Protein 1RKQ (pdb70)

Structure (mmCIF, N/CA/C/O backbone):
data_1RKQ
#
_entry.id   1RKQ
#
_cell.length_a   45.120
_cell.length_b   54.871
_cell.length_c   67.725
_cell.angle_alpha   112.58
_cell.angle_beta   96.37
_cell.angle_gamma   106.79
#
_symmetry.space_group_name_H-M   'P 1'
#
loop_
_entity.id
_entity.type
_entity.pdbx_description
1 polymer 'Hypothetical protein yidA'
2 non-polymer 'CHLORIDE ION'
3 non-polymer 'MAGNESIUM ION'
4 water water
#
loop_
_atom_site.group_PDB
_atom_site.id
_atom_site.type_symbol
_atom_site.label_atom_id
_atom_site.label_alt_id
_atom_site.label_comp_id
_atom_site.label_asym_id
_atom_site.label_entity_id
_atom_site.label_seq_id
_atom_site.pdbx_PDB_ins_code
_atom_site.Cartn_x
_atom_site.Cartn_y
_atom_site.Cartn_z
_atom_site.occupancy
_atom_site.B_iso_or_equiv
_atom_site.auth_seq_id
_atom_site.auth_comp_id
_atom_site.auth_asym_id
_atom_site.auth_atom_id
_atom_site.pdbx_PDB_model_num
ATOM 1 N N . SER A 1 2 ? 22.182 -19.152 45.899 1.00 23.52 1 SER A N 1
ATOM 2 C CA . SER A 1 2 ? 21.743 -18.189 44.835 1.00 21.62 1 SER A CA 1
ATOM 3 C C . SER A 1 2 ? 20.606 -17.341 45.359 1.00 21.03 1 SER A C 1
ATOM 4 O O . SER A 1 2 ? 19.884 -17.788 46.269 1.00 24.94 1 SER A O 1
ATOM 7 N N . LEU A 1 3 ? 20.358 -16.203 44.748 1.00 18.72 2 LEU A N 1
ATOM 8 C CA . LEU A 1 3 ? 19.221 -15.314 45.075 1.00 17.35 2 LEU A CA 1
ATOM 9 C C . LEU A 1 3 ? 18.287 -15.186 43.865 1.00 18.38 2 LEU A C 1
ATOM 10 O O . LEU A 1 3 ? 18.795 -15.211 42.738 1.00 21.40 2 LEU A O 1
ATOM 15 N N . ALA A 1 4 ? 17.025 -15.010 44.187 1.00 18.03 3 ALA A N 1
ATOM 16 C CA . ALA A 1 4 ? 16.067 -14.755 43.078 1.00 18.37 3 ALA A CA 1
ATOM 17 C C . ALA A 1 4 ? 16.264 -13.345 42.478 1.00 18.62 3 ALA A C 1
ATOM 18 O O . ALA A 1 4 ? 16.600 -12.393 43.180 1.00 18.09 3 ALA A O 1
ATOM 20 N N . ILE A 1 5 ? 15.860 -13.259 41.192 1.00 16.28 4 ILE A N 1
ATOM 21 C CA . ILE A 1 5 ? 15.902 -11.934 40.509 1.00 17.24 4 ILE A CA 1
ATOM 22 C C . ILE A 1 5 ? 14.783 -11.023 41.001 1.00 15.86 4 ILE A C 1
ATOM 23 O O . ILE A 1 5 ? 13.626 -11.383 41.196 1.00 17.37 4 ILE A O 1
ATOM 28 N N . LYS A 1 6 ? 15.175 -9.765 41.324 1.00 14.92 5 LYS A N 1
ATOM 29 C CA . LYS A 1 6 ? 14.254 -8.716 41.778 1.00 15.18 5 LYS A CA 1
ATOM 30 C C . LYS A 1 6 ? 14.173 -7.589 40.741 1.00 13.43 5 LYS A C 1
ATOM 31 O O . LYS A 1 6 ? 13.232 -6.758 40.878 1.00 15.55 5 LYS A O 1
ATOM 37 N N . LEU A 1 7 ? 15.106 -7.416 39.846 1.00 13.81 6 LEU A N 1
ATOM 38 C CA . LEU A 1 7 ? 15.098 -6.292 38.869 1.00 13.07 6 LEU A CA 1
ATOM 39 C C . LEU A 1 7 ? 15.612 -6.791 37.542 1.00 15.13 6 LEU A C 1
ATOM 40 O O . LEU A 1 7 ? 16.623 -7.513 37.442 1.00 14.58 6 LEU A O 1
ATOM 45 N N . ILE A 1 8 ? 14.917 -6.425 36.443 1.00 13.21 7 ILE A N 1
ATOM 46 C CA . ILE A 1 8 ? 15.329 -6.760 35.060 1.00 13.77 7 ILE A CA 1
ATOM 47 C C . ILE A 1 8 ? 15.516 -5.433 34.290 1.00 12.56 7 ILE A C 1
ATOM 48 O O . ILE A 1 8 ? 14.509 -4.698 34.176 1.00 15.48 7 ILE A O 1
ATOM 53 N N . ALA A 1 9 ? 16.727 -5.185 33.865 1.00 12.84 8 ALA A N 1
ATOM 54 C CA . ALA A 1 9 ? 17.011 -3.978 33.070 1.00 12.15 8 ALA A CA 1
ATOM 55 C C . ALA A 1 9 ? 17.045 -4.432 31.640 1.00 12.12 8 ALA A C 1
ATOM 56 O O . ALA A 1 9 ? 17.798 -5.372 31.253 1.00 15.05 8 ALA A O 1
ATOM 58 N N . ILE A 1 10 ? 16.305 -3.762 30.736 1.00 11.28 9 ILE A N 1
ATOM 59 C CA . ILE A 1 10 ? 16.167 -4.215 29.373 1.00 11.96 9 ILE A CA 1
ATOM 60 C C . ILE A 1 10 ? 16.416 -3.028 28.390 1.00 12.39 9 ILE A C 1
ATOM 61 O O . ILE A 1 10 ? 15.744 -2.010 28.439 1.00 12.47 9 ILE A O 1
ATOM 66 N N . ASP A 1 11 ? 17.373 -3.280 27.478 1.00 13.05 10 ASP A N 1
ATOM 67 C CA . ASP A 1 11 ? 17.584 -2.258 26.439 1.00 13.74 10 ASP A CA 1
ATOM 68 C C . ASP A 1 11 ? 16.400 -2.239 25.459 1.00 12.06 10 ASP A C 1
ATOM 69 O O . ASP A 1 11 ? 15.684 -3.275 25.328 1.00 13.17 10 ASP A O 1
ATOM 74 N N . MET A 1 12 ? 16.140 -1.166 24.715 1.00 12.55 11 MET A N 1
ATOM 75 C CA . MET A 1 12 ? 15.061 -1.095 23.750 1.00 13.67 11 MET A CA 1
ATOM 76 C C . MET A 1 12 ? 15.457 -1.441 22.337 1.00 13.55 11 MET A C 1
ATOM 77 O O . MET A 1 12 ? 15.074 -2.551 21.885 1.00 14.78 11 MET A O 1
ATOM 82 N N . ASP A 1 13 ? 16.209 -0.583 21.614 1.00 14.11 12 ASP A N 1
ATOM 83 C CA . ASP A 1 13 ? 16.465 -0.922 20.180 1.00 15.48 12 ASP A CA 1
ATOM 84 C C . ASP A 1 13 ? 17.356 -2.094 19.968 1.00 14.76 12 ASP A C 1
ATOM 85 O O . ASP A 1 13 ? 18.441 -2.198 20.568 1.00 15.35 12 ASP A O 1
ATOM 90 N N . GLY A 1 14 ? 16.963 -3.101 19.175 1.00 15.15 13 GLY A N 1
ATOM 91 C CA . GLY A 1 14 ? 17.694 -4.320 18.997 1.00 16.44 13 GLY A CA 1
ATOM 92 C C . GLY A 1 14 ? 17.447 -5.414 20.027 1.00 16.40 13 GLY A C 1
ATOM 93 O O . GLY A 1 14 ? 17.971 -6.536 19.895 1.00 17.89 13 GLY A O 1
ATOM 94 N N . THR A 1 15 ? 16.693 -5.030 21.095 1.00 15.10 14 THR A N 1
ATOM 95 C CA . THR A 1 15 ? 16.570 -5.928 22.242 1.00 14.68 14 THR A CA 1
ATOM 96 C C . THR A 1 15 ? 15.113 -6.108 22.610 1.00 15.53 14 THR A C 1
ATOM 97 O O . THR A 1 15 ? 14.487 -7.145 22.173 1.00 17.57 14 THR A O 1
ATOM 101 N N . LEU A 1 16 ? 14.429 -5.196 23.266 1.00 14.40 15 LEU A N 1
ATOM 102 C CA . LEU A 1 16 ? 12.995 -5.287 23.544 1.00 15.46 15 LEU A CA 1
ATOM 103 C C . LEU A 1 16 ? 12.191 -5.155 22.248 1.00 16.81 15 LEU A C 1
ATOM 104 O O . LEU A 1 16 ? 11.092 -5.777 22.146 1.00 18.28 15 LEU A O 1
ATOM 109 N N . LEU A 1 17 ? 12.632 -4.319 21.319 1.00 14.97 16 LEU A N 1
ATOM 110 C CA . LEU A 1 17 ? 11.759 -3.920 20.205 1.00 15.02 16 LEU A CA 1
ATOM 111 C C . LEU A 1 17 ? 12.107 -4.604 18.871 1.00 16.92 16 LEU A C 1
ATOM 112 O O . LEU A 1 17 ? 13.261 -4.955 18.590 1.00 17.32 16 LEU A O 1
ATOM 117 N N . LEU A 1 18 ? 11.014 -5.008 18.173 1.00 16.28 17 LEU A N 1
ATOM 118 C CA . LEU A 1 18 ? 11.231 -5.470 16.795 1.00 19.14 17 LEU A CA 1
ATOM 119 C C . LEU A 1 18 ? 11.768 -4.367 15.914 1.00 19.46 17 LEU A C 1
ATOM 120 O O . LEU A 1 18 ? 11.630 -3.196 16.254 1.00 18.69 17 LEU A O 1
ATOM 125 N N . PRO A 1 19 ? 12.180 -4.660 14.659 1.00 21.90 18 PRO A N 1
ATOM 126 C CA . PRO A 1 19 ? 12.713 -3.634 13.770 1.00 21.35 18 PRO A CA 1
ATOM 127 C C . PRO A 1 19 ? 11.657 -2.651 13.365 1.00 19.74 18 PRO A C 1
ATOM 128 O O . PRO A 1 19 ? 11.994 -1.498 12.992 1.00 23.59 18 PRO A O 1
ATOM 132 N N . ASP A 1 20 ? 10.365 -2.895 13.441 1.00 18.04 19 ASP A N 1
ATOM 133 C CA . ASP A 1 20 ? 9.316 -1.912 13.207 1.00 17.41 19 ASP A CA 1
ATOM 134 C C . ASP A 1 20 ? 8.902 -1.097 14.450 1.00 18.41 19 ASP A C 1
ATOM 135 O O . ASP A 1 20 ? 7.954 -0.311 14.551 1.00 21.67 19 ASP A O 1
ATOM 140 N N . HIS A 1 21 ? 9.735 -1.279 15.520 1.00 17.38 20 HIS A N 1
ATOM 141 C CA . HIS A 1 21 ? 9.651 -0.501 16.767 1.00 18.37 20 HIS A CA 1
ATOM 142 C C . HIS A 1 21 ? 8.469 -0.904 17.637 1.00 20.31 20 HIS A C 1
ATOM 143 O O . HIS A 1 21 ? 8.013 -0.132 18.489 1.00 21.95 20 HIS A O 1
ATOM 150 N N . THR A 1 22 ? 7.895 -2.087 17.409 1.00 17.91 21 THR A N 1
ATOM 151 C CA . THR A 1 22 ? 6.805 -2.586 18.244 1.00 17.96 21 THR A CA 1
ATOM 152 C C . THR A 1 22 ? 7.340 -3.580 19.273 1.00 18.74 21 THR A C 1
ATOM 153 O O . THR A 1 22 ? 8.461 -4.092 19.104 1.00 17.34 21 THR A O 1
ATOM 157 N N . ILE A 1 23 ? 6.545 -3.916 20.276 1.00 19.63 22 ILE A N 1
ATOM 158 C CA . ILE A 1 23 ? 6.872 -4.929 21.294 1.00 18.18 22 ILE A CA 1
ATOM 159 C C . ILE A 1 23 ? 5.976 -6.149 20.964 1.00 19.12 22 ILE A C 1
ATOM 160 O O . ILE A 1 23 ? 4.752 -5.938 20.866 1.00 23.12 22 ILE A O 1
ATOM 165 N N . SER A 1 24 ? 6.544 -7.305 20.753 1.00 17.46 23 SER A N 1
ATOM 166 C CA . SER A 1 24 ? 5.703 -8.485 20.385 1.00 21.13 23 SER A CA 1
ATOM 167 C C . SER A 1 24 ? 4.780 -8.857 21.523 1.00 22.76 23 SER A C 1
ATOM 168 O O . SER A 1 24 ? 5.040 -8.647 22.720 1.00 21.55 23 SER A O 1
ATOM 171 N N . PRO A 1 25 ? 3.672 -9.530 21.240 1.00 21.35 24 PRO A N 1
ATOM 172 C CA . PRO A 1 25 ? 2.811 -10.064 22.288 1.00 22.45 24 PRO A CA 1
ATOM 173 C C . PRO A 1 25 ? 3.570 -10.985 23.204 1.00 19.91 24 PRO A C 1
ATOM 174 O O . PRO A 1 25 ? 3.352 -10.857 24.460 1.00 21.44 24 PRO A O 1
ATOM 178 N N . ALA A 1 26 ? 4.423 -11.902 22.869 1.00 20.30 25 ALA A N 1
ATOM 179 C CA . ALA A 1 26 ? 5.172 -12.719 23.778 1.00 21.52 25 ALA A CA 1
ATOM 180 C C . ALA A 1 26 ? 5.953 -11.868 24.801 1.00 18.46 25 ALA A C 1
ATOM 181 O O . ALA A 1 26 ? 6.130 -12.238 25.957 1.00 20.36 25 ALA A O 1
ATOM 183 N N . VAL A 1 27 ? 6.677 -10.855 24.285 1.00 18.08 26 VAL A N 1
ATOM 184 C CA . VAL A 1 27 ? 7.464 -10.020 25.208 1.00 20.09 26 VAL A CA 1
ATOM 185 C C . VAL A 1 27 ? 6.581 -9.213 26.089 1.00 19.10 26 VAL A C 1
ATOM 186 O O . VAL A 1 27 ? 6.866 -9.101 27.331 1.00 16.82 26 VAL A O 1
ATOM 190 N N . LYS A 1 28 ? 5.475 -8.654 25.646 1.00 17.09 27 LYS A N 1
ATOM 191 C CA . LYS A 1 28 ? 4.554 -7.946 26.561 1.00 16.82 27 LYS A CA 1
ATOM 192 C C . LYS A 1 28 ? 3.982 -8.927 27.584 1.00 18.25 27 LYS A C 1
ATOM 193 O O . LYS A 1 28 ? 3.973 -8.546 28.779 1.00 18.81 27 LYS A O 1
ATOM 199 N N . ASN A 1 29 ? 3.671 -10.160 27.229 1.00 18.52 28 ASN A N 1
ATOM 200 C CA . ASN A 1 29 ? 3.115 -11.076 28.250 1.00 18.36 28 ASN A CA 1
ATOM 201 C C . ASN A 1 29 ? 4.175 -11.535 29.244 1.00 17.72 28 ASN A C 1
ATOM 202 O O . ASN A 1 29 ? 3.846 -11.625 30.450 1.00 19.34 28 ASN A O 1
ATOM 207 N N . ALA A 1 30 ? 5.456 -11.680 28.879 1.00 17.65 29 ALA A N 1
ATOM 208 C CA . ALA A 1 30 ? 6.464 -12.093 29.835 1.00 16.76 29 ALA A CA 1
ATOM 209 C C . ALA A 1 30 ? 6.751 -10.963 30.810 1.00 16.35 29 ALA A C 1
ATOM 210 O O . ALA A 1 30 ? 6.948 -11.234 31.997 1.00 16.35 29 ALA A O 1
ATOM 212 N N . ILE A 1 31 ? 6.763 -9.702 30.306 1.00 15.79 30 ILE A N 1
ATOM 213 C CA . ILE A 1 31 ? 6.989 -8.576 31.201 1.00 16.54 30 ILE A CA 1
ATOM 214 C C . ILE A 1 31 ? 5.819 -8.368 32.174 1.00 14.65 30 ILE A C 1
ATOM 215 O O . ILE A 1 31 ? 6.042 -8.177 33.369 1.00 15.33 30 ILE A O 1
ATOM 220 N N . ALA A 1 32 ? 4.589 -8.577 31.701 1.00 16.36 31 ALA A N 1
ATOM 221 C CA . ALA A 1 32 ? 3.432 -8.527 32.601 1.00 16.12 31 ALA A CA 1
ATOM 222 C C . ALA A 1 32 ? 3.516 -9.651 33.637 1.00 16.40 31 ALA A C 1
ATOM 223 O O . ALA A 1 32 ? 3.209 -9.337 34.810 1.00 17.20 31 ALA A O 1
ATOM 225 N N . ALA A 1 33 ? 3.917 -10.855 33.255 1.00 16.48 32 ALA A N 1
ATOM 226 C CA . ALA A 1 33 ? 3.996 -11.937 34.236 1.00 16.61 32 ALA A CA 1
ATOM 227 C C . ALA A 1 33 ? 5.051 -11.633 35.299 1.00 17.68 32 ALA A C 1
ATOM 228 O O . ALA A 1 33 ? 4.850 -11.887 36.513 1.00 18.18 32 ALA A O 1
ATOM 230 N N . ALA A 1 34 ? 6.260 -11.171 34.881 1.00 15.45 33 ALA A N 1
ATOM 231 C CA . ALA A 1 34 ? 7.254 -10.775 35.904 1.00 14.72 33 ALA A CA 1
ATOM 232 C C . ALA A 1 34 ? 6.799 -9.640 36.775 1.00 14.86 33 ALA A C 1
ATOM 233 O O . ALA A 1 34 ? 6.978 -9.776 38.045 1.00 15.16 33 ALA A O 1
ATOM 235 N N . ARG A 1 35 ? 6.111 -8.591 36.300 1.00 15.01 34 ARG A N 1
ATOM 236 C CA . ARG A 1 35 ? 5.671 -7.550 37.169 1.00 14.83 34 ARG A CA 1
ATOM 237 C C . ARG A 1 35 ? 4.506 -8.014 38.060 1.00 16.98 34 ARG A C 1
ATOM 238 O O . ARG A 1 35 ? 4.509 -7.633 39.230 1.00 17.91 34 ARG A O 1
ATOM 246 N N . ALA A 1 36 ? 3.690 -8.946 37.591 1.00 16.92 35 ALA A N 1
ATOM 247 C CA . ALA A 1 36 ? 2.583 -9.440 38.468 1.00 16.48 35 ALA A CA 1
ATOM 248 C C . ALA A 1 36 ? 3.207 -10.160 39.657 1.00 16.80 35 ALA A C 1
ATOM 249 O O . ALA A 1 36 ? 2.468 -10.223 40.710 1.00 19.56 35 ALA A O 1
ATOM 251 N N . ARG A 1 37 ? 4.377 -10.722 39.623 1.00 17.08 36 ARG A N 1
ATOM 252 C CA . ARG A 1 37 ? 5.087 -11.418 40.671 1.00 19.54 36 ARG A CA 1
ATOM 253 C C . ARG A 1 37 ? 5.842 -10.440 41.568 1.00 18.70 36 ARG A C 1
ATOM 254 O O . ARG A 1 37 ? 6.602 -10.944 42.414 1.00 23.17 36 ARG A O 1
ATOM 262 N N . GLY A 1 38 ? 5.848 -9.136 41.272 1.00 18.49 37 GLY A N 1
ATOM 263 C CA . GLY A 1 38 ? 6.627 -8.209 42.108 1.00 17.29 37 GLY A CA 1
ATOM 264 C C . GLY A 1 38 ? 8.040 -7.955 41.552 1.00 20.05 37 GLY A C 1
ATOM 265 O O . GLY A 1 38 ? 8.821 -7.318 42.291 1.00 19.94 37 GLY A O 1
ATOM 266 N N . VAL A 1 39 ? 8.416 -8.435 40.380 1.00 17.68 38 VAL A N 1
ATOM 267 C CA . VAL A 1 39 ? 9.766 -8.200 39.886 1.00 15.55 38 VAL A CA 1
ATOM 268 C C . VAL A 1 39 ? 9.815 -6.846 39.172 1.00 16.38 38 VAL A C 1
ATOM 269 O O . VAL A 1 39 ? 8.875 -6.541 38.439 1.00 16.91 38 VAL A O 1
ATOM 273 N N . ASN A 1 40 ? 10.780 -6.000 39.502 1.00 15.11 39 ASN A N 1
ATOM 274 C CA . ASN A 1 40 ? 10.751 -4.682 38.863 1.00 15.99 39 ASN A CA 1
ATOM 275 C C . ASN A 1 40 ? 11.405 -4.747 37.506 1.00 17.42 39 ASN A C 1
ATOM 276 O O . ASN A 1 40 ? 12.367 -5.498 37.300 1.00 21.56 39 ASN A O 1
ATOM 281 N N . VAL A 1 41 ? 10.808 -4.130 36.506 1.00 13.81 40 VAL A N 1
ATOM 282 C CA . VAL A 1 41 ? 11.294 -4.128 35.128 1.00 15.27 40 VAL A CA 1
ATOM 283 C C . VAL A 1 41 ? 11.600 -2.710 34.695 1.00 15.01 40 VAL A C 1
ATOM 284 O O . VAL A 1 41 ? 10.681 -1.864 34.728 1.00 16.08 40 VAL A O 1
ATOM 288 N N . VAL A 1 42 ? 12.843 -2.454 34.271 1.00 12.76 41 VAL A N 1
ATOM 289 C CA . VAL A 1 42 ? 13.240 -1.072 33.962 1.00 12.72 41 VAL A CA 1
ATOM 290 C C . VAL A 1 42 ? 13.821 -0.967 32.582 1.00 13.31 41 VAL A C 1
ATOM 291 O O . VAL A 1 42 ? 14.806 -1.639 32.205 1.00 12.36 41 VAL A O 1
ATOM 297 N N . LEU A 1 43 ? 13.137 -0.241 31.696 1.00 12.15 42 LEU A N 1
ATOM 298 C CA . LEU A 1 43 ? 13.667 0.017 30.344 1.00 12.45 42 LEU A CA 1
ATOM 299 C C . LEU A 1 43 ? 14.920 0.885 30.513 1.00 11.46 42 LEU A C 1
ATOM 300 O O . LEU A 1 43 ? 14.868 1.905 31.216 1.00 11.86 42 LEU A O 1
ATOM 305 N N . THR A 1 44 ? 16.006 0.493 29.882 1.00 12.07 43 THR A N 1
ATOM 306 C CA . THR A 1 44 ? 17.335 1.079 30.125 1.00 11.67 43 THR A CA 1
ATOM 307 C C . THR A 1 44 ? 18.008 1.361 28.803 1.00 13.12 43 THR A C 1
ATOM 308 O O . THR A 1 44 ? 18.414 0.448 28.071 1.00 12.47 43 THR A O 1
ATOM 312 N N . THR A 1 45 ? 17.879 2.629 28.393 1.00 11.47 44 THR A N 1
ATOM 313 C CA . THR A 1 45 ? 18.094 2.995 26.971 1.00 12.46 44 THR A CA 1
ATOM 314 C C . THR A 1 45 ? 18.836 4.303 26.801 1.00 11.94 44 THR A C 1
ATOM 315 O O . THR A 1 45 ? 18.873 5.189 27.656 1.00 12.02 44 THR A O 1
ATOM 319 N N . GLY A 1 46 ? 19.481 4.414 25.604 1.00 12.81 45 GLY A N 1
ATOM 320 C CA . GLY A 1 46 ? 20.036 5.664 25.129 1.00 12.54 45 GLY A CA 1
ATOM 321 C C . GLY A 1 46 ? 18.994 6.689 24.731 1.00 13.01 45 GLY A C 1
ATOM 322 O O . GLY A 1 46 ? 19.316 7.885 24.654 1.00 13.75 45 GLY A O 1
ATOM 323 N N . ARG A 1 47 ? 17.776 6.212 24.413 1.00 12.08 46 ARG A N 1
ATOM 324 C CA . ARG A 1 47 ? 16.769 7.135 23.922 1.00 11.78 46 ARG A CA 1
ATOM 325 C C . ARG A 1 47 ? 16.499 8.263 24.904 1.00 12.79 46 ARG A C 1
ATOM 326 O O . ARG A 1 47 ? 16.503 8.057 26.139 1.00 12.22 46 ARG A O 1
ATOM 334 N N . PRO A 1 48 ? 16.054 9.409 24.399 1.00 11.62 47 PRO A N 1
ATOM 335 C CA . PRO A 1 48 ? 15.435 10.402 25.267 1.00 12.66 47 PRO A CA 1
ATOM 336 C C . PRO A 1 48 ? 14.114 9.883 25.825 1.00 13.52 47 PRO A C 1
ATOM 337 O O . PRO A 1 48 ? 13.483 9.022 25.195 1.00 14.15 47 PRO A O 1
ATOM 341 N N . TYR A 1 49 ? 13.655 10.474 26.942 1.00 13.92 48 TYR A N 1
ATOM 342 C CA . TYR A 1 49 ? 12.335 10.103 27.484 1.00 14.12 48 TYR A CA 1
ATOM 343 C C . TYR A 1 49 ? 11.200 10.225 26.470 1.00 13.70 48 TYR A C 1
ATOM 344 O O . TYR A 1 49 ? 10.276 9.398 26.514 1.00 13.57 48 TYR A O 1
ATOM 353 N N . ALA A 1 50 ? 11.303 11.213 25.555 1.00 13.73 49 ALA A N 1
ATOM 354 C CA . ALA A 1 50 ? 10.281 11.351 24.520 1.00 14.14 49 ALA A CA 1
ATOM 355 C C . ALA A 1 50 ? 10.080 10.078 23.743 1.00 14.41 49 ALA A C 1
ATOM 356 O O . ALA A 1 50 ? 8.972 9.862 23.200 1.00 16.43 49 ALA A O 1
ATOM 358 N N . GLY A 1 51 ? 11.125 9.266 23.615 1.00 13.65 50 GLY A N 1
ATOM 359 C CA . GLY A 1 51 ? 11.052 8.004 22.910 1.00 13.35 50 GLY A CA 1
ATOM 360 C C . GLY A 1 51 ? 10.745 6.782 23.756 1.00 12.96 50 GLY A C 1
ATOM 361 O O . GLY A 1 51 ? 10.840 5.623 23.277 1.00 13.69 50 GLY A O 1
ATOM 362 N N . VAL A 1 52 ? 10.413 7.040 25.021 1.00 15.49 51 VAL A N 1
ATOM 363 C CA . VAL A 1 52 ? 10.153 5.965 25.969 1.00 13.59 51 VAL A CA 1
ATOM 364 C C . VAL A 1 52 ? 8.739 6.048 26.557 1.00 13.81 51 VAL A C 1
ATOM 365 O O . VAL A 1 52 ? 8.151 4.976 26.740 1.00 14.94 51 VAL A O 1
ATOM 369 N N . HIS A 1 53 ? 8.197 7.216 26.842 1.00 14.09 52 HIS A N 1
ATOM 370 C CA . HIS A 1 53 ? 6.944 7.252 27.608 1.00 16.71 52 HIS A CA 1
ATOM 371 C C . HIS A 1 53 ? 5.768 6.572 26.922 1.00 14.45 52 HIS A C 1
ATOM 372 O O . HIS A 1 53 ? 5.027 5.946 27.737 1.00 19.31 52 HIS A O 1
ATOM 379 N N . ASN A 1 54 ? 5.640 6.447 25.621 1.00 15.60 53 ASN A N 1
ATOM 380 C CA . ASN A 1 54 ? 4.514 5.683 25.062 1.00 15.77 53 ASN A CA 1
ATOM 381 C C . ASN A 1 54 ? 4.713 4.227 25.378 1.00 17.12 53 ASN A C 1
ATOM 382 O O . ASN A 1 54 ? 3.694 3.495 25.566 1.00 19.40 53 ASN A O 1
ATOM 387 N N . TYR A 1 55 ? 5.950 3.718 25.384 1.00 16.10 54 TYR A N 1
ATOM 388 C CA . TYR A 1 55 ? 6.117 2.297 25.709 1.00 16.24 54 TYR A CA 1
ATOM 389 C C . TYR A 1 55 ? 5.877 2.033 27.205 1.00 17.70 54 TYR A C 1
ATOM 390 O O . TYR A 1 55 ? 5.398 0.943 27.533 1.00 17.34 54 TYR A O 1
ATOM 399 N N . LEU A 1 56 ? 6.208 2.967 28.113 1.00 15.18 55 LEU A N 1
ATOM 400 C CA . LEU A 1 56 ? 5.893 2.804 29.518 1.00 15.72 55 LEU A CA 1
ATOM 401 C C . LEU A 1 56 ? 4.365 2.643 29.683 1.00 17.64 55 LEU A C 1
ATOM 402 O O . LEU A 1 56 ? 3.880 1.770 30.436 1.00 17.56 55 LEU A O 1
ATOM 407 N N . LYS A 1 57 ? 3.607 3.482 28.976 1.00 15.70 56 LYS A N 1
ATOM 408 C CA . LYS A 1 57 ? 2.135 3.320 29.089 1.00 18.95 56 LYS A CA 1
ATOM 409 C C . LYS A 1 57 ? 1.701 2.039 28.463 1.00 18.00 56 LYS A C 1
ATOM 410 O O . LYS A 1 57 ? 0.852 1.288 29.097 1.00 21.83 56 LYS A O 1
ATOM 416 N N . GLU A 1 58 ? 2.224 1.556 27.372 1.00 18.40 57 GLU A N 1
ATOM 417 C CA . GLU A 1 58 ? 1.885 0.265 26.747 1.00 20.90 57 GLU A CA 1
ATOM 418 C C . GLU A 1 58 ? 2.155 -0.898 27.663 1.00 22.12 57 GLU A C 1
ATOM 419 O O . GLU A 1 58 ? 1.366 -1.884 27.745 1.00 24.05 57 GLU A O 1
ATOM 425 N N . LEU A 1 59 ? 3.220 -0.881 28.470 1.00 19.04 58 LEU A N 1
ATOM 426 C CA . LEU A 1 59 ? 3.620 -1.892 29.433 1.00 18.21 58 LEU A CA 1
ATOM 427 C C . LEU A 1 59 ? 3.024 -1.700 30.824 1.00 17.98 58 LEU A C 1
ATOM 428 O O . LEU A 1 59 ? 3.428 -2.337 31.803 1.00 18.38 58 LEU A O 1
ATOM 433 N N . HIS A 1 60 ? 2.141 -0.751 30.978 1.00 17.71 59 HIS A N 1
ATOM 434 C CA . HIS A 1 60 ? 1.435 -0.425 32.207 1.00 18.55 59 HIS A CA 1
ATOM 435 C C . HIS A 1 60 ? 2.417 -0.155 33.324 1.00 19.65 59 HIS A C 1
ATOM 436 O O . HIS A 1 60 ? 2.204 -0.419 34.513 1.00 20.11 59 HIS A O 1
ATOM 443 N N . MET A 1 61 ? 3.499 0.601 33.008 1.00 16.73 60 MET A N 1
ATOM 444 C CA . MET A 1 61 ? 4.507 1.059 33.979 1.00 21.06 60 MET A CA 1
ATOM 445 C C . MET A 1 61 ? 4.135 2.438 34.495 1.00 23.13 60 MET A C 1
ATOM 446 O O . MET A 1 61 ? 4.745 3.470 34.227 1.00 27.30 60 MET A O 1
ATOM 451 N N . GLU A 1 62 ? 3.107 2.425 35.356 1.00 26.57 61 GLU A N 1
ATOM 452 C CA . GLU A 1 62 ? 2.527 3.678 35.861 1.00 29.10 61 GLU A CA 1
ATOM 453 C C . GLU A 1 62 ? 2.348 3.704 37.365 1.00 32.72 61 GLU A C 1
ATOM 454 O O . GLU A 1 62 ? 1.590 4.495 37.949 1.00 34.72 61 GLU A O 1
ATOM 460 N N . GLN A 1 63 ? 2.949 2.740 38.030 1.00 29.54 62 GLN A N 1
ATOM 461 C CA . GLN A 1 63 ? 2.782 2.615 39.491 1.00 31.41 62 GLN A CA 1
ATOM 462 C C . GLN A 1 63 ? 3.914 3.373 40.148 1.00 30.21 62 GLN A C 1
ATOM 463 O O . GLN A 1 63 ? 4.880 3.795 39.498 1.00 21.79 62 GLN A O 1
ATOM 469 N N . PRO A 1 64 ? 3.753 3.807 41.403 1.00 28.65 63 PRO A N 1
ATOM 470 C CA . PRO A 1 64 ? 4.723 4.595 42.095 1.00 27.92 63 PRO A CA 1
ATOM 471 C C . PRO A 1 64 ? 6.129 4.008 42.123 1.00 25.26 63 PRO A C 1
ATOM 472 O O . PRO A 1 64 ? 7.096 4.771 42.176 1.00 25.92 63 PRO A O 1
ATOM 476 N N . GLY A 1 65 ? 6.314 2.712 42.114 1.00 22.93 64 GLY A N 1
ATOM 477 C CA . GLY A 1 65 ? 7.601 2.067 42.188 1.00 21.75 64 GLY A CA 1
ATOM 478 C C . GLY A 1 65 ? 8.156 1.701 40.783 1.00 19.25 64 GLY A C 1
ATOM 479 O O . GLY A 1 65 ? 9.156 1.005 40.810 1.00 20.35 64 GLY A O 1
ATOM 480 N N . ASP A 1 66 ? 7.610 2.277 39.731 1.00 16.90 65 ASP A N 1
ATOM 481 C CA . ASP A 1 66 ? 8.141 2.023 38.362 1.00 16.43 65 ASP A CA 1
ATOM 482 C C . ASP A 1 66 ? 9.123 3.127 37.990 1.00 15.75 65 ASP A C 1
ATOM 483 O O . ASP A 1 66 ? 8.897 4.295 38.296 1.00 15.83 65 ASP A O 1
ATOM 488 N N . TYR A 1 67 ? 10.250 2.757 37.339 1.00 15.31 66 TYR A N 1
ATOM 489 C CA . TYR A 1 67 ? 11.321 3.685 36.944 1.00 15.13 66 TYR A CA 1
ATOM 490 C C . TYR A 1 67 ? 11.711 3.392 35.484 1.00 14.61 66 TYR A C 1
ATOM 491 O O . TYR A 1 67 ? 11.519 2.296 34.962 1.00 15.60 66 TYR A O 1
ATOM 500 N N . CYS A 1 68 ? 12.425 4.394 34.939 1.00 12.30 67 CYS A N 1
ATOM 501 C CA . CYS A 1 68 ? 13.110 4.146 33.622 1.00 13.00 67 CYS A CA 1
ATOM 502 C C . CYS A 1 68 ? 14.468 4.810 33.697 1.00 13.12 67 CYS A C 1
ATOM 503 O O . CYS A 1 68 ? 14.692 5.772 34.395 1.00 13.34 67 CYS A O 1
ATOM 506 N N . ILE A 1 69 ? 15.359 4.314 32.832 1.00 11.61 68 ILE A N 1
ATOM 507 C CA . ILE A 1 69 ? 16.722 4.889 32.720 1.00 12.66 68 ILE A CA 1
ATOM 508 C C . ILE A 1 69 ? 16.917 5.307 31.271 1.00 13.22 68 ILE A C 1
ATOM 509 O O . ILE A 1 69 ? 16.813 4.456 30.379 1.00 12.04 68 ILE A O 1
ATOM 514 N N . THR A 1 70 ? 17.132 6.596 31.012 1.00 12.59 69 THR A N 1
ATOM 515 C CA . THR A 1 70 ? 17.123 7.207 29.717 1.00 12.80 69 THR A CA 1
ATOM 516 C C . THR A 1 70 ? 18.431 8.017 29.481 1.00 11.56 69 THR A C 1
ATOM 517 O O . THR A 1 70 ? 19.297 8.113 30.358 1.00 11.94 69 THR A O 1
ATOM 521 N N . TYR A 1 71 ? 18.577 8.415 28.198 1.00 12.00 70 TYR A N 1
ATOM 522 C CA . TYR A 1 71 ? 19.794 9.148 27.850 1.00 12.27 70 TYR A CA 1
ATOM 523 C C . TYR A 1 71 ? 21.048 8.400 28.240 1.00 13.23 70 TYR A C 1
ATOM 524 O O . TYR A 1 71 ? 22.071 8.956 28.700 1.00 13.31 70 TYR A O 1
ATOM 533 N N . ASN A 1 72 ? 21.032 7.049 28.102 1.00 12.59 71 ASN A N 1
ATOM 534 C CA . ASN A 1 72 ? 22.146 6.203 28.330 1.00 11.92 71 ASN A CA 1
ATOM 535 C C . ASN A 1 72 ? 22.607 6.198 29.766 1.00 13.37 71 ASN A C 1
ATOM 536 O O . ASN A 1 72 ? 23.785 5.938 30.085 1.00 15.12 71 ASN A O 1
ATOM 541 N N . GLY A 1 73 ? 21.748 6.518 30.754 1.00 12.19 72 GLY A N 1
ATOM 542 C CA . GLY A 1 73 ? 22.136 6.613 32.167 1.00 12.47 72 GLY A CA 1
ATOM 543 C C . GLY A 1 73 ? 22.346 8.046 32.649 1.00 12.93 72 GLY A C 1
ATOM 544 O O . GLY A 1 73 ? 22.554 8.261 33.871 1.00 13.74 72 GLY A O 1
ATOM 545 N N . ALA A 1 74 ? 22.354 9.061 31.778 1.00 12.99 73 ALA A N 1
ATOM 546 C CA . ALA A 1 74 ? 22.438 10.462 32.236 1.00 13.56 73 ALA A CA 1
ATOM 547 C C . ALA A 1 74 ? 21.160 10.837 32.997 1.00 14.05 73 ALA A C 1
ATOM 548 O O . ALA A 1 74 ? 21.281 11.846 33.743 1.00 15.13 73 ALA A O 1
ATOM 550 N N . LEU A 1 75 ? 20.067 10.141 32.849 1.00 12.15 74 LEU A N 1
ATOM 551 C CA . LEU A 1 75 ? 18.823 10.501 33.540 1.00 13.30 74 LEU A CA 1
ATOM 552 C C . LEU A 1 75 ? 18.237 9.214 34.094 1.00 13.25 74 LEU A C 1
ATOM 553 O O . LEU A 1 75 ? 18.027 8.256 33.346 1.00 14.96 74 LEU A O 1
ATOM 558 N N . VAL A 1 76 ? 17.796 9.226 35.370 1.00 13.52 75 VAL A N 1
ATOM 559 C CA . VAL A 1 76 ? 17.025 8.163 35.937 1.00 14.31 75 VAL A CA 1
ATOM 560 C C . VAL A 1 76 ? 15.706 8.798 36.345 1.00 12.67 75 VAL A C 1
ATOM 561 O O . VAL A 1 76 ? 15.751 9.919 36.946 1.00 14.06 75 VAL A O 1
ATOM 565 N N . GLN A 1 77 ? 14.569 8.198 36.023 1.00 12.54 76 GLN A N 1
ATOM 566 C CA . GLN A 1 77 ? 13.275 8.860 36.226 1.00 12.51 76 GLN A CA 1
ATOM 567 C C . GLN A 1 77 ? 12.252 7.954 36.900 1.00 14.84 76 GLN A C 1
ATOM 568 O O . GLN A 1 77 ? 12.296 6.747 36.677 1.00 15.10 76 GLN A O 1
ATOM 574 N N . LYS A 1 78 ? 11.246 8.575 37.516 1.00 14.24 77 LYS A N 1
ATOM 575 C CA . LYS A 1 78 ? 10.009 7.844 37.816 1.00 15.61 77 LYS A CA 1
ATOM 576 C C . LYS A 1 78 ? 9.142 7.643 36.582 1.00 15.92 77 LYS A C 1
ATOM 577 O O . LYS A 1 78 ? 8.982 8.619 35.799 1.00 17.99 77 LYS A O 1
ATOM 583 N N . ALA A 1 79 ? 8.671 6.448 36.328 1.00 16.30 78 ALA A N 1
ATOM 584 C CA . ALA A 1 79 ? 7.901 6.149 35.145 1.00 18.11 78 ALA A CA 1
ATOM 585 C C . ALA A 1 79 ? 6.483 6.728 35.172 1.00 20.82 78 ALA A C 1
ATOM 586 O O . ALA A 1 79 ? 6.020 6.954 34.052 1.00 23.84 78 ALA A O 1
ATOM 588 N N . ALA A 1 80 ? 5.942 6.970 36.324 1.00 21.92 79 ALA A N 1
ATOM 589 C CA . ALA A 1 80 ? 4.543 7.442 36.330 1.00 23.83 79 ALA A CA 1
ATOM 590 C C . ALA A 1 80 ? 4.448 8.815 35.710 1.00 24.94 79 ALA A C 1
ATOM 591 O O . ALA A 1 80 ? 3.421 9.044 35.019 1.00 27.24 79 ALA A O 1
ATOM 593 N N . ASP A 1 81 ? 5.379 9.698 36.001 1.00 23.52 80 ASP A N 1
ATOM 594 C CA . ASP A 1 81 ? 5.265 11.078 35.578 1.00 24.56 80 ASP A CA 1
ATOM 595 C C . ASP A 1 81 ? 6.529 11.680 34.990 1.00 25.78 80 ASP A C 1
ATOM 596 O O . ASP A 1 81 ? 6.594 12.886 34.706 1.00 25.39 80 ASP A O 1
ATOM 601 N N . GLY A 1 82 ? 7.553 10.881 34.716 1.00 20.44 81 GLY A N 1
ATOM 602 C CA . GLY A 1 82 ? 8.812 11.346 34.169 1.00 18.22 81 GLY A CA 1
ATOM 603 C C . GLY A 1 82 ? 9.726 12.177 35.042 1.00 17.47 81 GLY A C 1
ATOM 604 O O . GLY A 1 82 ? 10.759 12.701 34.620 1.00 18.26 81 GLY A O 1
ATOM 605 N N . SER A 1 83 ? 9.400 12.340 36.356 1.00 17.16 82 SER A N 1
ATOM 606 C CA . SER A 1 83 ? 10.203 13.156 37.230 1.00 16.31 82 SER A CA 1
ATOM 607 C C . SER A 1 83 ? 11.604 12.630 37.503 1.00 15.76 82 SER A C 1
ATOM 608 O O . SER A 1 83 ? 11.804 11.383 37.440 1.00 17.43 82 SER A O 1
ATOM 611 N N . THR A 1 84 ? 12.551 13.506 37.686 1.00 16.68 83 THR A N 1
ATOM 612 C CA . THR A 1 84 ? 13.930 13.118 37.888 1.00 16.45 83 THR A CA 1
ATOM 613 C C . THR A 1 84 ? 14.275 12.478 39.195 1.00 17.32 83 THR A C 1
ATOM 614 O O . THR A 1 84 ? 13.902 13.050 40.244 1.00 18.13 83 THR A O 1
ATOM 618 N N . VAL A 1 85 ? 14.948 11.337 39.223 1.00 14.53 84 VAL A N 1
ATOM 619 C CA . VAL A 1 85 ? 15.506 10.680 40.428 1.00 15.18 84 VAL A CA 1
ATOM 620 C C . VAL A 1 85 ? 17.021 10.858 40.449 1.00 14.97 84 VAL A C 1
ATOM 621 O O . VAL A 1 85 ? 17.615 10.999 41.503 1.00 16.20 84 VAL A O 1
ATOM 625 N N . ALA A 1 86 ? 17.750 10.916 39.312 1.00 14.15 85 ALA A N 1
ATOM 626 C CA . ALA A 1 86 ? 19.168 11.216 39.263 1.00 15.36 85 ALA A CA 1
ATOM 627 C C . ALA A 1 86 ? 19.518 11.837 37.899 1.00 13.54 85 ALA A C 1
ATOM 628 O O . ALA A 1 86 ? 18.894 11.422 36.847 1.00 15.27 85 ALA A O 1
ATOM 630 N N . GLN A 1 87 ? 20.447 12.749 37.802 1.00 13.78 86 GLN A N 1
ATOM 631 C CA . GLN A 1 87 ? 20.898 13.361 36.566 1.00 14.59 86 GLN A CA 1
ATOM 632 C C . GLN A 1 87 ? 22.368 13.692 36.641 1.00 16.86 86 GLN A C 1
ATOM 633 O O . GLN A 1 87 ? 22.829 14.288 37.644 1.00 15.90 86 GLN A O 1
ATOM 639 N N . THR A 1 88 ? 23.086 13.476 35.535 1.00 15.56 87 THR A N 1
ATOM 640 C CA . THR A 1 88 ? 24.418 14.077 35.344 1.00 14.53 87 THR A CA 1
ATOM 641 C C . THR A 1 88 ? 24.562 14.564 33.892 1.00 15.37 87 THR A C 1
ATOM 642 O O . THR A 1 88 ? 24.464 13.730 32.984 1.00 16.78 87 THR A O 1
ATOM 646 N N . ALA A 1 89 ? 24.653 15.865 33.717 1.00 17.98 88 ALA A N 1
ATOM 647 C CA . ALA A 1 89 ? 24.750 16.415 32.372 1.00 18.98 88 ALA A CA 1
ATOM 648 C C . ALA A 1 89 ? 26.148 16.789 31.923 1.00 18.93 88 ALA A C 1
ATOM 649 O O . ALA A 1 89 ? 27.016 16.956 32.799 1.00 23.84 88 ALA A O 1
ATOM 651 N N . LEU A 1 90 ? 26.431 16.819 30.631 1.00 16.09 89 LEU A N 1
ATOM 652 C CA . LEU A 1 90 ? 27.652 17.406 30.079 1.00 16.91 89 LEU A CA 1
ATOM 653 C C . LEU A 1 90 ? 27.577 18.895 30.254 1.00 18.08 89 LEU A C 1
ATOM 654 O O . LEU A 1 90 ? 26.516 19.499 30.211 1.00 20.52 89 LEU A O 1
ATOM 659 N N . SER A 1 91 ? 28.751 19.573 30.375 1.00 18.23 90 SER A N 1
ATOM 660 C CA . SER A 1 91 ? 28.754 21.030 30.402 1.00 18.43 90 SER A CA 1
ATOM 661 C C . SER A 1 91 ? 28.656 21.650 29.021 1.00 17.20 90 SER A C 1
ATOM 662 O O . SER A 1 91 ? 28.840 20.979 28.002 1.00 15.98 90 SER A O 1
ATOM 665 N N . TYR A 1 92 ? 28.513 22.973 28.970 1.00 18.28 91 TYR A N 1
ATOM 666 C CA . TYR A 1 92 ? 28.583 23.714 27.723 1.00 16.61 91 TYR A CA 1
ATOM 667 C C . TYR A 1 92 ? 29.954 23.645 27.078 1.00 17.45 91 TYR A C 1
ATOM 668 O O . TYR A 1 92 ? 30.035 23.423 25.855 1.00 15.92 91 TYR A O 1
ATOM 677 N N . ASP A 1 93 ? 30.992 23.709 27.932 1.00 17.83 92 ASP A N 1
ATOM 678 C CA . ASP A 1 93 ? 32.347 23.586 27.339 1.00 16.92 92 ASP A CA 1
ATOM 679 C C . ASP A 1 93 ? 32.578 22.203 26.721 1.00 15.72 92 ASP A C 1
ATOM 680 O O . ASP A 1 93 ? 33.242 22.022 25.696 1.00 16.01 92 ASP A O 1
ATOM 685 N N . ASP A 1 94 ? 31.980 21.169 27.392 1.00 16.93 93 ASP A N 1
ATOM 686 C CA . ASP A 1 94 ? 32.065 19.827 26.777 1.00 14.85 93 ASP A CA 1
ATOM 687 C C . ASP A 1 94 ? 31.279 19.732 25.450 1.00 14.31 93 ASP A C 1
ATOM 688 O O . ASP A 1 94 ? 31.824 19.199 24.464 1.00 14.36 93 ASP A O 1
ATOM 693 N N . TYR A 1 95 ? 30.079 20.337 25.389 1.00 14.34 94 TYR A N 1
ATOM 694 C CA . TYR A 1 95 ? 29.384 20.432 24.099 1.00 14.41 94 TYR A CA 1
ATOM 695 C C . TYR A 1 95 ? 30.236 21.089 23.009 1.00 13.40 94 TYR A C 1
ATOM 696 O O . TYR A 1 95 ? 30.316 20.554 21.890 1.00 13.83 94 TYR A O 1
ATOM 705 N N . ARG A 1 96 ? 30.834 22.251 23.312 1.00 14.57 95 ARG A N 1
ATOM 706 C CA . ARG A 1 96 ? 31.616 22.892 22.245 1.00 13.15 95 ARG A CA 1
ATOM 707 C C . ARG A 1 96 ? 32.823 22.081 21.851 1.00 14.90 95 ARG A C 1
ATOM 708 O O . ARG A 1 96 ? 33.154 22.022 20.660 1.00 15.19 95 ARG A O 1
ATOM 716 N N . PHE A 1 97 ? 33.508 21.415 22.768 1.00 15.13 96 PHE A N 1
ATOM 717 C CA . PHE A 1 97 ? 34.646 20.557 22.449 1.00 15.53 96 PHE A CA 1
ATOM 718 C C . PHE A 1 97 ? 34.233 19.407 21.546 1.00 15.62 96 PHE A C 1
ATOM 719 O O . PHE A 1 97 ? 34.857 19.150 20.522 1.00 14.58 96 PHE A O 1
ATOM 727 N N . LEU A 1 98 ? 33.080 18.752 21.913 1.00 13.96 97 LEU A N 1
ATOM 728 C CA . LEU A 1 98 ? 32.676 17.568 21.120 1.00 12.71 97 LEU A CA 1
ATOM 729 C C . LEU A 1 98 ? 32.066 17.936 19.792 1.00 12.86 97 LEU A C 1
ATOM 730 O O . LEU A 1 98 ? 32.305 17.180 18.829 1.00 14.10 97 LEU A O 1
ATOM 735 N N . GLU A 1 99 ? 31.389 19.080 19.695 1.00 12.38 98 GLU A N 1
ATOM 736 C CA . GLU A 1 99 ? 30.884 19.559 18.390 1.00 13.06 98 GLU A CA 1
ATOM 737 C C . GLU A 1 99 ? 32.002 19.855 17.377 1.00 13.37 98 GLU A C 1
ATOM 738 O O . GLU A 1 99 ? 32.009 19.426 16.233 1.00 15.26 98 GLU A O 1
ATOM 744 N N . LYS A 1 100 ? 33.093 20.453 17.935 1.00 14.89 99 LYS A N 1
ATOM 745 C CA . LYS A 1 100 ? 34.293 20.702 17.089 1.00 15.52 99 LYS A CA 1
ATOM 746 C C . LYS A 1 100 ? 35.001 19.406 16.753 1.00 15.01 99 LYS A C 1
ATOM 747 O O . LYS A 1 100 ? 35.401 19.253 15.576 1.00 14.54 99 LYS A O 1
ATOM 753 N N . LEU A 1 101 ? 35.116 18.492 17.699 1.00 13.14 100 LEU A N 1
ATOM 754 C CA . LEU A 1 101 ? 35.761 17.207 17.413 1.00 12.71 100 LEU A CA 1
ATOM 755 C C . LEU A 1 101 ? 35.050 16.499 16.260 1.00 15.73 100 LEU A C 1
ATOM 756 O O . LEU A 1 101 ? 35.623 15.975 15.305 1.00 14.06 100 LEU A O 1
ATOM 761 N N . SER A 1 102 ? 33.658 16.527 16.289 1.00 15.28 101 SER A N 1
ATOM 762 C CA . SER A 1 102 ? 32.912 15.866 15.197 1.00 13.94 101 SER A CA 1
ATOM 763 C C . SER A 1 102 ? 33.248 16.457 13.833 1.00 13.30 101 SER A C 1
ATOM 764 O O . SER A 1 102 ? 33.339 15.710 12.857 1.00 13.26 101 SER A O 1
ATOM 767 N N . ARG A 1 103 ? 33.396 17.769 13.733 1.00 13.98 102 ARG A N 1
ATOM 768 C CA . ARG A 1 103 ? 33.797 18.365 12.456 1.00 14.34 102 ARG A CA 1
ATOM 769 C C . ARG A 1 103 ? 35.249 18.005 12.114 1.00 15.51 102 ARG A C 1
ATOM 770 O O . ARG A 1 103 ? 35.414 17.647 10.923 1.00 19.45 102 ARG A O 1
ATOM 778 N N . GLU A 1 104 ? 36.113 17.797 13.066 1.00 14.05 103 GLU A N 1
ATOM 779 C CA . GLU A 1 104 ? 37.484 17.378 12.634 1.00 15.21 103 GLU A CA 1
ATOM 780 C C . GLU A 1 104 ? 37.486 15.960 12.148 1.00 16.65 103 GLU A C 1
ATOM 781 O O . GLU A 1 104 ? 38.325 15.557 11.300 1.00 18.20 103 GLU A O 1
ATOM 787 N N . VAL A 1 105 ? 36.734 15.026 12.772 1.00 13.77 104 VAL A N 1
ATOM 788 C CA . VAL A 1 105 ? 36.779 13.635 12.424 1.00 15.78 104 VAL A CA 1
ATOM 789 C C . VAL A 1 105 ? 35.793 13.260 11.321 1.00 14.59 104 VAL A C 1
ATOM 790 O O . VAL A 1 105 ? 35.909 12.175 10.740 1.00 16.35 104 VAL A O 1
ATOM 794 N N . GLY A 1 106 ? 34.991 14.201 10.827 1.00 13.74 105 GLY A N 1
ATOM 795 C CA . GLY A 1 106 ? 34.152 13.962 9.680 1.00 15.27 105 GLY A CA 1
ATOM 796 C C . GLY A 1 106 ? 32.812 13.222 9.922 1.00 13.80 105 GLY A C 1
ATOM 797 O O . GLY A 1 106 ? 32.281 12.677 8.935 1.00 16.15 105 GLY A O 1
ATOM 798 N N . SER A 1 107 ? 32.223 13.416 11.111 1.00 13.62 106 SER A N 1
ATOM 799 C CA . SER A 1 107 ? 30.893 12.808 11.355 1.00 14.06 106 SER A CA 1
ATOM 800 C C . SER A 1 107 ? 29.902 13.951 11.542 1.00 11.39 106 SER A C 1
ATOM 801 O O . SER A 1 107 ? 30.187 14.983 12.125 1.00 13.42 106 SER A O 1
ATOM 804 N N . HIS A 1 108 ? 28.619 13.626 11.154 1.00 11.92 107 HIS A N 1
ATOM 805 C CA . HIS A 1 108 ? 27.515 14.521 11.603 1.00 12.40 107 HIS A CA 1
ATOM 806 C C . HIS A 1 108 ? 27.339 14.348 13.132 1.00 11.90 107 HIS A C 1
ATOM 807 O O . HIS A 1 108 ? 27.833 13.429 13.766 1.00 11.95 107 HIS A O 1
ATOM 814 N N . PHE A 1 109 ? 26.619 15.328 13.683 1.00 11.95 108 PHE A N 1
ATOM 815 C CA . PHE A 1 109 ? 26.524 15.461 15.156 1.00 11.88 108 PHE A CA 1
ATOM 816 C C . PHE A 1 109 ? 25.227 16.109 15.573 1.00 11.55 108 PHE A C 1
ATOM 817 O O . PHE A 1 109 ? 24.786 17.055 14.945 1.00 11.66 108 PHE A O 1
ATOM 825 N N . HIS A 1 110 ? 24.717 15.640 16.723 1.00 11.64 109 HIS A N 1
ATOM 826 C CA . HIS A 1 110 ? 23.519 16.271 17.278 1.00 11.44 109 HIS A CA 1
ATOM 827 C C . HIS A 1 110 ? 23.546 16.145 18.779 1.00 11.68 109 HIS A C 1
ATOM 828 O O . HIS A 1 110 ? 24.288 15.401 19.405 1.00 12.48 109 HIS A O 1
ATOM 835 N N . ALA A 1 111 ? 22.817 17.036 19.473 1.00 12.23 110 ALA A N 1
ATOM 836 C CA . ALA A 1 111 ? 22.787 17.162 20.945 1.00 12.34 110 ALA A CA 1
ATOM 837 C C . ALA A 1 111 ? 21.384 17.095 21.536 1.00 12.01 110 ALA A C 1
ATOM 838 O O . ALA A 1 111 ? 20.455 17.530 20.827 1.00 13.37 110 ALA A O 1
ATOM 840 N N . LEU A 1 112 ? 21.237 16.541 22.716 1.00 11.74 111 LEU A N 1
ATOM 841 C CA . LEU A 1 112 ? 19.882 16.420 23.320 1.00 11.98 111 LEU A CA 1
ATOM 842 C C . LEU A 1 112 ? 19.854 17.032 24.701 1.00 13.09 111 LEU A C 1
ATOM 843 O O . LEU A 1 112 ? 20.720 16.753 25.527 1.00 12.97 111 LEU A O 1
ATOM 848 N N . ASP A 1 113 ? 18.744 17.755 24.986 1.00 13.77 112 ASP A N 1
ATOM 849 C CA . ASP A 1 113 ? 18.449 18.163 26.346 1.00 12.32 112 ASP A CA 1
ATOM 850 C C . ASP A 1 113 ? 17.209 17.373 26.749 1.00 13.31 112 ASP A C 1
ATOM 851 O O . ASP A 1 113 ? 16.825 16.377 26.154 1.00 14.39 112 ASP A O 1
ATOM 856 N N . ARG A 1 114 ? 16.496 17.782 27.832 1.00 14.97 113 ARG A N 1
ATOM 857 C CA . ARG A 1 114 ? 15.367 17.056 28.358 1.00 14.08 113 ARG A CA 1
ATOM 858 C C . ARG A 1 114 ? 14.160 17.017 27.427 1.00 13.79 113 ARG A C 1
ATOM 859 O O . ARG A 1 114 ? 13.333 16.152 27.599 1.00 14.20 113 ARG A O 1
ATOM 867 N N . THR A 1 115 ? 14.101 17.962 26.443 1.00 14.01 114 THR A N 1
ATOM 868 C CA . THR A 1 115 ? 12.950 17.989 25.568 1.00 14.12 114 THR A CA 1
ATOM 869 C C . THR A 1 115 ? 13.184 18.013 24.075 1.00 13.67 114 THR A C 1
ATOM 870 O O . THR A 1 115 ? 12.271 17.760 23.277 1.00 16.61 114 THR A O 1
ATOM 874 N N . THR A 1 116 ? 14.426 18.314 23.667 1.00 13.29 115 THR A N 1
ATOM 875 C CA . THR A 1 116 ? 14.705 18.750 22.277 1.00 14.06 115 THR A CA 1
ATOM 876 C C . THR A 1 116 ? 15.975 18.180 21.738 1.00 12.24 115 THR A C 1
ATOM 877 O O . THR A 1 116 ? 16.949 17.939 22.492 1.00 12.39 115 THR A O 1
ATOM 881 N N . LEU A 1 117 ? 15.979 17.928 20.456 1.00 11.43 116 LEU A N 1
ATOM 882 C CA . LEU A 1 117 ? 17.140 17.461 19.645 1.00 10.72 116 LEU A CA 1
ATOM 883 C C . LEU A 1 117 ? 17.644 18.596 18.806 1.00 14.01 116 LEU A C 1
ATOM 884 O O . LEU A 1 117 ? 16.872 19.240 18.088 1.00 13.04 116 LEU A O 1
ATOM 889 N N . TYR A 1 118 ? 18.967 18.929 18.889 1.00 11.07 117 TYR A N 1
ATOM 890 C CA . TYR A 1 118 ? 19.545 20.061 18.180 1.00 11.88 117 TYR A CA 1
ATOM 891 C C . TYR A 1 118 ? 20.657 19.654 17.198 1.00 11.72 117 TYR A C 1
ATOM 892 O O . TYR A 1 118 ? 21.450 18.753 17.576 1.00 12.56 117 TYR A O 1
ATOM 901 N N . THR A 1 119 ? 20.757 20.305 16.059 1.00 12.41 118 THR A N 1
ATOM 902 C CA . THR A 1 119 ? 21.983 20.052 15.246 1.00 11.78 118 THR A CA 1
ATOM 903 C C . THR A 1 119 ? 22.362 21.386 14.661 1.00 12.89 118 THR A C 1
ATOM 904 O O . THR A 1 119 ? 21.562 22.294 14.357 1.00 13.52 118 THR A O 1
ATOM 908 N N . ALA A 1 120 ? 23.705 21.550 14.424 1.00 12.77 119 ALA A N 1
ATOM 909 C CA . ALA A 1 120 ? 24.280 22.675 13.709 1.00 11.82 119 ALA A CA 1
ATOM 910 C C . ALA A 1 120 ? 24.659 22.218 12.289 1.00 12.50 119 ALA A C 1
ATOM 911 O O . ALA A 1 120 ? 25.244 23.018 11.502 1.00 14.76 119 ALA A O 1
ATOM 913 N N . ASN A 1 121 ? 24.448 20.971 11.898 1.00 12.76 120 ASN A N 1
ATOM 914 C CA . ASN A 1 121 ? 24.682 20.581 10.510 1.00 12.91 120 ASN A CA 1
ATOM 915 C C . ASN A 1 121 ? 23.650 21.187 9.584 1.00 14.51 120 ASN A C 1
ATOM 916 O O . ASN A 1 121 ? 22.460 20.827 9.749 1.00 14.59 120 ASN A O 1
ATOM 921 N N . ARG A 1 122 ? 24.015 21.852 8.495 1.00 13.86 121 ARG A N 1
ATOM 922 C CA . ARG A 1 122 ? 23.046 22.368 7.548 1.00 14.37 121 ARG A CA 1
ATOM 923 C C . ARG A 1 122 ? 22.601 21.250 6.656 1.00 13.81 121 ARG A C 1
ATOM 924 O O . ARG A 1 122 ? 21.391 21.219 6.295 1.00 14.69 121 ARG A O 1
ATOM 932 N N . ASP A 1 123 ? 23.433 20.322 6.256 1.00 13.18 122 ASP A N 1
ATOM 933 C CA . ASP A 1 123 ? 23.067 19.076 5.559 1.00 14.38 122 ASP A CA 1
ATOM 934 C C . ASP A 1 123 ? 22.775 18.078 6.653 1.00 12.94 122 ASP A C 1
ATOM 935 O O . ASP A 1 123 ? 23.674 17.475 7.273 1.00 14.82 122 ASP A O 1
ATOM 940 N N . ILE A 1 124 ? 21.474 17.974 7.062 1.00 13.03 123 ILE A N 1
ATOM 941 C CA . ILE A 1 124 ? 21.110 17.231 8.262 1.00 12.28 123 ILE A CA 1
ATOM 942 C C . ILE A 1 124 ? 21.194 15.752 8.011 1.00 12.01 123 ILE A C 1
ATOM 943 O O . ILE A 1 124 ? 20.733 15.295 6.937 1.00 14.40 123 ILE A O 1
ATOM 948 N N . SER A 1 125 ? 21.908 14.972 8.861 1.00 12.16 124 SER A N 1
ATOM 949 C CA . SER A 1 125 ? 22.064 13.555 8.574 1.00 13.15 124 SER A CA 1
ATOM 950 C C . SER A 1 125 ? 20.648 12.893 8.485 1.00 12.51 124 SER A C 1
ATOM 951 O O . SER A 1 125 ? 19.767 13.135 9.364 1.00 12.56 124 SER A O 1
ATOM 954 N N . TYR A 1 126 ? 20.592 11.857 7.645 1.00 12.92 125 TYR A N 1
ATOM 955 C CA . TYR A 1 126 ? 19.458 10.918 7.733 1.00 12.96 125 TYR A CA 1
ATOM 956 C C . TYR A 1 126 ? 19.271 10.416 9.161 1.00 13.87 125 TYR A C 1
ATOM 957 O O . TYR A 1 126 ? 18.136 10.163 9.601 1.00 12.83 125 TYR A O 1
ATOM 966 N N . TYR A 1 127 ? 20.357 10.187 9.935 1.00 12.07 126 TYR A N 1
ATOM 967 C CA . TYR A 1 127 ? 20.254 9.593 11.260 1.00 12.00 126 TYR A CA 1
ATOM 968 C C . TYR A 1 127 ? 19.859 10.666 12.293 1.00 11.65 126 TYR A C 1
ATOM 969 O O . TYR A 1 127 ? 19.360 10.194 13.373 1.00 12.86 126 TYR A O 1
ATOM 978 N N . THR A 1 128 ? 19.863 11.970 12.019 1.00 12.39 127 THR A N 1
ATOM 979 C CA . THR A 1 128 ? 19.247 12.967 12.905 1.00 12.08 127 THR A CA 1
ATOM 980 C C . THR A 1 128 ? 17.731 13.008 12.604 1.00 12.34 127 THR A C 1
ATOM 981 O O . THR A 1 128 ? 16.950 13.052 13.590 1.00 12.30 127 THR A O 1
ATOM 985 N N . VAL A 1 129 ? 17.363 12.911 11.348 1.00 11.90 128 VAL A N 1
ATOM 986 C CA . VAL A 1 129 ? 15.907 12.779 11.011 1.00 13.27 128 VAL A CA 1
ATOM 987 C C . VAL A 1 129 ? 15.400 11.493 11.640 1.00 12.39 128 VAL A C 1
ATOM 988 O O . VAL A 1 129 ? 14.276 11.525 12.173 1.00 13.17 128 VAL A O 1
ATOM 992 N N . HIS A 1 130 ? 16.136 10.387 11.548 1.00 11.99 129 HIS A N 1
ATOM 993 C CA . HIS A 1 130 ? 15.709 9.113 12.178 1.00 12.46 129 HIS A CA 1
ATOM 994 C C . HIS A 1 130 ? 15.495 9.304 13.658 1.00 13.67 129 HIS A C 1
ATOM 995 O O . HIS A 1 130 ? 14.432 8.903 14.229 1.00 15.03 129 HIS A O 1
ATOM 1002 N N . GLU A 1 131 ? 16.385 9.920 14.371 1.00 11.96 130 GLU A N 1
ATOM 1003 C CA . GLU A 1 131 ? 16.248 10.064 15.841 1.00 12.30 130 GLU A CA 1
ATOM 1004 C C . GLU A 1 131 ? 15.025 10.919 16.102 1.00 13.90 130 GLU A C 1
ATOM 1005 O O . GLU A 1 131 ? 14.202 10.570 16.968 1.00 14.70 130 GLU A O 1
ATOM 1011 N N . SER A 1 132 ? 14.840 12.026 15.396 1.00 12.17 131 SER A N 1
ATOM 1012 C CA . SER A 1 132 ? 13.690 12.905 15.638 1.00 11.73 131 SER A CA 1
ATOM 1013 C C . SER A 1 132 ? 12.379 12.142 15.377 1.00 13.62 131 SER A C 1
ATOM 1014 O O . SER A 1 132 ? 11.431 12.245 16.217 1.00 13.06 131 SER A O 1
ATOM 1017 N N . PHE A 1 133 ? 12.266 11.414 14.280 1.00 12.45 132 PHE A N 1
ATOM 1018 C CA . PHE A 1 133 ? 11.016 10.756 13.889 1.00 12.91 132 PHE A CA 1
ATOM 1019 C C . PHE A 1 133 ? 10.761 9.557 14.783 1.00 13.38 132 PHE A C 1
ATOM 1020 O O . PHE A 1 133 ? 9.644 9.449 15.333 1.00 14.46 132 PHE A O 1
ATOM 1028 N N . VAL A 1 134 ? 11.724 8.638 14.936 1.00 13.53 133 VAL A N 1
ATOM 1029 C CA . VAL A 1 134 ? 11.494 7.366 15.658 1.00 13.01 133 VAL A CA 1
ATOM 1030 C C . VAL A 1 134 ? 11.463 7.580 17.157 1.00 13.04 133 VAL A C 1
ATOM 1031 O O . VAL A 1 134 ? 10.541 7.021 17.773 1.00 16.00 133 VAL A O 1
ATOM 1035 N N . ALA A 1 135 ? 12.263 8.455 17.743 1.00 14.23 134 ALA A N 1
ATOM 1036 C CA . ALA A 1 135 ? 12.196 8.738 19.162 1.00 13.79 134 ALA A CA 1
ATOM 1037 C C . ALA A 1 135 ? 11.230 9.865 19.421 1.00 13.79 134 ALA A C 1
ATOM 1038 O O . ALA A 1 135 ? 11.129 10.320 20.616 1.00 15.62 134 ALA A O 1
ATOM 1040 N N . THR A 1 136 ? 10.446 10.390 18.480 1.00 14.52 135 THR A N 1
ATOM 1041 C CA . THR A 1 136 ? 9.428 11.389 18.692 1.00 14.43 135 THR A CA 1
ATOM 1042 C C . THR A 1 136 ? 9.868 12.546 19.551 1.00 15.55 135 THR A C 1
ATOM 1043 O O . THR A 1 136 ? 9.246 12.964 20.528 1.00 16.95 135 THR A O 1
ATOM 1047 N N . ILE A 1 137 ? 10.951 13.202 19.082 1.00 13.27 136 ILE A N 1
ATOM 1048 C CA . ILE A 1 137 ? 11.552 14.305 19.790 1.00 13.34 136 ILE A CA 1
ATOM 1049 C C . ILE A 1 137 ? 11.712 15.486 18.840 1.00 13.12 136 ILE A C 1
ATOM 1050 O O . ILE A 1 137 ? 12.200 15.294 17.730 1.00 13.67 136 ILE A O 1
ATOM 1055 N N . PRO A 1 138 ? 11.307 16.699 19.154 1.00 12.15 137 PRO A N 1
ATOM 1056 C CA . PRO A 1 138 ? 11.377 17.805 18.208 1.00 12.89 137 PRO A CA 1
ATOM 1057 C C . PRO A 1 138 ? 12.798 18.110 17.773 1.00 12.27 137 PRO A C 1
ATOM 1058 O O . PRO A 1 138 ? 13.717 18.016 18.625 1.00 12.99 137 PRO A O 1
ATOM 1062 N N . LEU A 1 139 ? 12.963 18.557 16.546 1.00 11.61 138 LEU A N 1
ATOM 1063 C CA . LEU A 1 139 ? 14.259 18.900 15.959 1.00 11.13 138 LEU A CA 1
ATOM 1064 C C . LEU A 1 139 ? 14.407 20.387 15.785 1.00 13.12 138 LEU A C 1
ATOM 1065 O O . LEU A 1 139 ? 13.527 21.043 15.160 1.00 13.71 138 LEU A O 1
ATOM 1070 N N . VAL A 1 140 ? 15.583 20.953 16.239 1.00 12.45 139 VAL A N 1
ATOM 1071 C CA . VAL A 1 140 ? 15.819 22.377 16.071 1.00 12.88 139 VAL A CA 1
ATOM 1072 C C . VAL A 1 140 ? 17.213 22.565 15.430 1.00 12.88 139 VAL A C 1
ATOM 1073 O O . VAL A 1 140 ? 18.181 21.881 15.830 1.00 14.60 139 VAL A O 1
ATOM 1077 N N . PHE A 1 141 ? 17.307 23.369 14.390 1.00 12.46 140 PHE A N 1
ATOM 1078 C CA . PHE A 1 141 ? 18.615 23.725 13.796 1.00 11.49 140 PHE A CA 1
ATOM 1079 C C . PHE A 1 141 ? 19.089 24.945 14.592 1.00 13.02 140 PHE A C 1
ATOM 1080 O O . PHE A 1 141 ? 18.381 25.934 14.811 1.00 14.15 140 PHE A O 1
ATOM 1088 N N . CYS A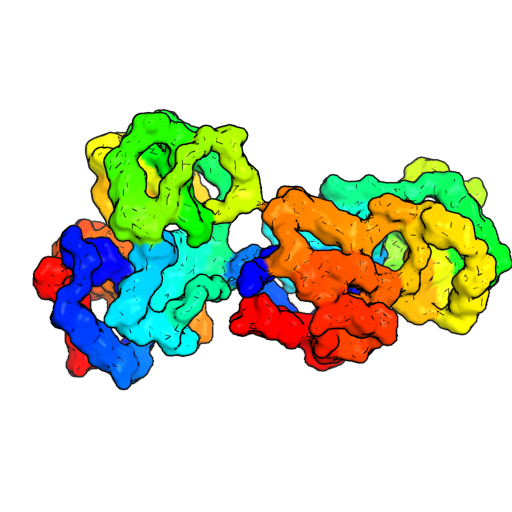 1 142 ? 20.374 24.862 15.046 1.00 13.78 141 CYS A N 1
ATOM 1089 C CA . CYS A 1 142 ? 20.992 26.054 15.672 1.00 13.21 141 CYS A CA 1
ATOM 1090 C C . CYS A 1 142 ? 22.517 25.906 15.543 1.00 14.03 141 CYS A C 1
ATOM 1091 O O . CYS A 1 142 ? 23.128 24.853 15.777 1.00 14.17 141 CYS A O 1
ATOM 1094 N N . GLU A 1 143 ? 23.143 27.005 15.087 1.00 15.25 142 GLU A N 1
ATOM 1095 C CA . GLU A 1 143 ? 24.613 27.044 14.969 1.00 15.05 142 GLU A CA 1
ATOM 1096 C C . GLU A 1 143 ? 25.226 26.810 16.361 1.00 14.39 142 GLU A C 1
ATOM 1097 O O . GLU A 1 143 ? 24.681 27.213 17.410 1.00 14.24 142 GLU A O 1
ATOM 1103 N N . ALA A 1 144 ? 26.387 26.159 16.397 1.00 15.08 143 ALA A N 1
ATOM 1104 C CA . ALA A 1 144 ? 27.038 25.841 17.701 1.00 14.59 143 ALA A CA 1
ATOM 1105 C C . ALA A 1 144 ? 27.264 27.106 18.511 1.00 16.80 143 ALA A C 1
ATOM 1106 O O . ALA A 1 144 ? 27.078 27.034 19.694 1.00 17.17 143 ALA A O 1
ATOM 1108 N N . GLU A 1 145 ? 27.727 28.168 17.841 1.00 17.74 144 GLU A N 1
ATOM 1109 C CA . GLU A 1 145 ? 28.055 29.385 18.573 1.00 19.80 144 GLU A CA 1
ATOM 1110 C C . GLU A 1 145 ? 26.823 30.177 18.899 1.00 20.41 144 GLU A C 1
ATOM 1111 O O . GLU A 1 145 ? 26.933 31.185 19.624 1.00 21.96 144 GLU A O 1
ATOM 1117 N N . LYS A 1 146 ? 25.604 29.755 18.516 1.00 17.92 145 LYS A N 1
ATOM 1118 C CA . LYS A 1 146 ? 24.383 30.398 18.950 1.00 20.67 145 LYS A CA 1
ATOM 1119 C C . LYS A 1 146 ? 23.572 29.542 19.919 1.00 18.69 145 LYS A C 1
ATOM 1120 O O . LYS A 1 146 ? 22.526 29.966 20.422 1.00 19.61 145 LYS A O 1
ATOM 1126 N N . MET A 1 147 ? 24.055 28.363 20.288 1.00 16.84 146 MET A N 1
ATOM 1127 C CA . MET A 1 147 ? 23.372 27.519 21.299 1.00 16.82 146 MET A CA 1
ATOM 1128 C C . MET A 1 147 ? 23.330 28.310 22.628 1.00 20.01 146 MET A C 1
ATOM 1129 O O . MET A 1 147 ? 24.396 28.780 23.035 1.00 19.25 146 MET A O 1
ATOM 1134 N N . ASP A 1 148 ? 22.217 28.191 23.342 1.00 19.34 147 ASP A N 1
ATOM 1135 C CA . ASP A 1 148 ? 22.182 28.816 24.714 1.00 19.10 147 ASP A CA 1
ATOM 1136 C C . ASP A 1 148 ? 23.217 28.098 25.545 1.00 18.46 147 ASP A C 1
ATOM 1137 O O . ASP A 1 148 ? 23.183 26.879 25.811 1.00 18.65 147 ASP A O 1
ATOM 1142 N N . PRO A 1 149 ? 24.094 28.818 26.241 1.00 22.83 148 PRO A N 1
ATOM 1143 C CA . PRO A 1 149 ? 25.106 28.221 27.081 1.00 21.63 148 PRO A CA 1
ATOM 1144 C C . PRO A 1 149 ? 24.549 27.592 28.350 1.00 21.60 148 PRO A C 1
ATOM 1145 O O . PRO A 1 149 ? 25.198 26.814 29.044 1.00 23.36 148 PRO A O 1
ATOM 1149 N N . ASN A 1 150 ? 23.258 27.783 28.676 1.00 19.98 149 ASN A N 1
ATOM 1150 C CA . ASN A 1 150 ? 22.641 27.117 29.799 1.00 18.32 149 ASN A CA 1
ATOM 1151 C C . ASN A 1 150 ? 21.735 25.957 29.410 1.00 20.14 149 ASN A C 1
ATOM 1152 O O . ASN A 1 150 ? 20.991 25.359 30.203 1.00 22.69 149 ASN A O 1
ATOM 1157 N N . THR A 1 151 ? 21.823 25.540 28.136 1.00 20.85 150 THR A N 1
ATOM 1158 C CA . THR A 1 151 ? 21.179 24.270 27.728 1.00 18.63 150 THR A CA 1
ATOM 1159 C C . THR A 1 151 ? 21.721 23.149 28.620 1.00 17.98 150 THR A C 1
ATOM 1160 O O . THR A 1 151 ? 22.937 23.033 28.871 1.00 20.05 150 THR A O 1
ATOM 1164 N N . GLN A 1 152 ? 20.791 22.313 29.063 1.00 17.98 151 GLN A N 1
ATOM 1165 C CA . GLN A 1 152 ? 21.210 21.182 29.907 1.00 19.36 151 GLN A CA 1
ATOM 1166 C C . GLN A 1 152 ? 21.477 19.993 29.037 1.00 19.34 151 GLN A C 1
ATOM 1167 O O . GLN A 1 152 ? 20.602 19.182 28.686 1.00 24.99 151 GLN A O 1
ATOM 1173 N N . PHE A 1 153 ? 22.715 19.768 28.607 1.00 15.97 152 PHE A N 1
ATOM 1174 C CA . PHE A 1 153 ? 23.152 18.734 27.656 1.00 16.22 152 PHE A CA 1
ATOM 1175 C C . PHE A 1 153 ? 23.271 17.355 28.264 1.00 19.24 152 PHE A C 1
ATOM 1176 O O . PHE A 1 153 ? 24.361 16.902 28.715 1.00 23.11 152 PHE A O 1
ATOM 1184 N N . LEU A 1 154 ? 22.198 16.586 28.197 1.00 13.99 153 LEU A N 1
ATOM 1185 C CA . LEU A 1 154 ? 22.189 15.264 28.778 1.00 12.64 153 LEU A CA 1
ATOM 1186 C C . LEU A 1 154 ? 23.064 14.284 28.001 1.00 13.11 153 LEU A C 1
ATOM 1187 O O . LEU A 1 154 ? 23.739 13.456 28.616 1.00 13.21 153 LEU A O 1
ATOM 1192 N N . LYS A 1 155 ? 23.056 14.350 26.675 1.00 12.98 154 LYS A N 1
ATOM 1193 C CA . LYS A 1 155 ? 23.969 13.487 25.887 1.00 14.76 154 LYS A CA 1
ATOM 1194 C C . LYS A 1 155 ? 24.110 14.178 24.557 1.00 13.63 154 LYS A C 1
ATOM 1195 O O . LYS A 1 155 ? 23.341 15.040 24.126 1.00 12.18 154 LYS A O 1
ATOM 1201 N N . VAL A 1 156 ? 25.230 13.803 23.875 1.00 11.83 155 VAL A N 1
ATOM 1202 C CA . VAL A 1 156 ? 25.415 14.188 22.468 1.00 12.68 155 VAL A CA 1
ATOM 1203 C C . VAL A 1 156 ? 25.728 12.906 21.702 1.00 11.60 155 VAL A C 1
ATOM 1204 O O . VAL A 1 156 ? 25.928 11.856 22.273 1.00 13.12 155 VAL A O 1
ATOM 1208 N N . MET A 1 157 ? 25.659 12.999 20.377 1.00 12.37 156 MET A N 1
ATOM 1209 C CA . MET A 1 157 ? 25.943 11.807 19.565 1.00 12.34 156 MET A CA 1
ATOM 1210 C C . MET A 1 157 ? 26.603 12.206 18.249 1.00 12.42 156 MET A C 1
ATOM 1211 O O . MET A 1 157 ? 26.265 13.169 17.600 1.00 13.25 156 MET A O 1
ATOM 1216 N N . MET A 1 158 ? 27.585 11.313 17.891 1.00 11.86 157 MET A N 1
ATOM 1217 C CA . MET A 1 158 ? 28.084 11.397 16.512 1.00 12.96 157 MET A CA 1
ATOM 1218 C C . MET A 1 158 ? 27.293 10.326 15.754 1.00 13.16 157 MET A C 1
ATOM 1219 O O . MET A 1 158 ? 27.143 9.185 16.210 1.00 12.71 157 MET A O 1
ATOM 1224 N N . ILE A 1 159 ? 26.594 10.753 14.679 1.00 11.87 158 ILE A N 1
ATOM 1225 C CA . ILE A 1 159 ? 25.731 9.839 13.934 1.00 12.10 158 ILE A CA 1
ATOM 1226 C C . ILE A 1 159 ? 26.081 9.953 12.453 1.00 11.88 158 ILE A C 1
ATOM 1227 O O . ILE A 1 159 ? 26.322 11.052 11.945 1.00 13.83 158 ILE A O 1
ATOM 1232 N N . ASP A 1 160 ? 26.086 8.806 11.744 1.00 12.80 159 ASP A N 1
ATOM 1233 C CA . ASP A 1 160 ? 26.396 8.913 10.298 1.00 13.12 159 ASP A CA 1
ATOM 1234 C C . ASP A 1 160 ? 26.233 7.520 9.661 1.00 13.01 159 ASP A C 1
ATOM 1235 O O . ASP A 1 160 ? 26.060 6.504 10.381 1.00 14.26 159 ASP A O 1
ATOM 1240 N N . GLU A 1 161 ? 26.383 7.496 8.320 1.00 13.60 160 GLU A N 1
ATOM 1241 C CA . GLU A 1 161 ? 26.489 6.185 7.694 1.00 13.72 160 GLU A CA 1
ATOM 1242 C C . GLU A 1 161 ? 27.551 5.379 8.370 1.00 14.34 160 GLU A C 1
ATOM 1243 O O . GLU A 1 161 ? 28.661 5.934 8.652 1.00 14.69 160 GLU A O 1
ATOM 1249 N N . PRO A 1 162 ? 27.446 4.073 8.558 1.00 13.07 161 PRO A N 1
ATOM 1250 C CA . PRO A 1 162 ? 28.426 3.307 9.263 1.00 15.82 161 PRO A CA 1
ATOM 1251 C C . PRO A 1 162 ? 29.873 3.507 8.813 1.00 15.92 161 PRO A C 1
ATOM 1252 O O . PRO A 1 162 ? 30.760 3.662 9.653 1.00 16.03 161 PRO A O 1
ATOM 1256 N N . ALA A 1 163 ? 30.119 3.455 7.470 1.00 15.12 162 ALA A N 1
ATOM 1257 C CA . ALA A 1 163 ? 31.488 3.642 7.031 1.00 14.01 162 ALA A CA 1
ATOM 1258 C C . ALA A 1 163 ? 32.044 4.994 7.449 1.00 14.76 162 ALA A C 1
ATOM 1259 O O . ALA A 1 163 ? 33.265 5.090 7.748 1.00 16.01 162 ALA A O 1
ATOM 1261 N N . ILE A 1 164 ? 31.229 6.046 7.421 1.00 14.51 163 ILE A N 1
ATOM 1262 C CA . ILE A 1 164 ? 31.686 7.387 7.849 1.00 13.63 163 ILE A CA 1
ATOM 1263 C C . ILE A 1 164 ? 31.921 7.461 9.353 1.00 14.49 163 ILE A C 1
ATOM 1264 O O . ILE A 1 164 ? 32.916 7.991 9.830 1.00 14.46 163 ILE A O 1
ATOM 1269 N N . LEU A 1 165 ? 30.994 6.816 10.122 1.00 14.24 164 LEU A N 1
ATOM 1270 C CA . LEU A 1 165 ? 31.133 6.855 11.569 1.00 13.86 164 LEU A CA 1
ATOM 1271 C C . LEU A 1 165 ? 32.323 6.026 12.084 1.00 13.11 164 LEU A C 1
ATOM 1272 O O . LEU A 1 165 ? 33.021 6.510 12.963 1.00 15.17 164 LEU A O 1
ATOM 1277 N N . ASP A 1 166 ? 32.540 4.868 11.429 1.00 15.31 165 ASP A N 1
ATOM 1278 C CA . ASP A 1 166 ? 33.704 4.067 11.883 1.00 15.12 165 ASP A CA 1
ATOM 1279 C C . ASP A 1 166 ? 35.040 4.747 11.525 1.00 13.36 165 ASP A C 1
ATOM 1280 O O . ASP A 1 166 ? 35.942 4.708 12.327 1.00 15.29 165 ASP A O 1
ATOM 1285 N N . GLN A 1 167 ? 35.095 5.434 10.407 1.00 14.43 166 GLN A N 1
ATOM 1286 C CA . GLN A 1 167 ? 36.298 6.208 9.995 1.00 15.20 166 GLN A CA 1
ATOM 1287 C C . GLN A 1 167 ? 36.511 7.275 11.061 1.00 17.33 166 GLN A C 1
ATOM 1288 O O . GLN A 1 167 ? 37.625 7.622 11.462 1.00 17.16 166 GLN A O 1
ATOM 1294 N N . ALA A 1 168 ? 35.409 7.966 11.479 1.00 15.99 167 ALA A N 1
ATOM 1295 C CA . ALA A 1 168 ? 35.469 9.018 12.487 1.00 13.61 167 ALA A CA 1
ATOM 1296 C C . ALA A 1 168 ? 35.922 8.497 13.838 1.00 14.24 167 ALA A C 1
ATOM 1297 O O . ALA A 1 168 ? 36.821 9.113 14.469 1.00 14.35 167 ALA A O 1
ATOM 1299 N N . ILE A 1 169 ? 35.384 7.310 14.234 1.00 13.93 168 ILE A N 1
ATOM 1300 C CA . ILE A 1 169 ? 35.834 6.758 15.507 1.00 15.76 168 ILE A CA 1
ATOM 1301 C C . ILE A 1 169 ? 37.348 6.486 15.557 1.00 15.64 168 ILE A C 1
ATOM 1302 O O . ILE A 1 169 ? 37.988 6.689 16.606 1.00 17.67 168 ILE A O 1
ATOM 1307 N N . ALA A 1 170 ? 37.831 5.965 14.408 1.00 15.88 169 ALA A N 1
ATOM 1308 C CA . ALA A 1 170 ? 39.286 5.633 14.376 1.00 16.48 169 ALA A CA 1
ATOM 1309 C C . ALA A 1 170 ? 40.073 6.901 14.518 1.00 17.99 169 ALA A C 1
ATOM 1310 O O . ALA A 1 170 ? 41.292 6.812 14.916 1.00 23.99 169 ALA A O 1
ATOM 1312 N N . ARG A 1 171 ? 39.644 8.083 14.174 1.00 15.79 170 ARG A N 1
ATOM 1313 C CA . ARG A 1 171 ? 40.358 9.349 14.283 1.00 15.59 170 ARG A CA 1
ATOM 1314 C C . ARG A 1 171 ? 40.151 9.976 15.676 1.00 17.03 170 ARG A C 1
ATOM 1315 O O . ARG A 1 171 ? 40.893 10.953 15.967 1.00 20.47 170 ARG A O 1
ATOM 1323 N N . ILE A 1 172 ? 39.275 9.512 16.531 1.00 16.21 171 ILE A N 1
ATOM 1324 C CA . ILE A 1 172 ? 39.154 10.157 17.862 1.00 16.36 171 ILE A CA 1
ATOM 1325 C C . ILE A 1 172 ? 40.364 9.746 18.712 1.00 18.32 171 ILE A C 1
ATOM 1326 O O . ILE A 1 172 ? 40.559 8.530 18.914 1.00 21.72 171 ILE A O 1
ATOM 1331 N N . PRO A 1 173 ? 41.063 10.691 19.312 1.00 19.17 172 PRO A N 1
ATOM 1332 C CA . PRO A 1 173 ? 42.185 10.336 20.193 1.00 21.54 172 PRO A CA 1
ATOM 1333 C C . PRO A 1 173 ? 41.786 9.551 21.408 1.00 21.94 172 PRO A C 1
ATOM 1334 O O . PRO A 1 173 ? 40.685 9.759 22.001 1.00 19.93 172 PRO A O 1
ATOM 1338 N N . GLN A 1 174 ? 42.583 8.642 21.960 1.00 24.30 173 GLN A N 1
ATOM 1339 C CA . GLN A 1 174 ? 42.264 7.859 23.149 1.00 24.41 173 GLN A CA 1
ATOM 1340 C C . GLN A 1 174 ? 42.033 8.748 24.344 1.00 22.14 173 GLN A C 1
ATOM 1341 O O . GLN A 1 174 ? 41.167 8.380 25.192 1.00 23.35 173 GLN A O 1
ATOM 1347 N N . GLU A 1 175 ? 42.552 9.950 24.449 1.00 21.62 174 GLU A N 1
ATOM 1348 C CA . GLU A 1 175 ? 42.256 10.830 25.560 1.00 24.69 174 GLU A CA 1
ATOM 1349 C C . GLU A 1 175 ? 40.753 11.164 25.663 1.00 24.52 174 GLU A C 1
ATOM 1350 O O . GLU A 1 175 ? 40.276 11.419 26.771 1.00 22.25 174 GLU A O 1
ATOM 1356 N N . VAL A 1 176 ? 40.100 11.386 24.506 1.00 19.57 175 VAL A N 1
ATOM 1357 C CA . VAL A 1 176 ? 38.662 11.714 24.553 1.00 19.39 175 VAL A CA 1
ATOM 1358 C C . VAL A 1 176 ? 37.855 10.560 25.093 1.00 19.59 175 VAL A C 1
ATOM 1359 O O . VAL A 1 176 ? 36.916 10.757 25.881 1.00 18.60 175 VAL A O 1
ATOM 1363 N N . LYS A 1 177 ? 38.163 9.320 24.748 1.00 20.65 176 LYS A N 1
ATOM 1364 C CA . LYS A 1 177 ? 37.566 8.075 25.153 1.00 23.86 176 LYS A CA 1
ATOM 1365 C C . LYS A 1 177 ? 37.807 7.775 26.626 1.00 24.88 176 LYS A C 1
ATOM 1366 O O . LYS A 1 177 ? 36.951 7.268 27.377 1.00 27.96 176 LYS A O 1
ATOM 1372 N N . GLU A 1 178 ? 38.838 8.444 27.194 1.00 24.31 177 GLU A N 1
ATOM 1373 C CA . GLU A 1 178 ? 39.081 8.456 28.628 1.00 25.24 177 GLU A CA 1
ATOM 1374 C C . GLU A 1 178 ? 38.292 9.522 29.358 1.00 24.34 177 GLU A C 1
ATOM 1375 O O . GLU A 1 178 ? 37.823 9.337 30.484 1.00 25.62 177 GLU A O 1
ATOM 1381 N N . LYS A 1 179 ? 38.137 10.728 28.830 1.00 18.80 178 LYS A N 1
ATOM 1382 C CA . LYS A 1 179 ? 37.504 11.889 29.376 1.00 20.10 178 LYS A CA 1
ATOM 1383 C C . LYS A 1 179 ? 35.950 11.800 29.413 1.00 18.63 178 LYS A C 1
ATOM 1384 O O . LYS A 1 179 ? 35.344 12.444 30.246 1.00 20.89 178 LYS A O 1
ATOM 1390 N N . TYR A 1 180 ? 35.390 11.083 28.429 1.00 16.94 179 TYR A N 1
ATOM 1391 C CA . TYR A 1 180 ? 33.899 11.006 28.341 1.00 15.32 179 TYR A CA 1
ATOM 1392 C C . TYR A 1 180 ? 33.583 9.559 28.129 1.00 13.94 179 TYR A C 1
ATOM 1393 O O . TYR A 1 180 ? 34.353 8.642 27.813 1.00 16.88 179 TYR A O 1
ATOM 1402 N N . THR A 1 181 ? 32.288 9.190 28.372 1.00 15.35 180 THR A N 1
ATOM 1403 C CA . THR A 1 181 ? 31.714 7.891 28.018 1.00 14.86 180 THR A CA 1
ATOM 1404 C C . THR A 1 181 ? 31.448 7.907 26.530 1.00 15.07 180 THR A C 1
ATOM 1405 O O . THR A 1 181 ? 30.733 8.831 26.097 1.00 16.30 180 THR A O 1
ATOM 1409 N N . VAL A 1 182 ? 32.106 7.076 25.740 1.00 14.93 181 VAL A N 1
ATOM 1410 C CA . VAL A 1 182 ? 32.043 7.090 24.296 1.00 13.11 181 VAL A CA 1
ATOM 1411 C C . VAL A 1 182 ? 31.788 5.700 23.817 1.00 15.86 181 VAL A C 1
ATOM 1412 O O . VAL A 1 182 ? 32.657 4.799 23.863 1.00 19.26 181 VAL A O 1
ATOM 1416 N N . LEU A 1 183 ? 30.510 5.351 23.453 1.00 13.32 182 LEU A N 1
ATOM 1417 C CA . LEU A 1 183 ? 30.090 3.980 23.183 1.00 14.01 182 LEU A CA 1
ATOM 1418 C C . LEU A 1 183 ? 29.126 3.870 22.033 1.00 14.78 182 LEU A C 1
ATOM 1419 O O . LEU A 1 183 ? 28.158 4.608 21.996 1.00 15.16 182 LEU A O 1
ATOM 1424 N N . LYS A 1 184 ? 29.246 2.916 21.109 1.00 13.63 183 LYS A N 1
ATOM 1425 C CA . LYS A 1 184 ? 28.267 2.753 20.044 1.00 15.40 183 LYS A CA 1
ATOM 1426 C C . LYS A 1 184 ? 26.995 2.092 20.634 1.00 15.50 183 LYS A C 1
ATOM 1427 O O . LYS A 1 184 ? 27.092 1.174 21.460 1.00 15.37 183 LYS A O 1
ATOM 1433 N N . SER A 1 185 ? 25.857 2.489 20.029 1.00 14.18 184 SER A N 1
ATOM 1434 C CA . SER A 1 185 ? 24.580 1.828 20.379 1.00 13.76 184 SER A CA 1
ATOM 1435 C C . SER A 1 185 ? 23.996 1.191 19.132 1.00 14.86 184 SER A C 1
ATOM 1436 O O . SER A 1 185 ? 23.000 0.463 19.231 1.00 16.19 184 SER A O 1
ATOM 1439 N N . ALA A 1 186 ? 24.628 1.342 17.973 1.00 14.09 185 ALA A N 1
ATOM 1440 C CA . ALA A 1 186 ? 24.156 0.828 16.675 1.00 14.92 185 ALA A CA 1
ATOM 1441 C C . ALA A 1 186 ? 25.283 1.085 15.676 1.00 15.49 185 ALA A C 1
ATOM 1442 O O . ALA A 1 186 ? 26.196 1.876 15.951 1.00 14.23 185 ALA A O 1
ATOM 1444 N N . PRO A 1 187 ? 25.205 0.540 14.445 1.00 16.58 186 PRO A N 1
ATOM 1445 C CA . PRO A 1 187 ? 26.343 0.793 13.521 1.00 15.48 186 PRO A CA 1
ATOM 1446 C C . PRO A 1 187 ? 26.455 2.248 13.184 1.00 15.69 186 PRO A C 1
ATOM 1447 O O . PRO A 1 187 ? 27.559 2.723 12.796 1.00 15.93 186 PRO A O 1
ATOM 1451 N N . TYR A 1 188 ? 25.440 3.079 13.298 1.00 15.19 187 TYR A N 1
ATOM 1452 C CA . TYR A 1 188 ? 25.302 4.457 12.868 1.00 15.28 187 TYR A CA 1
ATOM 1453 C C . TYR A 1 188 ? 25.152 5.449 14.045 1.00 12.64 187 TYR A C 1
ATOM 1454 O O . TYR A 1 188 ? 24.962 6.625 13.783 1.00 13.23 187 TYR A O 1
ATOM 1463 N N . PHE A 1 189 ? 25.235 4.955 15.295 1.00 13.56 188 PHE A N 1
ATOM 1464 C CA . PHE A 1 189 ? 25.086 5.856 16.449 1.00 12.21 188 PHE A CA 1
ATOM 1465 C C . PHE A 1 189 ? 26.238 5.688 17.424 1.00 12.42 188 PHE A C 1
ATOM 1466 O O . PHE A 1 189 ? 26.498 4.566 17.911 1.00 14.15 188 PHE A O 1
ATOM 1474 N N . LEU A 1 190 ? 26.947 6.783 17.772 1.00 12.78 189 LEU A N 1
ATOM 1475 C CA . LEU A 1 190 ? 27.922 6.812 18.836 1.00 12.34 189 LEU A CA 1
ATOM 1476 C C . LEU A 1 190 ? 27.414 7.711 19.971 1.00 13.42 189 LEU A C 1
ATOM 1477 O O . LEU A 1 190 ? 27.212 8.901 19.724 1.00 12.90 189 LEU A O 1
ATOM 1482 N N . GLU A 1 191 ? 27.192 7.118 21.136 1.00 12.42 190 GLU A N 1
ATOM 1483 C CA . GLU A 1 191 ? 26.644 7.849 22.302 1.00 12.63 190 GLU A CA 1
ATOM 1484 C C . GLU A 1 191 ? 27.775 8.521 23.075 1.00 12.87 190 GLU A C 1
ATOM 1485 O O . GLU A 1 191 ? 28.761 7.784 23.339 1.00 14.15 190 GLU A O 1
ATOM 1491 N N . ILE A 1 192 ? 27.654 9.787 23.444 1.00 12.40 191 ILE A N 1
ATOM 1492 C CA . ILE A 1 192 ? 28.730 10.434 24.226 1.00 12.65 191 ILE A CA 1
ATOM 1493 C C . ILE A 1 192 ? 28.135 11.135 25.416 1.00 14.94 191 ILE A C 1
ATOM 1494 O O . ILE A 1 192 ? 27.145 11.895 25.244 1.00 13.47 191 ILE A O 1
ATOM 1499 N N . LEU A 1 193 ? 28.579 10.848 26.638 1.00 13.34 192 LEU A N 1
ATOM 1500 C CA . LEU A 1 193 ? 27.988 11.552 27.795 1.00 13.77 192 LEU A CA 1
ATOM 1501 C C . LEU A 1 193 ? 29.103 11.704 28.824 1.00 15.02 192 LEU A C 1
ATOM 1502 O O . LEU A 1 193 ? 30.252 11.299 28.609 1.00 14.68 192 LEU A O 1
ATOM 1507 N N . ASP A 1 194 ? 28.690 12.271 29.975 1.00 14.36 193 ASP A N 1
ATOM 1508 C CA . ASP A 1 194 ? 29.676 12.476 31.060 1.00 15.15 193 ASP A CA 1
ATOM 1509 C C . ASP A 1 194 ? 30.287 11.162 31.485 1.00 16.97 193 ASP A C 1
ATOM 1510 O O . ASP A 1 194 ? 29.616 10.170 31.575 1.00 15.05 193 ASP A O 1
ATOM 1515 N N . LYS A 1 195 ? 31.618 11.148 31.804 1.00 15.99 194 LYS A N 1
ATOM 1516 C CA . LYS A 1 195 ? 32.265 9.905 32.181 1.00 16.13 194 LYS A CA 1
ATOM 1517 C C . LYS A 1 195 ? 31.788 9.236 33.471 1.00 16.44 194 LYS A C 1
ATOM 1518 O O . LYS A 1 195 ? 31.932 8.020 33.603 1.00 20.19 194 LYS A O 1
ATOM 1524 N N . ARG A 1 196 ? 31.092 9.966 34.295 1.00 17.80 195 ARG A N 1
ATOM 1525 C CA . ARG A 1 196 ? 30.562 9.481 35.570 1.00 19.04 195 ARG A CA 1
ATOM 1526 C C . ARG A 1 196 ? 29.338 8.599 35.312 1.00 22.03 195 ARG A C 1
ATOM 1527 O O . ARG A 1 196 ? 28.917 7.886 36.245 1.00 22.52 195 ARG A O 1
ATOM 1535 N N . VAL A 1 197 ? 28.750 8.623 34.109 1.00 16.88 196 VAL A N 1
ATOM 1536 C CA . VAL A 1 197 ? 27.450 7.935 33.923 1.00 17.44 196 VAL A CA 1
ATOM 1537 C C . VAL A 1 197 ? 27.467 7.094 32.656 1.00 17.85 196 VAL A C 1
ATOM 1538 O O . VAL A 1 197 ? 28.104 7.354 31.662 1.00 16.21 196 VAL A O 1
ATOM 1542 N N . ASN A 1 198 ? 26.729 5.976 32.744 1.00 15.06 197 ASN A N 1
ATOM 1543 C CA . ASN A 1 198 ? 26.543 5.014 31.670 1.00 14.10 197 ASN A CA 1
ATOM 1544 C C . ASN A 1 198 ? 25.347 4.098 32.023 1.00 12.59 197 ASN A C 1
ATOM 1545 O O . ASN A 1 198 ? 24.778 4.337 33.097 1.00 12.34 197 ASN A O 1
ATOM 1550 N N . LYS A 1 199 ? 25.035 3.044 31.245 1.00 13.72 198 LYS A N 1
ATOM 1551 C CA . LYS A 1 199 ? 23.858 2.235 31.679 1.00 13.60 198 LYS A CA 1
ATOM 1552 C C . LYS A 1 199 ? 24.122 1.471 32.943 1.00 12.96 198 LYS A C 1
ATOM 1553 O O . LYS A 1 199 ? 23.205 1.225 33.755 1.00 13.89 198 LYS A O 1
ATOM 1559 N N . GLY A 1 200 ? 25.401 1.112 33.161 1.00 13.65 199 GLY A N 1
ATOM 1560 C CA . GLY A 1 200 ? 25.789 0.381 34.374 1.00 15.10 199 GLY A CA 1
ATOM 1561 C C . GLY A 1 200 ? 25.647 1.171 35.650 1.00 14.04 199 GLY A C 1
ATOM 1562 O O . GLY A 1 200 ? 25.049 0.719 36.663 1.00 15.02 199 GLY A O 1
ATOM 1563 N N . THR A 1 201 ? 26.097 2.442 35.599 1.00 13.31 200 THR A N 1
ATOM 1564 C CA . THR A 1 201 ? 25.859 3.345 36.740 1.00 14.36 200 THR A CA 1
ATOM 1565 C C . THR A 1 201 ? 24.384 3.605 37.020 1.00 14.32 200 THR A C 1
ATOM 1566 O O . THR A 1 201 ? 23.958 3.778 38.140 1.00 15.14 200 THR A O 1
ATOM 1570 N N . GLY A 1 202 ? 23.628 3.720 35.880 1.00 13.90 201 GLY A N 1
ATOM 1571 C CA . GLY A 1 202 ? 22.183 3.960 36.036 1.00 15.62 201 GLY A CA 1
ATOM 1572 C C . GLY A 1 202 ? 21.456 2.813 36.736 1.00 15.06 201 GLY A C 1
ATOM 1573 O O . GLY A 1 202 ? 20.693 2.980 37.694 1.00 15.21 201 GLY A O 1
ATOM 1574 N N . VAL A 1 203 ? 21.769 1.573 36.342 1.00 13.10 202 VAL A N 1
ATOM 1575 C CA . VAL A 1 203 ? 21.165 0.373 36.935 1.00 13.18 202 VAL A CA 1
ATOM 1576 C C . VAL A 1 203 ? 21.635 0.287 38.402 1.00 14.69 202 VAL A C 1
ATOM 1577 O O . VAL A 1 203 ? 20.863 0.043 39.302 1.00 16.63 202 VAL A O 1
ATOM 1581 N N . LYS A 1 204 ? 22.929 0.469 38.694 1.00 14.99 203 LYS A N 1
ATOM 1582 C CA . LYS A 1 204 ? 23.417 0.480 40.082 1.00 17.25 203 LYS A CA 1
ATOM 1583 C C . LYS A 1 204 ? 22.771 1.587 40.905 1.00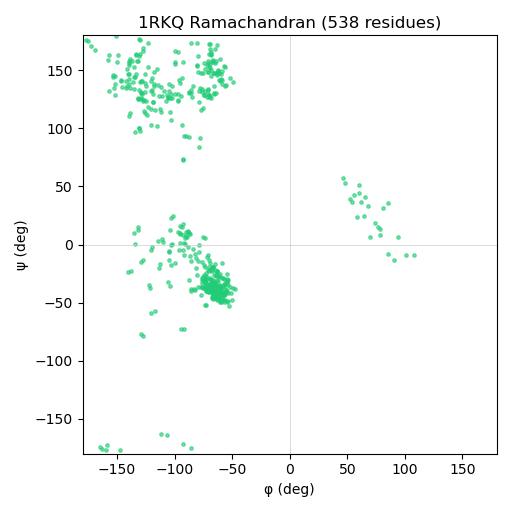 18.07 203 LYS A C 1
ATOM 1584 O O . LYS A 1 204 ? 22.366 1.286 42.064 1.00 18.52 203 LYS A O 1
ATOM 1593 N N . SER A 1 205 ? 22.534 2.766 40.356 1.00 18.31 204 SER A N 1
ATOM 1594 C CA . SER A 1 205 ? 21.896 3.845 41.154 1.00 20.81 204 SER A CA 1
ATOM 1595 C C . SER A 1 205 ? 20.543 3.364 41.596 1.00 20.73 204 SER A C 1
ATOM 1596 O O . SER A 1 205 ? 20.004 3.726 42.708 1.00 20.02 204 SER A O 1
ATOM 1599 N N . LEU A 1 206 ? 19.740 2.837 40.704 1.00 19.26 205 LEU A N 1
ATOM 1600 C CA . LEU A 1 206 ? 18.387 2.439 41.008 1.00 19.00 205 LEU A CA 1
ATOM 1601 C C . LEU A 1 206 ? 18.377 1.248 41.933 1.00 20.53 205 LEU A C 1
ATOM 1602 O O . LEU A 1 206 ? 17.616 1.178 42.915 1.00 19.81 205 LEU A O 1
ATOM 1607 N N . ALA A 1 207 ? 19.287 0.287 41.736 1.00 16.94 206 ALA A N 1
ATOM 1608 C CA . ALA A 1 207 ? 19.360 -0.872 42.618 1.00 17.56 206 ALA A CA 1
ATOM 1609 C C . ALA A 1 207 ? 19.693 -0.433 44.034 1.00 18.53 206 ALA A C 1
ATOM 1610 O O . ALA A 1 207 ? 19.120 -0.957 45.026 1.00 18.55 206 ALA A O 1
ATOM 1612 N N . ASP A 1 208 ? 20.606 0.526 44.158 1.00 18.78 207 ASP A N 1
ATOM 1613 C CA . ASP A 1 208 ? 20.870 1.033 45.532 1.00 20.29 207 ASP A CA 1
ATOM 1614 C C . ASP A 1 208 ? 19.681 1.783 46.033 1.00 17.74 207 ASP A C 1
ATOM 1615 O O . ASP A 1 208 ? 19.437 1.562 47.309 1.00 26.36 207 ASP A O 1
ATOM 1620 N N . VAL A 1 209 ? 18.889 2.549 45.389 1.00 26.78 208 VAL A N 1
ATOM 1621 C CA . VAL A 1 209 ? 17.704 3.216 45.906 1.00 26.71 208 VAL A CA 1
ATOM 1622 C C . VAL A 1 209 ? 16.767 2.137 46.459 1.00 26.05 208 VAL A C 1
ATOM 1623 O O . VAL A 1 209 ? 16.113 2.331 47.487 1.00 24.80 208 VAL A O 1
ATOM 1627 N N . LEU A 1 210 ? 16.580 1.030 45.786 1.00 21.81 209 LEU A N 1
ATOM 1628 C CA . LEU A 1 210 ? 15.626 -0.038 46.039 1.00 18.05 209 LEU A CA 1
ATOM 1629 C C . LEU A 1 210 ? 16.103 -1.192 46.942 1.00 19.24 209 LEU A C 1
ATOM 1630 O O . LEU A 1 210 ? 15.273 -2.088 47.219 1.00 19.42 209 LEU A O 1
ATOM 1635 N N . GLY A 1 211 ? 17.346 -1.102 47.410 1.00 17.50 210 GLY A N 1
ATOM 1636 C CA . GLY A 1 211 ? 17.890 -2.137 48.286 1.00 17.73 210 GLY A CA 1
ATOM 1637 C C . GLY A 1 211 ? 18.088 -3.441 47.547 1.00 17.51 210 GLY A C 1
ATOM 1638 O O . GLY A 1 211 ? 17.939 -4.514 48.159 1.00 23.40 210 GLY A O 1
ATOM 1639 N N . ILE A 1 212 ? 18.424 -3.462 46.250 1.00 16.34 211 ILE A N 1
ATOM 1640 C CA . ILE A 1 212 ? 18.573 -4.681 45.437 1.00 18.03 211 ILE A CA 1
ATOM 1641 C C . ILE A 1 212 ? 20.049 -4.950 45.179 1.00 19.21 211 ILE A C 1
ATOM 1642 O O . ILE A 1 212 ? 20.785 -3.999 44.854 1.00 19.34 211 ILE A O 1
ATOM 1647 N N . LYS A 1 213 ? 20.523 -6.139 45.440 1.00 19.03 212 LYS A N 1
ATOM 1648 C CA . LYS A 1 213 ? 21.953 -6.491 45.264 1.00 18.35 212 LYS A CA 1
ATOM 1649 C C . LYS A 1 213 ? 22.168 -6.783 43.799 1.00 20.06 212 LYS A C 1
ATOM 1650 O O . LYS A 1 213 ? 21.296 -7.318 43.062 1.00 18.31 212 LYS A O 1
ATOM 1656 N N . PRO A 1 214 ? 23.391 -6.602 43.273 1.00 18.31 213 PRO A N 1
ATOM 1657 C CA . PRO A 1 214 ? 23.773 -7.011 41.944 1.00 21.21 213 PRO A CA 1
ATOM 1658 C C . PRO A 1 214 ? 23.399 -8.410 41.545 1.00 19.16 213 PRO A C 1
ATOM 1659 O O . PRO A 1 214 ? 22.936 -8.749 40.441 1.00 18.90 213 PRO A O 1
ATOM 1663 N N . GLU A 1 215 ? 23.507 -9.357 42.502 1.00 20.27 214 GLU A N 1
ATOM 1664 C CA . GLU A 1 215 ? 23.124 -10.733 42.315 1.00 19.68 214 GLU A CA 1
ATOM 1665 C C . GLU A 1 215 ? 21.670 -10.957 41.894 1.00 19.24 214 GLU A C 1
ATOM 1666 O O . GLU A 1 215 ? 21.307 -11.995 41.309 1.00 22.00 214 GLU A O 1
ATOM 1672 N N . GLU A 1 216 ? 20.806 -10.048 42.311 1.00 17.77 215 GLU A N 1
ATOM 1673 C CA . GLU A 1 216 ? 19.346 -10.086 42.090 1.00 17.62 215 GLU A CA 1
ATOM 1674 C C . GLU A 1 216 ? 18.970 -9.299 40.805 1.00 15.25 215 GLU A C 1
ATOM 1675 O O . GLU A 1 216 ? 17.769 -9.046 40.677 1.00 15.90 215 GLU A O 1
ATOM 1681 N N . ILE A 1 217 ? 19.919 -8.992 39.958 1.00 15.74 216 ILE A N 1
ATOM 1682 C CA . ILE A 1 217 ? 19.598 -8.196 38.748 1.00 16.14 216 ILE A CA 1
ATOM 1683 C C . ILE A 1 217 ? 19.909 -9.037 37.533 1.00 17.54 216 ILE A C 1
ATOM 1684 O O . ILE A 1 217 ? 21.032 -9.598 37.403 1.00 16.78 216 ILE A O 1
ATOM 1689 N N . MET A 1 218 ? 19.013 -8.965 36.546 1.00 15.51 217 MET A N 1
ATOM 1690 C CA . MET A 1 218 ? 19.279 -9.451 35.204 1.00 16.05 217 MET A CA 1
ATOM 1691 C C . MET A 1 218 ? 19.365 -8.278 34.235 1.00 15.28 217 MET A C 1
ATOM 1692 O O . MET A 1 218 ? 18.438 -7.426 34.366 1.00 15.89 217 MET A O 1
ATOM 1697 N N . ALA A 1 219 ? 20.312 -8.219 33.332 1.00 14.22 218 ALA A N 1
ATOM 1698 C CA . ALA A 1 219 ? 20.315 -7.116 32.356 1.00 14.01 218 ALA A CA 1
ATOM 1699 C C . ALA A 1 219 ? 20.423 -7.733 30.961 1.00 16.43 218 ALA A C 1
ATOM 1700 O O . ALA A 1 219 ? 21.206 -8.691 30.771 1.00 17.36 218 ALA A O 1
ATOM 1702 N N . ILE A 1 220 ? 19.690 -7.165 29.995 1.00 14.92 219 ILE A N 1
ATOM 1703 C CA . ILE A 1 220 ? 19.566 -7.725 28.653 1.00 15.81 219 ILE A CA 1
ATOM 1704 C C . ILE A 1 220 ? 19.896 -6.688 27.581 1.00 15.12 219 ILE A C 1
ATOM 1705 O O . ILE A 1 220 ? 19.292 -5.580 27.607 1.00 15.29 219 ILE A O 1
ATOM 1710 N N . GLY A 1 221 ? 20.865 -6.973 26.697 1.00 14.72 220 GLY A N 1
ATOM 1711 C CA . GLY A 1 221 ? 21.201 -5.964 25.679 1.00 14.80 220 GLY A CA 1
ATOM 1712 C C . GLY A 1 221 ? 21.903 -6.526 24.441 1.00 15.41 220 GLY A C 1
ATOM 1713 O O . GLY A 1 221 ? 21.914 -7.794 24.315 1.00 17.33 220 GLY A O 1
ATOM 1714 N N . ASP A 1 222 ? 22.363 -5.675 23.555 1.00 15.11 221 ASP A N 1
ATOM 1715 C CA . ASP A 1 222 ? 22.845 -6.088 22.222 1.00 13.59 221 ASP A CA 1
ATOM 1716 C C . ASP A 1 222 ? 24.064 -5.349 21.771 1.00 17.79 221 ASP A C 1
ATOM 1717 O O . ASP A 1 222 ? 24.771 -5.887 20.847 1.00 17.56 221 ASP A O 1
ATOM 1722 N N . GLN A 1 223 ? 24.420 -4.155 22.209 1.00 15.14 222 GLN A N 1
ATOM 1723 C CA . GLN A 1 223 ? 25.458 -3.330 21.607 1.00 14.17 222 GLN A CA 1
ATOM 1724 C C . GLN A 1 223 ? 26.440 -2.834 22.639 1.00 14.59 222 GLN A C 1
ATOM 1725 O O . GLN A 1 223 ? 26.373 -3.135 23.811 1.00 14.45 222 GLN A O 1
ATOM 1731 N N . GLU A 1 224 ? 27.487 -2.131 22.169 1.00 16.37 223 GLU A N 1
ATOM 1732 C CA . GLU A 1 224 ? 28.598 -1.763 23.019 1.00 15.47 223 GLU A CA 1
ATOM 1733 C C . GLU A 1 224 ? 28.186 -0.964 24.268 1.00 15.49 223 GLU A C 1
ATOM 1734 O O . GLU A 1 224 ? 28.762 -1.178 25.326 1.00 16.21 223 GLU A O 1
ATOM 1740 N N . ASN A 1 225 ? 27.146 -0.131 24.107 1.00 15.13 224 ASN A N 1
ATOM 1741 C CA . ASN A 1 225 ? 26.677 0.645 25.243 1.00 15.79 224 ASN A CA 1
ATOM 1742 C C . ASN A 1 225 ? 25.876 -0.187 26.242 1.00 17.76 224 ASN A C 1
ATOM 1743 O O . ASN A 1 225 ? 25.464 0.391 27.282 1.00 16.77 224 ASN A O 1
ATOM 1748 N N . ASP A 1 226 ? 25.756 -1.480 26.128 1.00 14.81 225 ASP A N 1
ATOM 1749 C CA . ASP A 1 226 ? 25.153 -2.386 27.100 1.00 14.62 225 ASP A CA 1
ATOM 1750 C C . ASP A 1 226 ? 26.220 -3.189 27.858 1.00 16.73 225 ASP A C 1
ATOM 1751 O O . ASP A 1 226 ? 25.782 -3.845 28.821 1.00 16.32 225 ASP A O 1
ATOM 1756 N N . ILE A 1 227 ? 27.468 -3.235 27.455 1.00 17.52 226 ILE A N 1
ATOM 1757 C CA . ILE A 1 227 ? 28.442 -4.093 28.126 1.00 17.15 226 ILE A CA 1
ATOM 1758 C C . ILE A 1 227 ? 28.526 -3.779 29.595 1.00 17.38 226 ILE A C 1
ATOM 1759 O O . ILE A 1 227 ? 28.506 -4.726 30.415 1.00 18.95 226 ILE A O 1
ATOM 1764 N N . ALA A 1 228 ? 28.635 -2.527 30.050 1.00 19.15 227 ALA A N 1
ATOM 1765 C CA . ALA A 1 228 ? 28.823 -2.354 31.484 1.00 18.92 227 ALA A CA 1
ATOM 1766 C C . ALA A 1 228 ? 27.595 -2.826 32.276 1.00 20.24 227 ALA A C 1
ATOM 1767 O O . ALA A 1 228 ? 27.821 -3.252 33.411 1.00 21.61 227 ALA A O 1
ATOM 1769 N N . MET A 1 229 ? 26.352 -2.640 31.860 1.00 17.23 228 MET A N 1
ATOM 1770 C CA . MET A 1 229 ? 25.258 -3.188 32.675 1.00 16.73 228 MET A CA 1
ATOM 1771 C C . MET A 1 229 ? 25.224 -4.724 32.641 1.00 15.60 228 MET A C 1
ATOM 1772 O O . MET A 1 229 ? 24.843 -5.309 33.695 1.00 16.34 228 MET A O 1
ATOM 1777 N N . ILE A 1 230 ? 25.577 -5.355 31.517 1.00 15.33 229 ILE A N 1
ATOM 1778 C CA . ILE A 1 230 ? 25.626 -6.827 31.489 1.00 16.01 229 ILE A CA 1
ATOM 1779 C C . ILE A 1 230 ? 26.734 -7.342 32.398 1.00 16.82 229 ILE A C 1
ATOM 1780 O O . ILE A 1 230 ? 26.448 -8.348 33.054 1.00 18.59 229 ILE A O 1
ATOM 1785 N N . GLU A 1 231 ? 27.850 -6.606 32.521 1.00 16.99 230 GLU A N 1
ATOM 1786 C CA . GLU A 1 231 ? 28.910 -7.035 33.458 1.00 19.05 230 GLU A CA 1
ATOM 1787 C C . GLU A 1 231 ? 28.483 -6.803 34.868 1.00 18.51 230 GLU A C 1
ATOM 1788 O O . GLU A 1 231 ? 28.885 -7.573 35.794 1.00 21.91 230 GLU A O 1
ATOM 1794 N N . TYR A 1 232 ? 27.813 -5.717 35.249 1.00 19.09 231 TYR A N 1
ATOM 1795 C CA . TYR A 1 232 ? 27.401 -5.440 36.611 1.00 19.06 231 TYR A CA 1
ATOM 1796 C C . TYR A 1 232 ? 26.370 -6.422 37.098 1.00 20.64 231 TYR A C 1
ATOM 1797 O O . TYR A 1 232 ? 26.428 -6.840 38.268 1.00 20.88 231 TYR A O 1
ATOM 1806 N N . ALA A 1 233 ? 25.362 -6.793 36.280 1.00 17.70 232 ALA A N 1
ATOM 1807 C CA . ALA A 1 233 ? 24.317 -7.688 36.712 1.00 16.77 232 ALA A CA 1
ATOM 1808 C C . ALA A 1 233 ? 24.782 -9.075 37.101 1.00 20.06 232 ALA A C 1
ATOM 1809 O O . ALA A 1 233 ? 25.695 -9.632 36.446 1.00 20.95 232 ALA A O 1
ATOM 1811 N N . GLY A 1 234 ? 24.076 -9.667 38.002 1.00 17.82 233 GLY A N 1
ATOM 1812 C CA . GLY A 1 234 ? 24.304 -11.081 38.404 1.00 19.59 233 GLY A CA 1
ATOM 1813 C C . GLY A 1 234 ? 23.983 -11.989 37.244 1.00 21.59 233 GLY A C 1
ATOM 1814 O O . GLY A 1 234 ? 24.634 -13.035 37.063 1.00 25.18 233 GLY A O 1
ATOM 1815 N N . VAL A 1 235 ? 22.994 -11.731 36.353 1.00 17.48 234 VAL A N 1
ATOM 1816 C CA . VAL A 1 235 ? 22.628 -12.476 35.195 1.00 16.86 234 VAL A CA 1
ATOM 1817 C C . VAL A 1 235 ? 22.783 -11.496 34.029 1.00 19.22 234 VAL A C 1
ATOM 1818 O O . VAL A 1 235 ? 21.860 -10.636 33.865 1.00 18.42 234 VAL A O 1
ATOM 1822 N N . GLY A 1 236 ? 23.847 -11.594 33.241 1.00 17.97 235 GLY A N 1
ATOM 1823 C CA . GLY A 1 236 ? 23.969 -10.678 32.071 1.00 16.61 235 GLY A CA 1
ATOM 1824 C C . GLY A 1 236 ? 23.619 -11.494 30.825 1.00 20.00 235 GLY A C 1
ATOM 1825 O O . GLY A 1 236 ? 24.112 -12.637 30.664 1.00 19.94 235 GLY A O 1
ATOM 1826 N N . VAL A 1 237 ? 22.686 -11.016 30.032 1.00 19.31 236 VAL A N 1
ATOM 1827 C CA . VAL A 1 237 ? 22.126 -11.670 28.873 1.00 18.89 236 VAL A CA 1
ATOM 1828 C C . VAL A 1 237 ? 22.321 -10.861 27.605 1.00 18.27 236 VAL A C 1
ATOM 1829 O O . VAL A 1 237 ? 22.024 -9.650 27.509 1.00 18.03 236 VAL A O 1
ATOM 1833 N N . ALA A 1 238 ? 22.788 -11.509 26.522 1.00 18.30 237 ALA A N 1
ATOM 1834 C CA . ALA A 1 238 ? 22.893 -10.935 25.207 1.00 18.75 237 ALA A CA 1
ATOM 1835 C C . ALA A 1 238 ? 21.889 -11.583 24.268 1.00 18.76 237 ALA A C 1
ATOM 1836 O O . ALA A 1 238 ? 21.682 -12.807 24.278 1.00 19.44 237 ALA A O 1
ATOM 1838 N N . VAL A 1 239 ? 21.062 -10.830 23.550 1.00 18.02 238 VAL A N 1
ATOM 1839 C CA . VAL A 1 239 ? 20.254 -11.393 22.441 1.00 18.06 238 VAL A CA 1
ATOM 1840 C C . VAL A 1 239 ? 21.217 -11.973 21.370 1.00 17.28 238 VAL A C 1
ATOM 1841 O O . VAL A 1 239 ? 22.382 -11.636 21.263 1.00 19.20 238 VAL A O 1
ATOM 1845 N N . ASP A 1 240 ? 20.671 -12.884 20.535 1.00 20.20 239 ASP A N 1
ATOM 1846 C CA . ASP A 1 240 ? 21.546 -13.567 19.552 1.00 21.41 239 ASP A CA 1
ATOM 1847 C C . ASP A 1 240 ? 21.993 -12.585 18.480 1.00 23.34 239 ASP A C 1
ATOM 1848 O O . ASP A 1 240 ? 23.044 -12.853 17.849 1.00 22.89 239 ASP A O 1
ATOM 1853 N N . ASN A 1 241 ? 21.339 -11.451 18.266 1.00 18.60 240 ASN A N 1
ATOM 1854 C CA . ASN A 1 241 ? 21.768 -10.436 17.315 1.00 18.78 240 ASN A CA 1
ATOM 1855 C C . ASN A 1 241 ? 22.744 -9.394 17.945 1.00 18.45 240 ASN A C 1
ATOM 1856 O O . ASN A 1 241 ? 23.106 -8.401 17.301 1.00 21.25 240 ASN A O 1
ATOM 1861 N N . ALA A 1 242 ? 23.213 -9.699 19.145 1.00 20.08 241 ALA A N 1
ATOM 1862 C CA . ALA A 1 242 ? 24.228 -8.870 19.814 1.00 18.79 241 ALA A CA 1
ATOM 1863 C C . ALA A 1 242 ? 25.579 -8.957 19.095 1.00 21.73 241 ALA A C 1
ATOM 1864 O O . ALA A 1 242 ? 25.863 -9.958 18.386 1.00 23.23 241 ALA A O 1
ATOM 1866 N N . ILE A 1 243 ? 26.358 -7.917 19.157 1.00 18.83 242 IL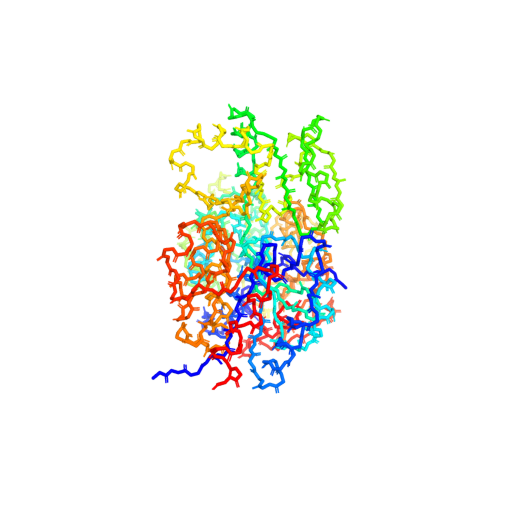E A N 1
ATOM 1867 C CA . ILE A 1 243 ? 27.735 -7.929 18.654 1.00 23.42 242 ILE A CA 1
ATOM 1868 C C . ILE A 1 243 ? 28.531 -8.916 19.474 1.00 22.96 242 ILE A C 1
ATOM 1869 O O . ILE A 1 243 ? 28.294 -9.222 20.660 1.00 22.54 242 ILE A O 1
ATOM 1874 N N . PRO A 1 244 ? 29.652 -9.419 18.903 1.00 25.23 243 PRO A N 1
ATOM 1875 C CA . PRO A 1 244 ? 30.479 -10.391 19.610 1.00 24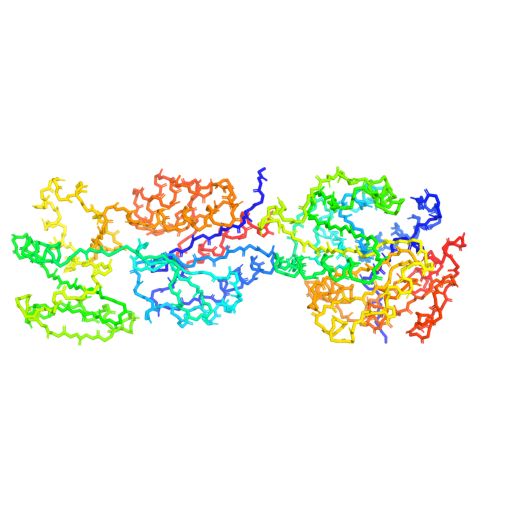.90 243 PRO A CA 1
ATOM 1876 C C . PRO A 1 244 ? 31.021 -10.005 20.953 1.00 21.11 243 PRO A C 1
ATOM 1877 O O . PRO A 1 244 ? 31.065 -10.826 21.890 1.00 26.44 243 PRO A O 1
ATOM 1881 N N . SER A 1 245 ? 31.392 -8.725 21.150 1.00 23.62 244 SER A N 1
ATOM 1882 C CA . SER A 1 245 ? 31.952 -8.274 22.416 1.00 22.63 244 SER A CA 1
ATOM 1883 C C . SER A 1 245 ? 30.915 -8.297 23.556 1.00 22.15 244 SER A C 1
ATOM 1884 O O . SER A 1 245 ? 31.262 -8.430 24.732 1.00 23.86 244 SER A O 1
ATOM 1887 N N . VAL A 1 246 ? 29.648 -8.259 23.184 1.00 22.41 245 VAL A N 1
ATOM 1888 C CA . VAL A 1 246 ? 28.571 -8.313 24.203 1.00 20.51 245 VAL A CA 1
ATOM 1889 C C . VAL A 1 246 ? 28.241 -9.742 24.554 1.00 20.33 245 VAL A C 1
ATOM 1890 O O . VAL A 1 246 ? 28.102 -10.121 25.711 1.00 21.36 245 VAL A O 1
ATOM 1894 N N . LYS A 1 247 ? 28.271 -10.619 23.497 1.00 20.70 246 LYS A N 1
ATOM 1895 C CA . LYS A 1 247 ? 28.130 -12.062 23.859 1.00 21.71 246 LYS A CA 1
ATOM 1896 C C . LYS A 1 247 ? 29.278 -12.518 24.743 1.00 25.49 246 LYS A C 1
ATOM 1897 O O . LYS A 1 247 ? 29.038 -13.365 25.624 1.00 26.17 246 LYS A O 1
ATOM 1903 N N . GLU A 1 248 ? 30.484 -11.997 24.515 1.00 23.75 247 GLU A N 1
ATOM 1904 C CA . GLU A 1 248 ? 31.628 -12.455 25.306 1.00 27.33 247 GLU A CA 1
ATOM 1905 C C . GLU A 1 248 ? 31.452 -12.266 26.790 1.00 28.45 247 GLU A C 1
ATOM 1906 O O . GLU A 1 248 ? 31.898 -13.106 27.580 1.00 30.33 247 GLU A O 1
ATOM 1912 N N . VAL A 1 249 ? 30.788 -11.197 27.260 1.00 25.54 248 VAL A N 1
ATOM 1913 C CA . VAL A 1 249 ? 30.659 -10.889 28.674 1.00 24.88 248 VAL A CA 1
ATOM 1914 C C . VAL A 1 249 ? 29.337 -11.400 29.245 1.00 21.22 248 VAL A C 1
ATOM 1915 O O . VAL A 1 249 ? 29.151 -11.338 30.458 1.00 26.34 248 VAL A O 1
ATOM 1919 N N . ALA A 1 250 ? 28.465 -11.950 28.435 1.00 21.30 249 ALA A N 1
ATOM 1920 C CA . ALA A 1 250 ? 27.205 -12.478 28.964 1.00 23.98 249 ALA A CA 1
ATOM 1921 C C . ALA A 1 250 ? 27.266 -13.846 29.612 1.00 25.92 249 ALA A C 1
ATOM 1922 O O . ALA A 1 250 ? 28.050 -14.719 29.205 1.00 28.53 249 ALA A O 1
ATOM 1924 N N . ASN A 1 251 ? 26.404 -14.060 30.617 1.00 23.04 250 ASN A N 1
ATOM 1925 C CA . ASN A 1 251 ? 26.259 -15.380 31.222 1.00 23.04 250 ASN A CA 1
ATOM 1926 C C . ASN A 1 251 ? 25.476 -16.256 30.272 1.00 27.82 250 ASN A C 1
ATOM 1927 O O . ASN A 1 251 ? 25.565 -17.490 30.304 1.00 29.91 250 ASN A O 1
ATOM 1932 N N . PHE A 1 252 ? 24.571 -15.671 29.472 1.00 21.88 251 PHE A N 1
ATOM 1933 C CA . PHE A 1 252 ? 23.645 -16.400 28.651 1.00 23.42 251 PHE A CA 1
ATOM 1934 C C . PHE A 1 252 ? 23.379 -15.659 27.352 1.00 25.46 251 PHE A C 1
ATOM 1935 O O . PHE A 1 252 ? 23.205 -14.434 27.364 1.00 22.21 251 PHE A O 1
ATOM 1943 N N . VAL A 1 253 ? 23.385 -16.373 26.223 1.00 22.75 252 VAL A N 1
ATOM 1944 C CA . VAL A 1 253 ? 22.995 -15.817 24.940 1.00 22.06 252 VAL A CA 1
ATOM 1945 C C . VAL A 1 253 ? 21.612 -16.342 24.640 1.00 24.73 252 VAL A C 1
ATOM 1946 O O . VAL A 1 253 ? 21.437 -17.567 24.457 1.00 26.31 252 VAL A O 1
ATOM 1950 N N . THR A 1 254 ? 20.581 -15.532 24.591 1.00 21.57 253 THR A N 1
ATOM 1951 C CA . THR A 1 254 ? 19.197 -15.883 24.339 1.00 21.11 253 THR A CA 1
ATOM 1952 C C . THR A 1 254 ? 18.852 -15.765 22.844 1.00 21.04 253 THR A C 1
ATOM 1953 O O . THR A 1 254 ? 19.799 -15.521 22.070 1.00 22.84 253 THR A O 1
ATOM 1957 N N . LYS A 1 255 ? 17.578 -15.883 22.460 1.00 21.56 254 LYS A N 1
ATOM 1958 C CA . LYS A 1 255 ? 17.230 -15.788 21.039 1.00 20.22 254 LYS A CA 1
ATOM 1959 C C . LYS A 1 255 ? 17.435 -14.351 20.527 1.00 22.50 254 LYS A C 1
ATOM 1960 O O . LYS A 1 255 ? 17.573 -13.435 21.377 1.00 21.76 254 LYS A O 1
ATOM 1966 N N . SER A 1 256 ? 17.317 -14.083 19.249 1.00 18.86 255 SER A N 1
ATOM 1967 C CA . SER A 1 256 ? 17.372 -12.724 18.718 1.00 18.02 255 SER A CA 1
ATOM 1968 C C . SER A 1 256 ? 16.117 -11.992 19.178 1.00 19.75 255 SER A C 1
ATOM 1969 O O . SER A 1 256 ? 15.096 -12.557 19.610 1.00 19.18 255 SER A O 1
ATOM 1972 N N . ASN A 1 257 ? 16.144 -10.660 18.974 1.00 18.83 256 ASN A N 1
ATOM 1973 C CA . ASN A 1 257 ? 14.950 -9.837 19.197 1.00 18.31 256 ASN A CA 1
ATOM 1974 C C . ASN A 1 257 ? 13.831 -10.321 18.259 1.00 19.78 256 ASN A C 1
ATOM 1975 O O . ASN A 1 257 ? 12.655 -10.434 18.628 1.00 20.54 256 ASN A O 1
ATOM 1980 N N . LEU A 1 258 ? 14.211 -10.765 17.040 1.00 21.87 257 LEU A N 1
ATOM 1981 C CA . LEU A 1 258 ? 13.200 -11.255 16.092 1.00 20.88 257 LEU A CA 1
ATOM 1982 C C . LEU A 1 258 ? 12.502 -12.502 16.616 1.00 22.64 257 LEU A C 1
ATOM 1983 O O . LEU A 1 258 ? 11.311 -12.708 16.320 1.00 23.95 257 LEU A O 1
ATOM 1988 N N . GLU A 1 259 ? 13.231 -13.317 17.363 1.00 18.11 258 GLU A N 1
ATOM 1989 C CA . GLU A 1 259 ? 12.614 -14.537 17.932 1.00 23.43 258 GLU A CA 1
ATOM 1990 C C . GLU A 1 259 ? 12.206 -14.472 19.401 1.00 22.50 258 GLU A C 1
ATOM 1991 O O . GLU A 1 259 ? 12.356 -15.450 20.162 1.00 24.42 258 GLU A O 1
ATOM 2002 N N . ASP A 1 260 ? 11.949 -13.272 19.927 1.00 21.74 259 ASP A N 1
ATOM 2003 C CA . ASP A 1 260 ? 11.498 -13.048 21.322 1.00 18.84 259 ASP A CA 1
ATOM 2004 C C . ASP A 1 260 ? 12.520 -13.425 22.363 1.00 17.96 259 ASP A C 1
ATOM 2005 O O . ASP A 1 260 ? 12.129 -13.865 23.468 1.00 18.35 259 ASP A O 1
ATOM 2010 N N . GLY A 1 261 ? 13.805 -13.122 22.170 1.00 19.03 260 GLY A N 1
ATOM 2011 C CA . GLY A 1 261 ? 14.839 -13.427 23.139 1.00 18.78 260 GLY A CA 1
ATOM 2012 C C . GLY A 1 261 ? 14.559 -12.814 24.547 1.00 16.35 260 GLY A C 1
ATOM 2013 O O . GLY A 1 261 ? 14.918 -13.448 25.516 1.00 18.46 260 GLY A O 1
ATOM 2014 N N . VAL A 1 262 ? 13.911 -11.633 24.593 1.00 16.88 261 VAL A N 1
ATOM 2015 C CA . VAL A 1 262 ? 13.636 -11.077 25.944 1.00 17.27 261 VAL A CA 1
ATOM 2016 C C . VAL A 1 262 ? 12.673 -12.012 26.699 1.00 17.94 261 VAL A C 1
ATOM 2017 O O . VAL A 1 262 ? 12.912 -12.226 27.886 1.00 17.31 261 VAL A O 1
ATOM 2021 N N . ALA A 1 263 ? 11.634 -12.502 25.993 1.00 18.67 262 ALA A N 1
ATOM 2022 C CA . ALA A 1 263 ? 10.673 -13.391 26.690 1.00 18.28 262 ALA A CA 1
ATOM 2023 C C . ALA A 1 263 ? 11.336 -14.698 27.088 1.00 17.52 262 ALA A C 1
ATOM 2024 O O . ALA A 1 263 ? 11.153 -15.222 28.230 1.00 20.20 262 ALA A O 1
ATOM 2026 N N . PHE A 1 264 ? 12.205 -15.232 26.237 1.00 17.28 263 PHE A N 1
ATOM 2027 C CA . PHE A 1 264 ? 12.864 -16.486 26.574 1.00 18.86 263 PHE A CA 1
ATOM 2028 C C . PHE A 1 264 ? 13.775 -16.357 27.788 1.00 22.19 263 PHE A C 1
ATOM 2029 O O . PHE A 1 264 ? 13.837 -17.222 28.683 1.00 20.23 263 PHE A O 1
ATOM 2037 N N . ALA A 1 265 ? 14.423 -15.175 27.964 1.00 17.91 264 ALA A N 1
ATOM 2038 C CA . ALA A 1 265 ? 15.286 -14.955 29.092 1.00 20.13 264 ALA A CA 1
ATOM 2039 C C . ALA A 1 265 ? 14.513 -14.783 30.379 1.00 18.20 264 ALA A C 1
ATOM 2040 O O . ALA A 1 265 ? 14.916 -15.256 31.454 1.00 20.11 264 ALA A O 1
ATOM 2042 N N . ILE A 1 266 ? 13.377 -14.070 30.292 1.00 17.51 265 ILE A N 1
ATOM 2043 C CA . ILE A 1 266 ? 12.495 -13.904 31.436 1.00 18.89 265 ILE A CA 1
ATOM 2044 C C . ILE A 1 266 ? 11.921 -15.277 31.876 1.00 21.02 265 ILE A C 1
ATOM 2045 O O . ILE A 1 266 ? 11.909 -15.560 33.074 1.00 19.24 265 ILE A O 1
ATOM 2050 N N . GLU A 1 267 ? 11.622 -16.128 30.884 1.00 21.42 266 GLU A N 1
ATOM 2051 C CA . GLU A 1 267 ? 11.113 -17.469 31.292 1.00 22.74 266 GLU A CA 1
ATOM 2052 C C . GLU A 1 267 ? 12.221 -18.226 31.971 1.00 21.42 266 GLU A C 1
ATOM 2053 O O . GLU A 1 267 ? 11.949 -18.840 33.029 1.00 23.29 266 GLU A O 1
ATOM 2059 N N . LYS A 1 268 ? 13.441 -18.262 31.487 1.00 21.11 267 LYS A N 1
ATOM 2060 C CA . LYS A 1 268 ? 14.540 -19.015 32.060 1.00 21.89 267 LYS A CA 1
ATOM 2061 C C . LYS A 1 268 ? 14.887 -18.598 33.473 1.00 23.64 267 LYS A C 1
ATOM 2062 O O . LYS A 1 268 ? 15.082 -19.456 34.340 1.00 23.60 267 LYS A O 1
ATOM 2068 N N . TYR A 1 269 ? 15.037 -17.296 33.725 1.00 22.04 268 TYR A N 1
ATOM 2069 C CA . TYR A 1 269 ? 15.609 -16.880 35.006 1.00 20.45 268 TYR A CA 1
ATOM 2070 C C . TYR A 1 269 ? 14.587 -16.439 36.030 1.00 21.07 268 TYR A C 1
ATOM 2071 O O . TYR A 1 269 ? 14.994 -16.217 37.183 1.00 23.36 268 TYR A O 1
ATOM 2080 N N . VAL A 1 270 ? 13.372 -16.159 35.579 1.00 19.30 269 VAL A N 1
ATOM 2081 C CA . VAL A 1 270 ? 12.341 -15.640 36.457 1.00 20.82 269 VAL A CA 1
ATOM 2082 C C . VAL A 1 270 ? 11.094 -16.504 36.555 1.00 23.29 269 VAL A C 1
ATOM 2083 O O . VAL A 1 270 ? 10.658 -16.950 37.639 1.00 26.98 269 VAL A O 1
ATOM 2087 N N . LEU A 1 271 ? 10.415 -16.765 35.429 1.00 24.96 270 LEU A N 1
ATOM 2088 C CA . LEU A 1 271 ? 9.101 -17.395 35.486 1.00 26.15 270 LEU A CA 1
ATOM 2089 C C . LEU A 1 271 ? 9.198 -18.882 35.785 1.00 30.30 270 LEU A C 1
ATOM 2090 O O . LEU A 1 271 ? 8.251 -19.468 36.328 1.00 32.20 270 LEU A O 1
ATOM 2095 N N . ASN A 1 272 ? 10.288 -19.525 35.415 1.00 30.34 271 ASN A N 1
ATOM 2096 C CA . ASN A 1 272 ? 10.434 -20.967 35.739 1.00 32.56 271 ASN A CA 1
ATOM 2097 C C . ASN A 1 272 ? 11.346 -21.121 36.947 1.00 34.87 271 ASN A C 1
ATOM 2098 O O . ASN A 1 272 ? 11.521 -22.294 37.357 1.00 40.56 271 ASN A O 1
ATOM 2103 N N . SER B 1 2 ? 3.276 22.540 37.311 1.00 45.78 1 SER B N 1
ATOM 2104 C CA . SER B 1 2 ? 4.357 23.470 37.727 1.00 41.06 1 SER B CA 1
ATOM 2105 C C . SER B 1 2 ? 5.694 23.000 37.168 1.00 38.11 1 SER B C 1
ATOM 2106 O O . SER B 1 2 ? 5.899 21.797 37.056 1.00 41.80 1 SER B O 1
ATOM 2109 N N . LEU B 1 3 ? 6.594 23.932 36.858 1.00 33.33 2 LEU B N 1
ATOM 2110 C CA . LEU B 1 3 ? 7.916 23.521 36.384 1.00 30.38 2 LEU B CA 1
ATOM 2111 C C . LEU B 1 3 ? 8.701 22.988 37.582 1.00 28.29 2 LEU B C 1
ATOM 2112 O O . LEU B 1 3 ? 8.556 23.495 38.699 1.00 29.26 2 LEU B O 1
ATOM 2117 N N . ALA B 1 4 ? 9.617 22.069 37.303 1.00 25.87 3 ALA B N 1
ATOM 2118 C CA . ALA B 1 4 ? 10.425 21.490 38.369 1.00 21.78 3 ALA B CA 1
ATOM 2119 C C . ALA B 1 4 ? 11.372 22.582 38.913 1.00 20.40 3 ALA B C 1
ATOM 2120 O O . ALA B 1 4 ? 11.920 23.386 38.170 1.00 20.59 3 ALA B O 1
ATOM 2122 N N . ILE B 1 5 ? 11.591 22.468 40.248 1.00 18.58 4 ILE B N 1
ATOM 2123 C CA . ILE B 1 5 ? 12.552 23.417 40.845 1.00 17.59 4 ILE B CA 1
ATOM 2124 C C . ILE B 1 5 ? 13.930 23.182 40.321 1.00 17.06 4 ILE B C 1
ATOM 2125 O O . ILE B 1 5 ? 14.432 22.019 40.233 1.00 18.95 4 ILE B O 1
ATOM 2130 N N . LYS B 1 6 ? 14.739 24.178 39.962 1.00 14.31 5 LYS B N 1
ATOM 2131 C CA . LYS B 1 6 ? 16.079 24.141 39.492 1.00 15.53 5 LYS B CA 1
ATOM 2132 C C . LYS B 1 6 ? 17.086 24.760 40.458 1.00 15.63 5 LYS B C 1
ATOM 2133 O O . LYS B 1 6 ? 18.274 24.500 40.408 1.00 15.60 5 LYS B O 1
ATOM 2139 N N . LEU B 1 7 ? 16.622 25.556 41.423 1.00 14.21 6 LEU B N 1
ATOM 2140 C CA . LEU B 1 7 ? 17.532 26.272 42.361 1.00 14.74 6 LEU B CA 1
ATOM 2141 C C . LEU B 1 7 ? 16.831 26.513 43.709 1.00 13.22 6 LEU B C 1
ATOM 2142 O O . LEU B 1 7 ? 15.665 26.865 43.747 1.00 13.75 6 LEU B O 1
ATOM 2147 N N . ILE B 1 8 ? 17.529 26.110 44.769 1.00 13.86 7 ILE B N 1
ATOM 2148 C CA . ILE B 1 8 ? 17.045 26.250 46.183 1.00 12.79 7 ILE B CA 1
ATOM 2149 C C . ILE B 1 8 ? 18.032 27.173 46.859 1.00 13.73 7 ILE B C 1
ATOM 2150 O O . ILE B 1 8 ? 19.209 26.809 47.017 1.00 14.94 7 ILE B O 1
ATOM 2155 N N . ALA B 1 9 ? 17.580 28.365 47.293 1.00 12.17 8 ALA B N 1
ATOM 2156 C CA . ALA B 1 9 ? 18.378 29.280 48.129 1.00 13.02 8 ALA B CA 1
ATOM 2157 C C . ALA B 1 9 ? 18.025 29.113 49.579 1.00 11.82 8 ALA B C 1
ATOM 2158 O O . ALA B 1 9 ? 16.806 29.146 49.931 1.00 13.61 8 ALA B O 1
ATOM 2160 N N . ILE B 1 10 ? 19.002 28.840 50.432 1.00 11.48 9 ILE B N 1
ATOM 2161 C CA . ILE B 1 10 ? 18.726 28.493 51.830 1.00 13.37 9 ILE B CA 1
ATOM 2162 C C . ILE B 1 10 ? 19.519 29.389 52.759 1.00 12.46 9 ILE B C 1
ATOM 2163 O O . ILE B 1 10 ? 20.748 29.438 52.733 1.00 12.74 9 ILE B O 1
ATOM 2168 N N . ASP B 1 11 ? 18.823 30.080 53.678 1.00 12.31 10 ASP B N 1
ATOM 2169 C CA . ASP B 1 11 ? 19.502 30.814 54.727 1.00 12.75 10 ASP B CA 1
ATOM 2170 C C . ASP B 1 11 ? 20.162 29.826 55.733 1.00 12.10 10 ASP B C 1
ATOM 2171 O O . ASP B 1 11 ? 19.721 28.682 55.866 1.00 13.39 10 ASP B O 1
ATOM 2176 N N . MET B 1 12 ? 21.214 30.318 56.426 1.00 11.99 11 MET B N 1
ATOM 2177 C CA . MET B 1 12 ? 21.868 29.457 57.396 1.00 12.95 11 MET B CA 1
ATOM 2178 C C . MET B 1 12 ? 21.322 29.582 58.816 1.00 12.02 11 MET B C 1
ATOM 2179 O O . MET B 1 12 ? 20.678 28.639 59.327 1.00 14.40 11 MET B O 1
ATOM 2184 N N . ASP B 1 13 ? 21.642 30.710 59.474 1.00 13.71 12 ASP B N 1
ATOM 2185 C CA . ASP B 1 13 ? 21.299 30.778 60.920 1.00 12.37 12 ASP B CA 1
ATOM 2186 C C . ASP B 1 13 ? 19.813 30.831 61.177 1.00 13.16 12 ASP B C 1
ATOM 2187 O O . ASP B 1 13 ? 19.114 31.655 60.556 1.00 14.69 12 ASP B O 1
ATOM 2192 N N . GLY B 1 14 ? 19.193 30.003 61.963 1.00 13.91 13 GLY B N 1
ATOM 2193 C CA . GLY B 1 14 ? 17.704 29.994 62.183 1.00 13.60 13 GLY B CA 1
ATOM 2194 C C . GLY B 1 14 ? 17.020 29.058 61.191 1.00 15.28 13 GLY B C 1
ATOM 2195 O O . GLY B 1 14 ? 15.817 28.838 61.377 1.00 15.11 13 GLY B O 1
ATOM 2196 N N . THR B 1 15 ? 17.712 28.600 60.129 1.00 12.91 14 THR B N 1
ATOM 2197 C CA . THR B 1 15 ? 17.083 27.969 58.985 1.00 14.88 14 THR B CA 1
ATOM 2198 C C . THR B 1 15 ? 17.717 26.617 58.673 1.00 12.59 14 THR B C 1
ATOM 2199 O O . THR B 1 15 ? 17.246 25.575 59.118 1.00 14.91 14 THR B O 1
ATOM 2203 N N . LEU B 1 16 ? 18.869 26.616 58.017 1.00 14.30 15 LEU B N 1
ATOM 2204 C CA . LEU B 1 16 ? 19.638 25.379 57.775 1.00 14.77 15 LEU B CA 1
ATOM 2205 C C . LEU B 1 16 ? 20.181 24.794 59.103 1.00 15.31 15 LEU B C 1
ATOM 2206 O O . LEU B 1 16 ? 20.328 23.553 59.166 1.00 16.96 15 LEU B O 1
ATOM 2211 N N . LEU B 1 17 ? 20.650 25.706 59.933 1.00 14.12 16 LEU B N 1
ATOM 2212 C CA . LEU B 1 17 ? 21.471 25.256 61.048 1.00 14.72 16 LEU B CA 1
ATOM 2213 C C . LEU B 1 17 ? 20.719 25.079 62.362 1.00 15.95 16 LEU B C 1
ATOM 2214 O O . LEU B 1 17 ? 19.806 25.889 62.648 1.00 15.78 16 LEU B O 1
ATOM 2219 N N . LEU B 1 18 ? 21.049 24.059 63.114 1.00 15.81 17 LEU B N 1
ATOM 2220 C CA . LEU B 1 18 ? 20.483 23.894 64.477 1.00 16.62 17 LEU B CA 1
ATOM 2221 C C . LEU B 1 18 ? 21.084 24.974 65.329 1.00 17.00 17 LEU B C 1
ATOM 2222 O O . LEU B 1 18 ? 22.142 25.553 65.005 1.00 17.94 17 LEU B O 1
ATOM 2227 N N . PRO B 1 19 ? 20.621 25.159 66.610 1.00 18.43 18 PRO B N 1
ATOM 2228 C CA . PRO B 1 19 ? 21.199 26.144 67.505 1.00 19.08 18 PRO B CA 1
ATOM 2229 C C . PRO B 1 19 ? 22.633 25.931 67.882 1.00 18.37 18 PRO B C 1
ATOM 2230 O O . PRO B 1 19 ? 23.317 26.908 68.184 1.00 22.23 18 PRO B O 1
ATOM 2234 N N . ASP B 1 20 ? 23.135 24.686 67.799 1.00 17.63 19 ASP B N 1
ATOM 2235 C CA . ASP B 1 20 ? 24.546 24.432 67.997 1.00 20.59 19 ASP B CA 1
ATOM 2236 C C . ASP B 1 20 ? 25.388 24.534 66.761 1.00 18.60 19 ASP B C 1
ATOM 2237 O O . ASP B 1 20 ? 26.596 24.282 66.705 1.00 20.29 19 ASP B O 1
ATOM 2242 N N . HIS B 1 21 ? 24.798 25.070 65.675 1.00 17.00 20 HIS B N 1
ATOM 2243 C CA . HIS B 1 21 ? 25.488 25.489 64.461 1.00 17.06 20 HIS B CA 1
ATOM 2244 C C . HIS B 1 21 ? 25.852 24.266 63.618 1.00 16.94 20 HIS B C 1
ATOM 2245 O O . HIS B 1 21 ? 26.704 24.414 62.707 1.00 20.54 20 HIS B O 1
ATOM 2252 N N . THR B 1 22 ? 25.286 23.103 63.866 1.00 17.64 21 THR B N 1
ATOM 2253 C CA . THR B 1 22 ? 25.505 21.935 62.989 1.00 17.52 21 THR B CA 1
ATOM 2254 C C . THR B 1 22 ? 24.353 21.832 62.028 1.00 19.02 21 THR B C 1
ATOM 2255 O O . THR B 1 22 ? 23.257 22.384 62.156 1.00 16.64 21 THR B O 1
ATOM 2259 N N . ILE B 1 23 ? 24.536 21.004 60.970 1.00 18.46 22 ILE B N 1
ATOM 2260 C CA . ILE B 1 23 ? 23.485 20.562 60.045 1.00 15.41 22 ILE B CA 1
ATOM 2261 C C . ILE B 1 23 ? 23.052 19.114 60.395 1.00 17.59 22 ILE B C 1
ATOM 2262 O O . ILE B 1 23 ? 23.935 18.249 60.485 1.00 20.39 22 ILE B O 1
ATOM 2267 N N . SER B 1 24 ? 21.804 18.858 60.597 1.00 16.58 23 SER B N 1
ATOM 2268 C CA . SER B 1 24 ? 21.332 17.528 61.022 1.00 17.82 23 SER B CA 1
ATOM 2269 C C . SER B 1 24 ? 21.505 16.563 59.854 1.00 20.84 23 SER B C 1
ATOM 2270 O O . SER B 1 24 ? 21.495 16.929 58.665 1.00 19.38 23 SER B O 1
ATOM 2273 N N . PRO B 1 25 ? 21.682 15.276 60.109 1.00 20.12 24 PRO B N 1
ATOM 2274 C CA . PRO B 1 25 ? 21.700 14.257 59.080 1.00 21.10 24 PRO B CA 1
ATOM 2275 C C . PRO B 1 25 ? 20.502 14.370 58.213 1.00 18.04 24 PRO B C 1
ATOM 2276 O O . PRO B 1 25 ? 20.747 14.187 56.937 1.00 20.27 24 PRO B O 1
ATOM 2280 N N . ALA B 1 26 ? 19.270 14.606 58.506 1.00 18.30 25 ALA B N 1
ATOM 2281 C CA . ALA B 1 26 ? 18.125 14.654 57.642 1.00 18.88 25 ALA B CA 1
ATOM 2282 C C . ALA B 1 26 ? 18.299 15.806 56.643 1.00 19.93 25 ALA B C 1
ATOM 2283 O O . ALA B 1 26 ? 18.019 15.663 55.442 1.00 19.10 25 ALA B O 1
ATOM 2285 N N . VAL B 1 27 ? 18.751 16.943 57.129 1.00 17.49 26 VAL B N 1
ATOM 2286 C CA . VAL B 1 27 ? 18.958 18.074 56.202 1.00 16.63 26 VAL B CA 1
ATOM 2287 C C . VAL B 1 27 ? 20.067 17.752 55.236 1.00 16.74 26 VAL B C 1
ATOM 2288 O O . VAL B 1 27 ? 19.981 18.076 54.014 1.00 16.18 26 VAL B O 1
ATOM 2292 N N . LYS B 1 28 ? 21.222 17.232 55.666 1.00 16.92 27 LYS B N 1
ATOM 2293 C CA . LYS B 1 28 ? 22.308 16.834 54.777 1.00 16.69 27 LYS B CA 1
ATOM 2294 C C . LYS B 1 28 ? 21.821 15.801 53.754 1.00 17.45 27 LYS B C 1
ATOM 2295 O O . LYS B 1 28 ? 22.168 15.963 52.554 1.00 17.77 27 LYS B O 1
ATOM 2301 N N . ASN B 1 29 ? 21.020 14.851 54.167 1.00 18.08 28 ASN B N 1
ATOM 2302 C CA . ASN B 1 29 ? 20.557 13.856 53.174 1.00 17.31 28 ASN B CA 1
ATOM 2303 C C . ASN B 1 29 ? 19.601 14.467 52.190 1.00 17.50 28 ASN B C 1
ATOM 2304 O O . ASN B 1 29 ? 19.637 14.096 51.002 1.00 17.43 28 ASN B O 1
ATOM 2309 N N . ALA B 1 30 ? 18.744 15.419 52.551 1.00 16.66 29 ALA B N 1
ATOM 2310 C CA . ALA B 1 30 ? 17.811 16.046 51.638 1.00 16.47 29 ALA B CA 1
ATOM 2311 C C . ALA B 1 30 ? 18.544 16.904 50.608 1.00 15.90 29 ALA B C 1
ATOM 2312 O O . ALA B 1 30 ? 18.218 16.927 49.396 1.00 16.44 29 ALA B O 1
ATOM 2314 N N . ILE B 1 31 ? 19.576 17.626 51.036 1.00 16.39 30 ILE B N 1
ATOM 2315 C CA . ILE B 1 31 ? 20.406 18.427 50.176 1.00 16.24 30 ILE B CA 1
ATOM 2316 C C . ILE B 1 31 ? 21.129 17.510 49.180 1.00 15.64 30 ILE B C 1
ATOM 2317 O O . ILE B 1 31 ? 21.169 17.844 47.966 1.00 16.73 30 ILE B O 1
ATOM 2322 N N . ALA B 1 32 ? 21.744 16.413 49.629 1.00 16.41 31 ALA B N 1
ATOM 2323 C CA . ALA B 1 32 ? 22.401 15.497 48.697 1.00 16.29 31 ALA B CA 1
ATOM 2324 C C . ALA B 1 32 ? 21.394 14.941 47.716 1.00 15.64 31 ALA B C 1
ATOM 2325 O O . ALA B 1 32 ? 21.783 14.789 46.525 1.00 16.14 31 ALA B O 1
ATOM 2327 N N . ALA B 1 33 ? 20.176 14.621 48.094 1.00 14.93 32 ALA B N 1
ATOM 2328 C CA . ALA B 1 33 ? 19.202 14.078 47.146 1.00 15.01 32 ALA B CA 1
ATOM 2329 C C . ALA B 1 33 ? 18.814 15.116 46.124 1.00 17.24 32 ALA B C 1
ATOM 2330 O O . ALA B 1 33 ? 18.656 14.770 44.911 1.00 17.47 32 ALA B O 1
ATOM 2332 N N . ALA B 1 34 ? 18.681 16.392 46.501 1.00 15.95 33 ALA B N 1
ATOM 2333 C CA . ALA B 1 34 ? 18.352 17.410 45.513 1.00 14.28 33 ALA B CA 1
ATOM 2334 C C . ALA B 1 34 ? 19.512 17.582 44.524 1.00 15.58 33 ALA B C 1
ATOM 2335 O O . ALA B 1 34 ? 19.315 17.678 43.281 1.00 16.33 33 ALA B O 1
ATOM 2337 N N . ARG B 1 35 ? 20.709 17.629 45.012 1.00 16.29 34 ARG B N 1
ATOM 2338 C CA . ARG B 1 35 ? 21.899 17.803 44.150 1.00 18.18 34 ARG B CA 1
ATOM 2339 C C . ARG B 1 35 ? 22.054 16.580 43.227 1.00 16.70 34 ARG B C 1
ATOM 2340 O O . ARG B 1 35 ? 22.424 16.745 42.041 1.00 18.72 34 ARG B O 1
ATOM 2353 N N . ALA B 1 36 ? 21.720 15.401 43.686 1.00 16.49 35 ALA B N 1
ATOM 2354 C CA . ALA B 1 36 ? 21.818 14.222 42.788 1.00 17.94 35 ALA B CA 1
ATOM 2355 C C . ALA B 1 36 ? 20.854 14.366 41.621 1.00 16.90 35 ALA B C 1
ATOM 2356 O O . ALA B 1 36 ? 21.083 13.658 40.571 1.00 15.91 35 ALA B O 1
ATOM 2358 N N . ARG B 1 37 ? 19.764 15.069 41.734 1.00 14.51 36 ARG B N 1
ATOM 2359 C CA . ARG B 1 37 ? 18.814 15.342 40.678 1.00 15.13 36 ARG B CA 1
ATOM 2360 C C . ARG B 1 37 ? 19.184 16.566 39.852 1.00 16.06 36 ARG B C 1
ATOM 2361 O O . ARG B 1 37 ? 18.376 16.969 38.975 1.00 17.90 36 ARG B O 1
ATOM 2369 N N . GLY B 1 38 ? 20.359 17.121 40.044 1.00 16.47 37 GLY B N 1
ATOM 2370 C CA . GLY B 1 38 ? 20.792 18.270 39.302 1.00 18.21 37 GLY B CA 1
ATOM 2371 C C . GLY B 1 38 ? 20.204 19.602 39.769 1.00 18.97 37 GLY B C 1
ATOM 2372 O O . GLY B 1 38 ? 20.310 20.583 39.006 1.00 18.28 37 GLY B O 1
ATOM 2373 N N . VAL B 1 39 ? 19.580 19.659 40.959 1.00 17.63 38 VAL B N 1
ATOM 2374 C CA . VAL B 1 39 ? 19.052 20.931 41.450 1.00 17.38 38 VAL B CA 1
ATOM 2375 C C . VAL B 1 39 ? 20.157 21.691 42.152 1.00 16.62 38 VAL B C 1
ATOM 2376 O O . VAL B 1 39 ? 20.991 21.136 42.897 1.00 17.96 38 VAL B O 1
ATOM 2380 N N . ASN B 1 40 ? 20.400 22.945 41.769 1.00 15.26 39 ASN B N 1
ATOM 2381 C CA . ASN B 1 40 ? 21.392 23.807 42.403 1.00 14.85 39 ASN B CA 1
ATOM 2382 C C . ASN B 1 40 ? 20.973 24.238 43.824 1.00 16.44 39 ASN B C 1
ATOM 2383 O O . ASN B 1 40 ? 19.805 24.626 43.967 1.00 17.99 39 ASN B O 1
ATOM 2388 N N . VAL B 1 41 ? 21.829 24.025 44.786 1.00 14.85 40 VAL B N 1
ATOM 2389 C CA . VAL B 1 41 ? 21.483 24.436 46.178 1.00 14.37 40 VAL B CA 1
ATOM 2390 C C . VAL B 1 41 ? 22.546 25.463 46.566 1.00 15.45 40 VAL B C 1
ATOM 2391 O O . VAL B 1 41 ? 23.773 25.261 46.517 1.00 16.99 40 VAL B O 1
ATOM 2395 N N . VAL B 1 42 ? 22.066 26.669 46.939 1.00 14.43 41 VAL B N 1
ATOM 2396 C CA . VAL B 1 42 ? 22.930 27.824 47.190 1.00 12.84 41 VAL B CA 1
ATOM 2397 C C . VAL B 1 42 ? 22.709 28.381 48.598 1.00 13.00 41 VAL B C 1
ATOM 2398 O O . VAL B 1 42 ? 21.590 28.808 48.985 1.00 13.23 41 VAL B O 1
ATOM 2402 N N . LEU B 1 43 ? 23.713 28.227 49.456 1.00 13.32 42 LEU B N 1
ATOM 2403 C CA . LEU B 1 43 ? 23.649 28.847 50.814 1.00 12.04 42 LEU B CA 1
ATOM 2404 C C . LEU B 1 43 ? 23.676 30.340 50.601 1.00 12.38 42 LEU B C 1
ATOM 2405 O O . LEU B 1 43 ? 24.527 30.860 49.859 1.00 12.85 42 LEU B O 1
ATOM 2410 N N . THR B 1 44 ? 22.683 31.000 51.250 1.00 11.95 43 THR B N 1
ATOM 2411 C CA . THR B 1 44 ? 22.411 32.448 50.991 1.00 12.41 43 THR B CA 1
ATOM 2412 C C . THR B 1 44 ? 22.309 33.149 52.325 1.00 12.79 43 THR B C 1
ATOM 2413 O O . THR B 1 44 ? 21.295 33.025 53.015 1.00 12.58 43 THR B O 1
ATOM 2417 N N . THR B 1 45 ? 23.386 33.820 52.718 1.00 12.04 44 THR B N 1
ATOM 2418 C CA . THR B 1 45 ? 23.614 34.201 54.141 1.00 12.59 44 THR B CA 1
ATOM 2419 C C . THR B 1 45 ? 24.186 35.589 54.237 1.00 12.54 44 THR B C 1
ATOM 2420 O O . THR B 1 45 ? 24.919 36.115 53.401 1.00 12.81 44 THR B O 1
ATOM 2424 N N . GLY B 1 46 ? 23.915 36.186 55.407 1.00 13.14 45 GLY B N 1
ATOM 2425 C CA . GLY B 1 46 ? 24.619 37.404 55.869 1.00 12.29 45 GLY B CA 1
ATOM 2426 C C . GLY B 1 46 ? 26.046 37.118 56.349 1.00 12.73 45 GLY B C 1
ATOM 2427 O O . GLY B 1 46 ? 26.836 38.082 56.373 1.00 13.78 45 GLY B O 1
ATOM 2428 N N . ARG B 1 47 ? 26.347 35.852 56.644 1.00 13.28 46 ARG B N 1
ATOM 2429 C CA . ARG B 1 47 ? 27.705 35.531 57.125 1.00 12.39 46 ARG B CA 1
ATOM 2430 C C . ARG B 1 47 ? 28.785 35.970 56.164 1.00 13.57 46 ARG B C 1
ATOM 2431 O O . ARG B 1 47 ? 28.620 35.806 54.933 1.00 12.78 46 ARG B O 1
ATOM 2439 N N . PRO B 1 48 ? 29.979 36.250 56.663 1.00 12.61 47 PRO B N 1
ATOM 2440 C CA . PRO B 1 48 ? 31.153 36.325 55.798 1.00 13.02 47 PRO B CA 1
ATOM 2441 C C . PRO B 1 48 ? 31.512 34.927 55.326 1.00 15.08 47 PRO B C 1
ATOM 2442 O O . PRO B 1 48 ? 31.143 33.930 55.962 1.00 14.82 47 PRO B O 1
ATOM 2446 N N . TYR B 1 49 ? 32.214 34.829 54.185 1.00 15.34 48 TYR B N 1
ATOM 2447 C CA . TYR B 1 49 ? 32.672 33.526 53.705 1.00 14.99 48 TYR B CA 1
ATOM 2448 C C . TYR B 1 49 ? 33.496 32.710 54.690 1.00 13.98 48 TYR B C 1
ATOM 2449 O O . TYR B 1 49 ? 33.356 31.488 54.695 1.00 14.99 48 TYR B O 1
ATOM 2458 N N . ALA B 1 50 ? 34.161 33.371 55.629 1.00 14.51 49 ALA B N 1
ATOM 2459 C CA . ALA B 1 50 ? 34.908 32.647 56.701 1.00 13.96 49 ALA B CA 1
ATOM 2460 C C . ALA B 1 50 ? 33.976 31.752 57.494 1.00 15.77 49 ALA B C 1
ATOM 2461 O O . ALA B 1 50 ? 34.396 30.697 57.964 1.00 16.96 49 ALA B O 1
ATOM 2463 N N . GLY B 1 51 ? 32.696 32.112 57.589 1.00 14.36 50 GLY B N 1
ATOM 2464 C CA . GLY B 1 51 ? 31.723 31.342 58.310 1.00 14.43 50 GLY B CA 1
ATOM 2465 C C . GLY B 1 51 ? 30.907 30.390 57.498 1.00 15.00 50 GLY B C 1
ATOM 2466 O O . GLY B 1 51 ? 29.915 29.811 57.973 1.00 15.67 50 GLY B O 1
ATOM 2467 N N . VAL B 1 52 ? 31.287 30.205 56.215 1.00 14.61 51 VAL B N 1
ATOM 2468 C CA . VAL B 1 52 ? 30.552 29.386 55.273 1.00 13.30 51 VAL B CA 1
ATOM 2469 C C . VAL B 1 52 ? 31.350 28.240 54.639 1.00 13.82 51 VAL B C 1
ATOM 2470 O O . VAL B 1 52 ? 30.782 27.170 54.437 1.00 15.46 51 VAL B O 1
ATOM 2474 N N . HIS B 1 53 ? 32.647 28.506 54.418 1.00 15.81 52 HIS B N 1
ATOM 2475 C CA . HIS B 1 53 ? 33.367 27.475 53.654 1.00 18.65 52 HIS B CA 1
ATOM 2476 C C . HIS B 1 53 ? 33.432 26.103 54.283 1.00 17.97 52 HIS B C 1
ATOM 2477 O O . HIS B 1 53 ? 33.354 25.082 53.583 1.00 18.99 52 HIS B O 1
ATOM 2484 N N . ASN B 1 54 ? 33.383 25.920 55.617 1.00 17.10 53 ASN B N 1
ATOM 2485 C CA . ASN B 1 54 ? 33.415 24.592 56.180 1.00 18.62 53 ASN B CA 1
ATOM 2486 C C . ASN B 1 54 ? 32.142 23.846 55.884 1.00 18.09 53 ASN B C 1
ATOM 2487 O O . ASN B 1 54 ? 32.067 22.641 55.680 1.00 18.88 53 ASN B O 1
ATOM 2492 N N . TYR B 1 55 ? 30.993 24.595 55.837 1.00 15.41 54 TYR B N 1
ATOM 2493 C CA . TYR B 1 55 ? 29.715 23.958 55.536 1.00 16.02 54 TYR B CA 1
ATOM 2494 C C . TYR B 1 55 ? 29.614 23.591 54.056 1.00 16.53 54 TYR B C 1
ATOM 2495 O O . TYR B 1 55 ? 28.961 22.585 53.719 1.00 18.16 54 TYR B O 1
ATOM 2504 N N . LEU B 1 56 ? 30.249 24.398 53.190 1.00 15.79 55 LEU B N 1
ATOM 2505 C CA . LEU B 1 56 ? 30.298 23.998 51.756 1.00 17.60 55 LEU B CA 1
ATOM 2506 C C . LEU B 1 56 ? 31.049 22.671 51.564 1.00 18.77 55 LEU B C 1
ATOM 2507 O O . LEU B 1 56 ? 30.521 21.815 50.823 1.00 18.77 55 LEU B O 1
ATOM 2512 N N . LYS B 1 57 ? 32.118 22.505 52.302 1.00 20.44 56 LYS B N 1
ATOM 2513 C CA . LYS B 1 57 ? 32.856 21.224 52.201 1.00 22.23 56 LYS B CA 1
ATOM 2514 C C . LYS B 1 57 ? 32.012 20.092 52.762 1.00 22.59 56 LYS B C 1
ATOM 2515 O O . LYS B 1 57 ? 31.898 18.994 52.190 1.00 23.68 56 LYS B O 1
ATOM 2521 N N . GLU B 1 58 ? 31.305 20.324 53.881 1.00 21.16 57 GLU B N 1
ATOM 2522 C CA . GLU B 1 58 ? 30.446 19.287 54.487 1.00 21.69 57 GLU B CA 1
ATOM 2523 C C . GLU B 1 58 ? 29.343 18.840 53.552 1.00 21.43 57 GLU B C 1
ATOM 2524 O O . GLU B 1 58 ? 28.880 17.691 53.612 1.00 24.22 57 GLU B O 1
ATOM 2530 N N . LEU B 1 59 ? 28.815 19.784 52.759 1.00 19.13 58 LEU B N 1
ATOM 2531 C CA . LEU B 1 59 ? 27.711 19.491 51.844 1.00 19.32 58 LEU B CA 1
ATOM 2532 C C . LEU B 1 59 ? 28.192 19.063 50.455 1.00 19.91 58 LEU B C 1
ATOM 2533 O O . LEU B 1 59 ? 27.423 18.978 49.529 1.00 21.37 58 LEU B O 1
ATOM 2538 N N . HIS B 1 60 ? 29.509 18.894 50.296 1.00 21.37 59 HIS B N 1
ATOM 2539 C CA . HIS B 1 60 ? 30.131 18.443 49.046 1.00 19.20 59 HIS B CA 1
ATOM 2540 C C . HIS B 1 60 ? 29.873 19.420 47.923 1.00 21.89 59 HIS B C 1
ATOM 2541 O O . HIS B 1 60 ? 29.620 18.995 46.771 1.00 24.00 59 HIS B O 1
ATOM 2548 N N . MET B 1 61 ? 29.845 20.729 48.175 1.00 21.05 60 MET B N 1
ATOM 2549 C CA . MET B 1 61 ? 29.569 21.773 47.202 1.00 22.52 60 MET B CA 1
ATOM 2550 C C . MET B 1 61 ? 30.905 22.240 46.627 1.00 26.48 60 MET B C 1
ATOM 2551 O O . MET B 1 61 ? 31.342 23.363 46.894 1.00 30.98 60 MET B O 1
ATOM 2556 N N . GLU B 1 62 ? 31.478 21.370 45.795 1.00 26.89 61 GLU B N 1
ATOM 2557 C CA . GLU B 1 62 ? 32.776 21.637 45.192 1.00 29.45 61 GLU B CA 1
ATOM 2558 C C . GLU B 1 62 ? 32.807 21.394 43.685 1.00 32.81 61 GLU B C 1
ATOM 2559 O O . GLU B 1 62 ? 33.917 21.222 43.151 1.00 35.10 61 GLU B O 1
ATOM 2565 N N . GLN B 1 63 ? 31.692 21.286 43.033 1.00 32.08 62 GLN B N 1
ATOM 2566 C CA . GLN B 1 63 ? 31.592 21.153 41.582 1.00 32.79 62 GLN B CA 1
ATOM 2567 C C . GLN B 1 63 ? 31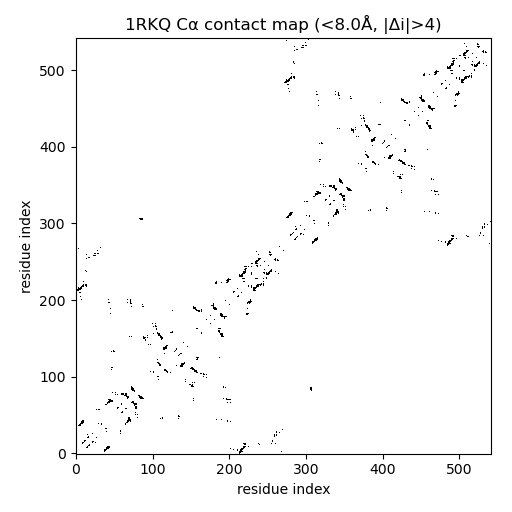.749 22.548 40.990 1.00 33.32 62 GLN B C 1
ATOM 2568 O O . GLN B 1 63 ? 31.648 23.554 41.717 1.00 26.86 62 GLN B O 1
ATOM 2574 N N . PRO B 1 64 ? 32.057 22.687 39.701 1.00 29.11 63 PRO B N 1
ATOM 2575 C CA . PRO B 1 64 ? 32.232 23.946 39.025 1.00 26.59 63 PRO B CA 1
ATOM 2576 C C . PRO B 1 64 ? 30.975 24.801 38.983 1.00 23.00 63 PRO B C 1
ATOM 2577 O O . PRO B 1 64 ? 31.072 26.032 38.897 1.00 28.36 63 PRO B O 1
ATOM 2581 N N . GLY B 1 65 ? 29.799 24.201 38.957 1.00 25.84 64 GLY B N 1
ATOM 2582 C CA . GLY B 1 65 ? 28.563 24.943 38.865 1.00 25.81 64 GLY B CA 1
ATOM 2583 C C . GLY B 1 65 ? 27.994 25.303 40.276 1.00 21.23 64 GLY B C 1
ATOM 2584 O O . GLY B 1 65 ? 26.847 25.730 40.225 1.00 24.88 64 GLY B O 1
ATOM 2585 N N . ASP B 1 66 ? 28.746 25.109 41.326 1.00 21.95 65 ASP B N 1
ATOM 2586 C CA . ASP B 1 66 ? 28.241 25.426 42.680 1.00 21.28 65 ASP B CA 1
ATOM 2587 C C . ASP B 1 66 ? 28.654 26.831 43.056 1.00 20.26 65 ASP B C 1
ATOM 2588 O O . ASP B 1 66 ? 29.740 27.347 42.903 1.00 18.91 65 ASP B O 1
ATOM 2593 N N . TYR B 1 67 ? 27.735 27.520 43.78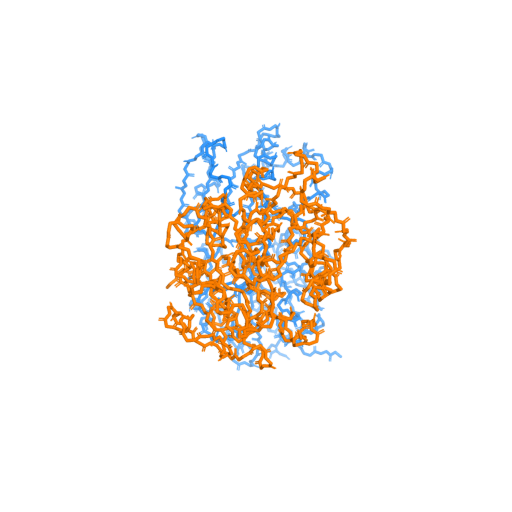3 1.00 20.14 66 TYR B N 1
ATOM 2594 C CA . TYR B 1 67 ? 27.870 28.924 44.146 1.00 16.91 66 TYR B CA 1
ATOM 2595 C C . TYR B 1 67 ? 27.408 29.113 45.624 1.00 17.39 66 TYR B C 1
ATOM 2596 O O . TYR B 1 67 ? 26.612 28.318 46.112 1.00 17.43 66 TYR B O 1
ATOM 2605 N N . CYS B 1 68 ? 27.845 30.206 46.219 1.00 15.92 67 CYS B N 1
ATOM 2606 C CA . CYS B 1 68 ? 27.290 30.655 47.505 1.00 16.30 67 CYS B CA 1
ATOM 2607 C C . CYS B 1 68 ? 27.100 32.170 47.412 1.00 15.14 67 CYS B C 1
ATOM 2608 O O . CYS B 1 68 ? 27.777 32.846 46.678 1.00 17.03 67 CYS B O 1
ATOM 2611 N N . ILE B 1 69 ? 26.211 32.677 48.277 1.00 13.42 68 ILE B N 1
ATOM 2612 C CA . ILE B 1 69 ? 25.883 34.129 48.332 1.00 12.81 68 ILE B CA 1
ATOM 2613 C C . ILE B 1 69 ? 26.114 34.552 49.774 1.00 13.45 68 ILE B C 1
ATOM 2614 O O . ILE B 1 69 ? 25.479 33.929 50.684 1.00 13.26 68 ILE B O 1
ATOM 2619 N N . THR B 1 70 ? 27.096 35.387 49.988 1.00 13.31 69 THR B N 1
ATOM 2620 C CA . THR B 1 70 ? 27.548 35.728 51.347 1.00 13.25 69 THR B CA 1
ATOM 2621 C C . THR B 1 70 ? 27.484 37.210 51.589 1.00 13.94 69 THR B C 1
ATOM 2622 O O . THR B 1 70 ? 27.128 38.020 50.669 1.00 12.52 69 THR B O 1
ATOM 2626 N N . TYR B 1 71 ? 27.742 37.694 52.831 1.00 12.05 70 TYR B N 1
ATOM 2627 C CA . TYR B 1 71 ? 27.663 39.112 53.108 1.00 11.90 70 TYR B CA 1
ATOM 2628 C C . TYR B 1 71 ? 26.323 39.670 52.663 1.00 13.11 70 TYR B C 1
ATOM 2629 O O . TYR B 1 71 ? 26.181 40.854 52.305 1.00 14.92 70 TYR B O 1
ATOM 2638 N N . ASN B 1 72 ? 25.213 38.930 52.854 1.00 13.84 71 ASN B N 1
ATOM 2639 C CA . ASN B 1 72 ? 23.865 39.345 52.557 1.00 13.14 71 ASN B CA 1
ATOM 2640 C C . ASN B 1 72 ? 23.628 39.729 51.131 1.00 15.49 71 ASN B C 1
ATOM 2641 O O . ASN B 1 72 ? 22.718 40.479 50.804 1.00 16.74 71 ASN B O 1
ATOM 2646 N N . GLY B 1 73 ? 24.444 39.228 50.180 1.00 12.83 72 GLY B N 1
ATOM 2647 C CA . GLY B 1 73 ? 24.240 39.573 48.790 1.00 12.72 72 GLY B CA 1
ATOM 2648 C C . GLY B 1 73 ? 25.335 40.514 48.298 1.00 15.84 72 GLY B C 1
ATOM 2649 O O . GLY B 1 73 ? 25.445 40.721 47.059 1.00 16.13 72 GLY B O 1
ATOM 2650 N N . ALA B 1 74 ? 26.196 41.046 49.170 1.00 13.75 73 ALA B N 1
ATOM 2651 C CA . ALA B 1 74 ? 27.291 41.907 48.687 1.00 14.12 73 ALA B CA 1
ATOM 2652 C C . ALA B 1 74 ? 28.322 41.049 47.958 1.00 16.67 73 ALA B C 1
ATOM 2653 O O . ALA B 1 74 ? 29.112 41.676 47.200 1.00 17.18 73 ALA B O 1
ATOM 2655 N N . LEU B 1 75 ? 28.411 39.757 48.174 1.00 14.77 74 LEU B N 1
ATOM 2656 C CA . LEU B 1 75 ? 29.351 38.882 47.465 1.00 15.97 74 LEU B CA 1
ATOM 2657 C C . LEU B 1 75 ? 28.606 37.703 46.954 1.00 17.38 74 LEU B C 1
ATOM 2658 O O . LEU B 1 75 ? 27.829 36.998 47.663 1.00 18.49 74 LEU B O 1
ATOM 2663 N N . VAL B 1 76 ? 28.793 37.331 45.691 1.00 16.55 75 VAL B N 1
ATOM 2664 C CA . VAL B 1 76 ? 28.406 36.063 45.062 1.00 15.83 75 VAL B CA 1
ATOM 2665 C C . VAL B 1 76 ? 29.716 35.364 44.702 1.00 18.02 75 VAL B C 1
ATOM 2666 O O . VAL B 1 76 ? 30.624 36.005 44.120 1.00 17.33 75 VAL B O 1
ATOM 2670 N N . GLN B 1 77 ? 29.889 34.091 45.111 1.00 16.17 76 GLN B N 1
ATOM 2671 C CA . GLN B 1 77 ? 31.132 33.403 44.928 1.00 17.12 76 GLN B CA 1
ATOM 2672 C C . GLN B 1 77 ? 30.928 32.035 44.337 1.00 17.67 76 GLN B C 1
ATOM 2673 O O . GLN B 1 77 ? 29.888 31.389 44.455 1.00 18.93 76 GLN B O 1
ATOM 2679 N N . LYS B 1 78 ? 32.030 31.509 43.709 1.00 18.06 77 LYS B N 1
ATOM 2680 C CA . LYS B 1 78 ? 32.059 30.092 43.387 1.00 19.21 77 LYS B CA 1
ATOM 2681 C C . LYS B 1 78 ? 32.339 29.281 44.660 1.00 19.88 77 LYS B C 1
ATOM 2682 O O . LYS B 1 78 ? 33.322 29.624 45.343 1.00 22.70 77 LYS B O 1
ATOM 2688 N N . ALA B 1 79 ? 31.555 28.218 44.849 1.00 18.87 78 ALA B N 1
ATOM 2689 C CA . ALA B 1 79 ? 31.732 27.439 46.092 1.00 22.64 78 ALA B CA 1
ATOM 2690 C C . ALA B 1 79 ? 33.006 26.616 46.098 1.00 27.53 78 ALA B C 1
ATOM 2691 O O . ALA B 1 79 ? 33.471 26.257 47.184 1.00 30.36 78 ALA B O 1
ATOM 2693 N N . ALA B 1 80 ? 33.530 26.201 44.955 1.00 28.89 79 ALA B N 1
ATOM 2694 C CA . ALA B 1 80 ? 34.719 25.350 44.896 1.00 30.74 79 ALA B CA 1
ATOM 2695 C C . ALA B 1 80 ? 35.968 25.971 45.477 1.00 31.70 79 ALA B C 1
ATOM 2696 O O . ALA B 1 80 ? 36.713 25.286 46.205 1.00 35.33 79 ALA B O 1
ATOM 2698 N N . ASP B 1 81 ? 36.214 27.259 45.237 1.00 30.74 80 ASP B N 1
ATOM 2699 C CA . ASP B 1 81 ? 37.438 27.922 45.670 1.00 30.32 80 ASP B CA 1
ATOM 2700 C C . ASP B 1 81 ? 37.217 29.278 46.319 1.00 27.93 80 ASP B C 1
ATOM 2701 O O . ASP B 1 81 ? 38.148 30.059 46.500 1.00 28.20 80 ASP B O 1
ATOM 2706 N N . GLY B 1 82 ? 35.957 29.721 46.434 1.00 24.66 81 GLY B N 1
ATOM 2707 C CA . GLY B 1 82 ? 35.674 30.975 47.127 1.00 23.73 81 GLY B CA 1
ATOM 2708 C C . GLY B 1 82 ? 35.956 32.228 46.298 1.00 21.44 81 GLY B C 1
ATOM 2709 O O . GLY B 1 82 ? 35.910 33.345 46.773 1.00 21.88 81 GLY B O 1
ATOM 2710 N N . SER B 1 83 ? 36.250 31.997 44.989 1.00 21.14 82 SER B N 1
ATOM 2711 C CA . SER B 1 83 ? 36.558 33.152 44.148 1.00 20.77 82 SER B CA 1
ATOM 2712 C C . SER B 1 83 ? 35.295 33.973 43.898 1.00 19.34 82 SER B C 1
ATOM 2713 O O . SER B 1 83 ? 34.138 33.492 43.913 1.00 20.58 82 SER B O 1
ATOM 2716 N N . THR B 1 84 ? 35.480 35.266 43.748 1.00 20.11 83 THR B N 1
ATOM 2717 C CA . THR B 1 84 ? 34.356 36.199 43.551 1.00 21.98 83 THR B CA 1
ATOM 2718 C C . THR B 1 84 ? 33.786 36.203 42.154 1.00 23.26 83 THR B C 1
ATOM 2719 O O . THR B 1 84 ? 34.600 36.238 41.212 1.00 23.51 83 THR B O 1
ATOM 2723 N N . VAL B 1 85 ? 32.515 36.170 41.991 1.00 19.86 84 VAL B N 1
ATOM 2724 C CA . VAL B 1 85 ? 31.749 36.329 40.762 1.00 20.07 84 VAL B CA 1
ATOM 2725 C C . VAL B 1 85 ? 31.131 37.702 40.715 1.00 20.26 84 VAL B C 1
ATOM 2726 O O . VAL B 1 85 ? 31.078 38.371 39.643 1.00 21.69 84 VAL B O 1
ATOM 2730 N N . ALA B 1 86 ? 30.689 38.299 41.815 1.00 17.69 85 ALA B N 1
ATOM 2731 C CA . ALA B 1 86 ? 30.088 39.599 41.863 1.00 16.83 85 ALA B CA 1
ATOM 2732 C C . ALA B 1 86 ? 30.340 40.234 43.217 1.00 18.85 85 ALA B C 1
ATOM 2733 O O . ALA B 1 86 ? 30.160 39.536 44.236 1.00 19.48 85 ALA B O 1
ATOM 2735 N N . GLN B 1 87 ? 30.659 41.501 43.291 1.00 16.59 86 GLN B N 1
ATOM 2736 C CA . GLN B 1 87 ? 30.839 42.250 44.530 1.00 16.18 86 GLN B CA 1
ATOM 2737 C C . GLN B 1 87 ? 30.291 43.648 44.379 1.00 18.92 86 GLN B C 1
ATOM 2738 O O . GLN B 1 87 ? 30.553 44.332 43.367 1.00 20.68 86 GLN B O 1
ATOM 2744 N N . THR B 1 88 ? 29.641 44.140 45.443 1.00 17.58 87 THR B N 1
ATOM 2745 C CA . THR B 1 88 ? 29.284 45.549 45.554 1.00 19.26 87 THR B CA 1
ATOM 2746 C C . THR B 1 88 ? 29.522 46.030 47.003 1.00 18.25 87 THR B C 1
ATOM 2747 O O . THR B 1 88 ? 28.867 45.472 47.901 1.00 19.75 87 THR B O 1
ATOM 2751 N N . ALA B 1 89 ? 30.505 46.872 47.193 1.00 20.67 88 ALA B N 1
ATOM 2752 C CA . ALA B 1 89 ? 30.818 47.347 48.543 1.00 18.84 88 ALA B CA 1
ATOM 2753 C C . ALA B 1 89 ? 30.301 48.698 48.924 1.00 21.24 88 ALA B C 1
ATOM 2754 O O . ALA B 1 89 ? 30.080 49.537 48.011 1.00 26.06 88 ALA B O 1
ATOM 2756 N N . LEU B 1 90 ? 30.113 49.072 50.166 1.00 17.74 89 LEU B N 1
ATOM 2757 C CA . LEU B 1 90 ? 29.926 50.412 50.654 1.00 19.03 89 LEU B CA 1
ATOM 2758 C C . LEU B 1 90 ? 31.272 51.135 50.400 1.00 17.47 89 LEU B C 1
ATOM 2759 O O . LEU B 1 90 ? 32.337 50.531 50.578 1.00 20.25 89 LEU B O 1
ATOM 2764 N N . SER B 1 91 ? 31.122 52.483 50.332 1.00 18.32 90 SER B N 1
ATOM 2765 C CA . SER B 1 91 ? 32.379 53.246 50.207 1.00 18.33 90 SER B CA 1
ATOM 2766 C C . SER B 1 91 ? 32.955 53.505 51.599 1.00 19.36 90 SER B C 1
ATOM 2767 O O . SER B 1 91 ? 32.258 53.394 52.653 1.00 19.32 90 SER B O 1
ATOM 2770 N N . TYR B 1 92 ? 34.157 54.067 51.619 1.00 20.23 91 TYR B N 1
ATOM 2771 C CA . TYR B 1 92 ? 34.725 54.652 52.851 1.00 18.71 91 TYR B CA 1
ATOM 2772 C C . TYR B 1 92 ? 33.885 55.747 53.461 1.00 17.69 91 TYR B C 1
ATOM 2773 O O . TYR B 1 92 ? 33.613 55.765 54.672 1.00 17.75 91 TYR B O 1
ATOM 2782 N N . ASP B 1 93 ? 33.324 56.654 52.646 1.00 20.49 92 ASP B N 1
ATOM 2783 C CA . ASP B 1 93 ? 32.433 57.687 53.156 1.00 19.36 92 ASP B CA 1
ATOM 2784 C C . ASP B 1 93 ? 31.158 57.109 53.788 1.00 17.00 92 ASP B C 1
ATOM 2785 O O . ASP B 1 93 ? 30.705 57.595 54.816 1.00 19.20 92 ASP B O 1
ATOM 2790 N N . ASP B 1 94 ? 30.652 56.057 53.182 1.00 18.69 93 ASP B N 1
ATOM 2791 C CA . ASP B 1 94 ? 29.524 55.311 53.792 1.00 18.30 93 ASP B CA 1
ATOM 2792 C C . ASP B 1 94 ? 29.866 54.738 55.177 1.00 18.25 93 ASP B C 1
ATOM 2793 O O . ASP B 1 94 ? 29.076 54.916 56.130 1.00 18.89 93 ASP B O 1
ATOM 2798 N N . TYR B 1 95 ? 31.018 54.055 55.264 1.00 18.36 94 TYR B N 1
ATOM 2799 C CA . TYR B 1 95 ? 31.495 53.568 56.546 1.00 18.72 94 TYR B CA 1
ATOM 2800 C C . TYR B 1 95 ? 31.540 54.703 57.559 1.00 18.41 94 TYR B C 1
ATOM 2801 O O . TYR B 1 95 ? 31.105 54.531 58.712 1.00 19.24 94 TYR B O 1
ATOM 2810 N N . ARG B 1 96 ? 32.235 55.849 57.209 1.00 19.59 95 ARG B N 1
ATOM 2811 C CA . ARG B 1 96 ? 32.280 56.884 58.262 1.00 17.27 95 ARG B CA 1
ATOM 2812 C C . ARG B 1 96 ? 30.924 57.422 58.653 1.00 19.25 95 ARG B C 1
ATOM 2813 O O . ARG B 1 96 ? 30.676 57.681 59.864 1.00 19.68 95 ARG B O 1
ATOM 2821 N N . PHE B 1 97 ? 29.991 57.597 57.694 1.00 18.30 96 PHE B N 1
ATOM 2822 C CA . PHE B 1 97 ? 28.653 58.009 57.996 1.00 17.94 96 PHE B CA 1
ATOM 2823 C C . PHE B 1 97 ? 27.921 57.075 58.986 1.00 15.97 96 PHE B C 1
ATOM 2824 O O . PHE B 1 97 ? 27.337 57.494 59.953 1.00 18.39 96 PHE B O 1
ATOM 2832 N N . LEU B 1 98 ? 28.015 55.755 58.616 1.00 17.69 97 LEU B N 1
ATOM 2833 C CA . LEU B 1 98 ? 27.307 54.769 59.437 1.00 16.52 97 LEU B CA 1
ATOM 2834 C C . LEU B 1 98 ? 27.926 54.566 60.802 1.00 14.70 97 LEU B C 1
ATOM 2835 O O . LEU B 1 98 ? 27.164 54.275 61.755 1.00 16.47 97 LEU B O 1
ATOM 2840 N N . GLU B 1 99 ? 29.267 54.595 60.891 1.00 17.64 98 GLU B N 1
ATOM 2841 C CA . GLU B 1 99 ? 29.889 54.479 62.235 1.00 15.79 98 GLU B CA 1
ATOM 2842 C C . GLU B 1 99 ? 29.386 55.612 63.131 1.00 18.63 98 GLU B C 1
ATOM 2843 O O . GLU B 1 99 ? 29.160 55.437 64.344 1.00 19.10 98 GLU B O 1
ATOM 2849 N N . LYS B 1 100 ? 29.397 56.862 62.592 1.00 17.89 99 LYS B N 1
ATOM 2850 C CA . LYS B 1 100 ? 28.916 58.011 63.393 1.00 17.15 99 LYS B CA 1
ATOM 2851 C C . LYS B 1 100 ? 27.432 57.933 63.721 1.00 18.26 99 LYS B C 1
ATOM 2852 O O . LYS B 1 100 ? 27.067 58.132 64.863 1.00 18.04 99 LYS B O 1
ATOM 2858 N N . LEU B 1 101 ? 26.639 57.406 62.767 1.00 18.27 100 LEU B N 1
ATOM 2859 C CA . LEU B 1 101 ? 25.214 57.273 63.082 1.00 19.32 100 LEU B CA 1
ATOM 2860 C C . LEU B 1 101 ? 25.026 56.225 64.197 1.00 17.57 100 LEU B C 1
ATOM 2861 O O . LEU B 1 101 ? 24.186 56.429 65.064 1.00 17.91 100 LEU B O 1
ATOM 2866 N N . SER B 1 102 ? 25.860 55.153 64.200 1.00 17.06 101 SER B N 1
ATOM 2867 C CA . SER B 1 102 ? 25.636 54.162 65.277 1.00 15.97 101 SER B CA 1
ATOM 2868 C C . SER B 1 102 ? 25.829 54.736 66.677 1.00 15.78 101 SER B C 1
ATOM 2869 O O . SER B 1 102 ? 25.096 54.369 67.619 1.00 16.83 101 SER B O 1
ATOM 2874 N N . ARG B 1 103 ? 26.815 55.637 66.810 1.00 16.05 102 ARG B N 1
ATOM 2875 C CA . ARG B 1 103 ? 26.998 56.328 68.073 1.00 17.69 102 ARG B CA 1
ATOM 2876 C C . ARG B 1 103 ? 25.818 57.238 68.454 1.00 18.04 102 ARG B C 1
ATOM 2877 O O . ARG B 1 103 ? 25.385 57.356 69.619 1.00 20.01 102 ARG B O 1
ATOM 2885 N N . GLU B 1 104 ? 25.328 57.901 67.411 1.00 18.00 103 GLU B N 1
ATOM 2886 C CA . GLU B 1 104 ? 24.197 58.836 67.595 1.00 19.53 103 GLU B CA 1
ATOM 2887 C C . GLU B 1 104 ? 22.936 58.131 68.037 1.00 22.00 103 GLU B C 1
ATOM 2888 O O . GLU B 1 104 ? 22.198 58.640 68.931 1.00 23.88 103 GLU B O 1
ATOM 2894 N N . VAL B 1 105 ? 22.676 56.928 67.509 1.00 18.51 104 VAL B N 1
ATOM 2895 C CA . VAL B 1 105 ? 21.446 56.201 67.853 1.00 19.62 104 VAL B CA 1
ATOM 2896 C C . VAL B 1 105 ? 21.633 55.231 69.023 1.00 18.51 104 VAL B C 1
ATOM 2897 O O . VAL B 1 105 ? 20.635 54.621 69.491 1.00 19.04 104 VAL B O 1
ATOM 2901 N N . GLY B 1 106 ? 22.857 55.062 69.544 1.00 16.95 105 GLY B N 1
ATOM 2902 C CA . GLY B 1 106 ? 23.111 54.288 70.736 1.00 17.39 105 GLY B CA 1
ATOM 2903 C C . GLY B 1 106 ? 23.283 52.775 70.538 1.00 16.15 105 GLY B C 1
ATOM 2904 O O . GLY B 1 106 ? 22.929 52.049 71.485 1.00 18.71 105 GLY B O 1
ATOM 2905 N N . SER B 1 107 ? 23.894 52.337 69.448 1.00 15.61 106 SER B N 1
ATOM 2906 C CA . SER B 1 107 ? 24.188 50.905 69.289 1.00 16.80 106 SER B CA 1
ATOM 2907 C C . SER B 1 107 ? 25.682 50.707 69.079 1.00 15.34 106 SER B C 1
ATOM 2908 O O . SER B 1 107 ? 26.389 51.535 68.467 1.00 16.86 106 SER B O 1
ATOM 2911 N N . HIS B 1 108 ? 26.165 49.504 69.476 1.00 13.80 107 HIS B N 1
ATOM 2912 C CA . HIS B 1 108 ? 27.506 49.065 69.109 1.00 12.82 107 HIS B CA 1
ATOM 2913 C C . HIS B 1 108 ? 27.514 48.808 67.570 1.00 13.41 107 HIS B C 1
ATOM 2914 O O . HIS B 1 108 ? 26.484 48.672 66.932 1.00 13.36 107 HIS B O 1
ATOM 2921 N N . PHE B 1 109 ? 28.722 48.732 67.020 1.00 13.04 108 PHE B N 1
ATOM 2922 C CA . PHE B 1 109 ? 28.859 48.691 65.562 1.00 14.32 108 PHE B CA 1
ATOM 2923 C C . PHE B 1 109 ? 30.159 47.976 65.152 1.00 11.60 108 PHE B C 1
ATOM 2924 O O . PHE B 1 109 ? 31.217 48.163 65.821 1.00 14.33 108 PHE B O 1
ATOM 2932 N N . HIS B 1 110 ? 30.075 47.245 64.057 1.00 11.91 109 HIS B N 1
ATOM 2933 C CA . HIS B 1 110 ? 31.304 46.665 63.526 1.00 13.61 109 HIS B CA 1
ATOM 2934 C C . HIS B 1 110 ? 31.150 46.565 62.026 1.00 12.73 109 HIS B C 1
ATOM 2935 O O . HIS B 1 110 ? 30.116 46.701 61.391 1.00 13.77 109 HIS B O 1
ATOM 2942 N N . ALA B 1 111 ? 32.333 46.388 61.322 1.00 13.21 110 ALA B N 1
ATOM 2943 C CA . ALA B 1 111 ? 32.419 46.426 59.870 1.00 14.35 110 ALA B CA 1
ATOM 2944 C C . ALA B 1 111 ? 33.236 45.304 59.289 1.00 13.42 110 ALA B C 1
ATOM 2945 O O . ALA B 1 111 ? 34.080 44.733 60.044 1.00 14.65 110 ALA B O 1
ATOM 2947 N N . LEU B 1 112 ? 32.912 44.742 58.132 1.00 13.16 111 LEU B N 1
ATOM 2948 C CA . LEU B 1 112 ? 33.568 43.590 57.572 1.00 13.22 111 LEU B CA 1
ATOM 2949 C C . LEU B 1 112 ? 34.079 43.852 56.180 1.00 14.51 111 LEU B C 1
ATOM 2950 O O . LEU B 1 112 ? 33.339 44.417 55.339 1.00 14.89 111 LEU B O 1
ATOM 2955 N N . ASP B 1 113 ? 35.315 43.412 55.887 1.00 14.36 112 ASP B N 1
ATOM 2956 C CA . ASP B 1 113 ? 35.797 43.277 54.530 1.00 13.85 112 ASP B CA 1
ATOM 2957 C C . ASP B 1 113 ? 35.867 41.831 54.168 1.00 13.86 112 ASP B C 1
ATOM 2958 O O . ASP B 1 113 ? 35.271 40.947 54.845 1.00 14.84 112 ASP B O 1
ATOM 2963 N N . ARG B 1 114 ? 36.589 41.433 53.093 1.00 14.56 113 ARG B N 1
ATOM 2964 C CA . ARG B 1 114 ? 36.677 40.069 52.663 1.00 13.42 113 ARG B CA 1
ATOM 2965 C C . ARG B 1 114 ? 37.325 39.071 53.631 1.00 15.00 113 ARG B C 1
ATOM 2966 O O . ARG B 1 114 ? 37.070 37.858 53.534 1.00 16.69 113 ARG B O 1
ATOM 2974 N N . THR B 1 115 ? 38.162 39.622 54.549 1.00 15.40 114 THR B N 1
ATOM 2975 C CA . THR B 1 115 ? 38.836 38.665 55.450 1.00 14.75 114 THR B CA 1
ATOM 2976 C C . THR B 1 115 ? 38.672 39.002 56.918 1.00 15.38 114 THR B C 1
ATOM 2977 O O . THR B 1 115 ? 39.040 38.164 57.749 1.00 16.56 114 THR B O 1
ATOM 2981 N N . THR B 1 116 ? 38.219 40.178 57.327 1.00 13.88 115 THR B N 1
ATOM 2982 C CA . THR B 1 116 ? 38.425 40.715 58.682 1.00 13.31 115 THR B CA 1
ATOM 2983 C C . THR B 1 116 ? 37.151 41.417 59.172 1.00 12.69 115 THR B C 1
ATOM 2984 O O . THR B 1 116 ? 36.380 42.060 58.399 1.00 13.85 115 THR B O 1
ATOM 2988 N N . LEU B 1 117 ? 36.896 41.350 60.498 1.00 12.27 116 LEU B N 1
ATOM 2989 C CA . LEU B 1 117 ? 35.879 42.057 61.256 1.00 12.86 116 LEU B CA 1
ATOM 2990 C C . LEU B 1 117 ? 36.506 43.150 62.071 1.00 13.39 116 LEU B C 1
ATOM 2991 O O . LEU B 1 117 ? 37.475 42.852 62.833 1.00 14.65 116 LEU B O 1
ATOM 2996 N N . TYR B 1 118 ? 36.070 44.388 62.002 1.00 12.72 117 TYR B N 1
ATOM 2997 C CA . TYR B 1 118 ? 36.669 45.532 62.673 1.00 12.82 117 TYR B CA 1
ATOM 2998 C C . TYR B 1 118 ? 35.693 46.221 63.617 1.00 12.74 117 TYR B C 1
ATOM 2999 O O . TYR B 1 118 ? 34.479 46.345 63.247 1.00 13.01 117 TYR B O 1
ATOM 3008 N N . THR B 1 119 ? 36.113 46.665 64.775 1.00 12.89 118 THR B N 1
ATOM 3009 C CA . THR B 1 119 ? 35.288 47.576 65.561 1.00 12.91 118 THR B CA 1
ATOM 3010 C C . THR B 1 119 ? 36.157 48.720 66.118 1.00 13.39 118 THR B C 1
ATOM 3011 O O . THR B 1 119 ? 37.356 48.475 66.403 1.00 15.13 118 THR B O 1
ATOM 3015 N N . ALA B 1 120 ? 35.529 49.861 66.352 1.00 14.33 119 ALA B N 1
ATOM 3016 C CA . ALA B 1 120 ? 36.066 50.974 67.097 1.00 15.87 119 ALA B CA 1
ATOM 3017 C C . ALA B 1 120 ? 35.514 51.042 68.495 1.00 14.46 119 ALA B C 1
ATOM 3018 O O . ALA B 1 120 ? 35.853 51.962 69.268 1.00 17.09 119 ALA B O 1
ATOM 3020 N N . ASN B 1 121 ? 34.631 50.123 68.931 1.00 14.70 120 ASN B N 1
ATOM 3021 C CA . ASN B 1 121 ? 34.131 50.165 70.310 1.00 12.36 120 ASN B CA 1
ATOM 3022 C C . ASN B 1 121 ? 35.144 49.580 71.276 1.00 14.07 120 ASN B C 1
ATOM 3023 O O . ASN B 1 121 ? 35.599 48.436 71.049 1.00 14.55 120 ASN B O 1
ATOM 3028 N N . ARG B 1 122 ? 35.534 50.394 72.266 1.00 13.02 121 ARG B N 1
ATOM 3029 C CA . ARG B 1 122 ? 36.552 49.838 73.249 1.00 13.89 121 ARG B CA 1
ATOM 3030 C C . ARG B 1 122 ? 35.895 48.849 74.160 1.00 14.26 121 ARG B C 1
ATOM 3031 O O . ARG B 1 122 ? 36.507 47.847 74.549 1.00 14.17 121 ARG B O 1
ATOM 3039 N N . ASP B 1 123 ? 34.635 49.044 74.501 1.00 13.43 122 ASP B N 1
ATOM 3040 C CA . ASP B 1 123 ? 33.840 48.055 75.286 1.00 14.76 122 ASP B CA 1
ATOM 3041 C C . ASP B 1 123 ? 33.231 47.213 74.164 1.00 13.32 122 ASP B C 1
ATOM 3042 O O . ASP B 1 123 ? 32.203 47.582 73.576 1.00 15.66 122 ASP B O 1
ATOM 3047 N N . ILE B 1 124 ? 33.857 46.110 73.768 1.00 12.67 123 ILE B N 1
ATOM 3048 C CA . ILE B 1 124 ? 33.469 45.330 72.568 1.00 12.67 123 ILE B CA 1
ATOM 3049 C C . ILE B 1 124 ? 32.141 44.646 72.902 1.00 13.31 123 ILE B C 1
ATOM 3050 O O . ILE B 1 124 ? 32.031 43.897 73.922 1.00 14.28 123 ILE B O 1
ATOM 3055 N N . SER B 1 125 ? 31.149 44.725 71.973 1.00 13.03 124 SER B N 1
ATOM 3056 C CA . SER B 1 125 ? 29.858 44.064 72.275 1.00 14.04 124 SER B CA 1
ATOM 3057 C C . SER B 1 125 ? 30.098 42.565 72.322 1.00 12.47 124 SER B C 1
ATOM 3058 O O . SER B 1 125 ? 30.827 41.907 71.534 1.00 12.84 124 SER B O 1
ATOM 3061 N N . TYR B 1 126 ? 29.295 41.907 73.205 1.00 11.79 125 TYR B N 1
ATOM 3062 C CA . TYR B 1 126 ? 29.156 40.466 73.190 1.00 11.75 125 TYR B CA 1
ATOM 3063 C C . TYR B 1 126 ? 28.863 40.000 71.794 1.00 11.78 125 TYR B C 1
ATOM 3064 O O . TYR B 1 126 ? 29.299 38.906 71.372 1.00 12.59 125 TYR B O 1
ATOM 3073 N N . TYR B 1 127 ? 28.059 40.726 70.986 1.00 11.53 126 TYR B N 1
ATOM 3074 C CA . TYR B 1 127 ? 27.651 40.283 69.655 1.00 12.25 126 TYR B CA 1
ATOM 3075 C C . TYR B 1 127 ? 28.735 40.512 68.597 1.00 12.25 126 TYR B C 1
ATOM 3076 O O . TYR B 1 127 ? 28.642 39.845 67.556 1.00 12.36 126 TYR B O 1
ATOM 3085 N N . THR B 1 128 ? 29.771 41.305 68.874 1.00 11.76 127 THR B N 1
ATOM 3086 C CA . THR B 1 128 ? 30.997 41.351 68.015 1.00 12.25 127 THR B CA 1
ATOM 3087 C C . THR B 1 128 ? 31.855 40.133 68.293 1.00 11.73 127 THR B C 1
ATOM 3088 O O . THR B 1 128 ? 32.342 39.463 67.380 1.00 12.40 127 THR B O 1
ATOM 3092 N N . VAL B 1 129 ? 32.004 39.809 69.585 1.00 11.56 128 VAL B N 1
ATOM 3093 C CA . VAL B 1 129 ? 32.677 38.559 69.957 1.00 12.34 128 VAL B CA 1
ATOM 3094 C C . VAL B 1 129 ? 31.992 37.329 69.392 1.00 12.74 128 VAL B C 1
ATOM 3095 O O . VAL B 1 129 ? 32.604 36.416 68.817 1.00 13.49 128 VAL B O 1
ATOM 3099 N N . HIS B 1 130 ? 30.621 37.330 69.462 1.00 12.80 129 HIS B N 1
ATOM 3100 C CA . HIS B 1 130 ? 29.876 36.257 68.863 1.00 11.95 129 HIS B CA 1
ATOM 3101 C C . HIS B 1 130 ? 30.146 36.125 67.381 1.00 12.74 129 HIS B C 1
ATOM 3102 O O . HIS B 1 130 ? 30.365 35.041 66.840 1.00 14.62 129 HIS B O 1
ATOM 3109 N N . GLU B 1 131 ? 30.104 37.212 66.644 1.00 12.76 130 GLU B N 1
ATOM 3110 C CA . GLU B 1 131 ? 30.350 37.125 65.170 1.00 14.34 130 GLU B CA 1
ATOM 3111 C C . GLU B 1 131 ? 31.754 36.596 64.903 1.00 13.98 130 GLU B C 1
ATOM 3112 O O . GLU B 1 131 ? 31.963 35.721 64.001 1.00 15.44 130 GLU B O 1
ATOM 3118 N N . SER B 1 132 ? 32.770 37.095 65.632 1.00 13.02 131 SER B N 1
ATOM 3119 C CA . SER B 1 132 ? 34.157 36.610 65.372 1.00 13.64 131 SER B CA 1
ATOM 3120 C C . SER B 1 132 ? 34.288 35.135 65.673 1.00 15.89 131 SER B C 1
ATOM 3121 O O . SER B 1 132 ? 34.900 34.362 64.902 1.00 15.48 131 SER B O 1
ATOM 3124 N N . PHE B 1 133 ? 33.700 34.676 66.787 1.00 14.70 132 PHE B N 1
ATOM 3125 C CA . PHE B 1 133 ? 33.844 33.291 67.212 1.00 14.47 132 PHE B CA 1
ATOM 3126 C C . PHE B 1 133 ? 33.054 32.329 66.351 1.00 15.96 132 PHE B C 1
ATOM 3127 O O . PHE B 1 133 ? 33.584 31.303 65.831 1.00 16.31 132 PHE B O 1
ATOM 3135 N N . VAL B 1 134 ? 31.748 32.635 66.184 1.00 14.35 133 VAL B N 1
ATOM 3136 C CA . VAL B 1 134 ? 30.871 31.673 65.519 1.00 16.79 133 VAL B CA 1
ATOM 3137 C C . VAL B 1 134 ? 31.149 31.647 64.014 1.00 18.50 133 VAL B C 1
ATOM 3138 O O . VAL B 1 134 ? 31.173 30.578 63.387 1.00 17.92 133 VAL B O 1
ATOM 3142 N N . ALA B 1 135 ? 31.447 32.814 63.436 1.00 15.53 134 ALA B N 1
ATOM 3143 C CA . ALA B 1 135 ? 31.670 32.822 61.967 1.00 16.29 134 ALA B CA 1
ATOM 3144 C C . ALA B 1 135 ? 33.151 32.751 61.720 1.00 17.95 134 ALA B C 1
ATOM 3145 O O . ALA B 1 135 ? 33.522 32.800 60.511 1.00 18.72 134 ALA B O 1
ATOM 3147 N N . THR B 1 136 ? 34.028 32.483 62.669 1.00 17.54 135 THR B N 1
ATOM 3148 C CA . THR B 1 136 ? 35.449 32.225 62.538 1.00 20.28 135 THR B CA 1
ATOM 3149 C C . THR B 1 136 ? 36.107 33.275 61.663 1.00 19.08 135 THR B C 1
ATOM 3150 O O . THR B 1 136 ? 36.804 32.919 60.693 1.00 20.56 135 THR B O 1
ATOM 3154 N N . ILE B 1 137 ? 35.909 34.533 61.986 1.00 16.39 136 ILE B N 1
ATOM 3155 C CA . ILE B 1 137 ? 36.487 35.667 61.248 1.00 15.92 136 ILE B CA 1
ATOM 3156 C C . ILE B 1 137 ? 37.374 36.416 62.212 1.00 16.27 136 ILE B C 1
ATOM 3157 O O . ILE B 1 137 ? 36.898 36.864 63.301 1.00 16.63 136 ILE B O 1
ATOM 3162 N N . PRO B 1 138 ? 38.624 36.729 61.897 1.00 13.32 137 PRO B N 1
ATOM 3163 C CA . PRO B 1 138 ? 39.478 37.486 62.801 1.00 12.81 137 PRO B CA 1
ATOM 3164 C C . PRO B 1 138 ? 38.996 38.849 63.174 1.00 14.31 137 PRO B C 1
ATOM 3165 O O . PRO B 1 138 ? 38.369 39.553 62.335 1.00 15.32 137 PRO B O 1
ATOM 3169 N N . LEU B 1 139 ? 39.183 39.297 64.437 1.00 13.72 138 LEU B N 1
ATOM 3170 C CA . LEU B 1 139 ? 38.750 40.545 64.962 1.00 12.98 138 LEU B CA 1
ATOM 3171 C C . LEU B 1 139 ? 39.885 41.576 65.134 1.00 14.14 138 LEU B C 1
ATOM 3172 O O . LEU B 1 139 ? 40.917 41.191 65.768 1.00 14.92 138 LEU B O 1
ATOM 3177 N N . VAL B 1 140 ? 39.666 42.775 64.667 1.00 12.70 139 VAL B N 1
ATOM 3178 C CA . VAL B 1 140 ? 40.639 43.856 64.794 1.00 13.07 139 VAL B CA 1
ATOM 3179 C C . VAL B 1 140 ? 39.990 45.047 65.434 1.00 14.78 139 VAL B C 1
ATOM 3180 O O . VAL B 1 140 ? 38.862 45.490 65.045 1.00 16.14 139 VAL B O 1
ATOM 3184 N N . PHE B 1 141 ? 40.613 45.652 66.475 1.00 13.70 140 PHE B N 1
ATOM 3185 C CA . PHE B 1 141 ? 40.216 46.936 66.993 1.00 13.30 140 PHE B CA 1
ATOM 3186 C C . PHE B 1 141 ? 40.951 47.997 66.181 1.00 15.25 140 PHE B C 1
ATOM 3187 O O . PHE B 1 141 ? 42.167 48.005 66.006 1.00 15.38 140 PHE B O 1
ATOM 3195 N N . CYS B 1 142 ? 40.134 48.976 65.720 1.00 15.29 141 CYS B N 1
ATOM 3196 C CA . CYS B 1 142 ? 40.742 50.134 65.047 1.00 16.41 141 CYS B CA 1
ATOM 3197 C C . CYS B 1 142 ? 39.826 51.330 65.223 1.00 15.28 141 CYS B C 1
ATOM 3198 O O . CYS B 1 142 ? 38.590 51.247 64.977 1.00 16.78 141 CYS B O 1
ATOM 3201 N N . GLU B 1 143 ? 40.351 52.511 65.565 1.00 17.51 142 GLU B N 1
ATOM 3202 C CA . GLU B 1 143 ? 39.580 53.703 65.657 1.00 15.97 142 GLU B CA 1
ATOM 3203 C C . GLU B 1 143 ? 38.995 54.064 64.267 1.00 16.64 142 GLU B C 1
ATOM 3204 O O . GLU B 1 143 ? 39.679 53.815 63.247 1.00 17.87 142 GLU B O 1
ATOM 3210 N N . ALA B 1 144 ? 37.828 54.615 64.168 1.00 17.98 143 ALA B N 1
ATOM 3211 C CA . ALA B 1 144 ? 37.169 54.970 62.923 1.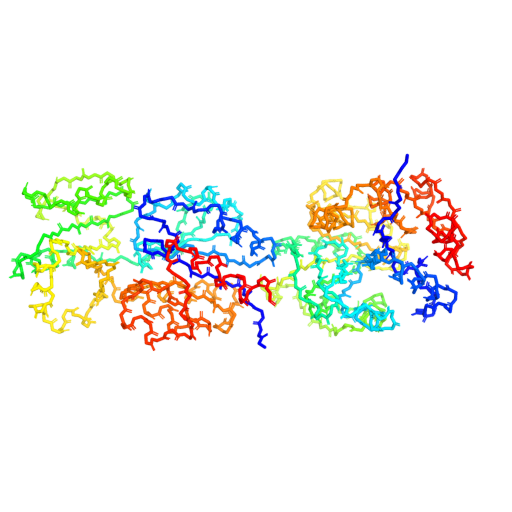00 17.71 143 ALA B CA 1
ATOM 3212 C C . ALA B 1 144 ? 38.064 55.861 62.027 1.00 17.82 143 ALA B C 1
ATOM 3213 O O . ALA B 1 144 ? 38.212 55.582 60.817 1.00 19.64 143 ALA B O 1
ATOM 3215 N N . GLU B 1 145 ? 38.754 56.828 62.649 1.00 19.45 144 GLU B N 1
ATOM 3216 C CA . GLU B 1 145 ? 39.589 57.774 61.894 1.00 21.52 144 GLU B CA 1
ATOM 3217 C C . GLU B 1 145 ? 40.908 57.175 61.499 1.00 22.68 144 GLU B C 1
ATOM 3218 O O . GLU B 1 145 ? 41.687 57.806 60.764 1.00 25.18 144 GLU B O 1
ATOM 3224 N N . LYS B 1 146 ? 41.297 55.993 61.912 1.00 19.44 145 LYS B N 1
ATOM 3225 C CA . LYS B 1 146 ? 42.470 55.258 61.571 1.00 19.34 145 LYS B CA 1
ATOM 3226 C C . LYS B 1 146 ? 42.215 54.115 60.614 1.00 20.21 145 LYS B C 1
ATOM 3227 O O . LYS B 1 146 ? 43.152 53.429 60.143 1.00 20.92 145 LYS B O 1
ATOM 3233 N N . MET B 1 147 ? 40.950 53.824 60.270 1.00 18.60 146 MET B N 1
ATOM 3234 C CA . MET B 1 147 ? 40.647 52.791 59.260 1.00 19.57 146 MET B CA 1
ATOM 3235 C C . MET B 1 147 ? 41.263 53.148 57.889 1.00 20.50 146 MET B C 1
ATOM 3236 O O . MET B 1 147 ? 41.255 54.327 57.550 1.00 22.17 146 MET B O 1
ATOM 3241 N N . ASP B 1 148 ? 41.788 52.162 57.191 1.00 19.23 147 ASP B N 1
ATOM 3242 C CA . ASP B 1 148 ? 42.435 52.475 55.875 1.00 20.18 147 ASP B CA 1
ATOM 3243 C C . ASP B 1 148 ? 41.280 52.832 54.956 1.00 22.16 147 ASP B C 1
ATOM 3244 O O . ASP B 1 148 ? 40.378 52.008 54.731 1.00 19.24 147 ASP B O 1
ATOM 3249 N N . PRO B 1 149 ? 41.354 53.919 54.181 1.00 22.55 148 PRO B N 1
ATOM 3250 C CA . PRO B 1 149 ? 40.302 54.310 53.270 1.00 26.34 148 PRO B CA 1
ATOM 3251 C C . PRO B 1 149 ? 40.217 53.394 52.052 1.00 22.65 148 PRO B C 1
ATOM 3252 O O . PRO B 1 149 ? 39.245 53.496 51.321 1.00 23.12 148 PRO B O 1
ATOM 3256 N N . ASN B 1 150 ? 41.201 52.520 51.841 1.00 19.21 149 ASN B N 1
ATOM 3257 C CA . ASN B 1 150 ? 41.128 51.570 50.747 1.00 18.13 149 ASN B CA 1
ATOM 3258 C C . ASN B 1 150 ? 40.485 50.249 51.185 1.00 19.98 149 ASN B C 1
ATOM 3259 O O . ASN B 1 150 ? 40.376 49.333 50.387 1.00 22.79 149 ASN B O 1
ATOM 3264 N N . THR B 1 151 ? 40.056 50.101 52.453 1.00 18.92 150 THR B N 1
ATOM 3265 C CA . THR B 1 151 ? 39.311 48.906 52.893 1.00 18.51 150 THR B CA 1
ATOM 3266 C C . THR B 1 151 ? 38.063 48.689 52.005 1.00 18.13 150 THR B C 1
ATOM 3267 O O . THR B 1 151 ? 37.399 49.682 51.716 1.00 21.85 150 THR B O 1
ATOM 3271 N N . GLN B 1 152 ? 37.810 47.455 51.624 1.00 20.93 151 GLN B N 1
ATOM 3272 C CA . GLN B 1 152 ? 36.544 47.247 50.855 1.00 22.80 151 GLN B CA 1
ATOM 3273 C C . GLN B 1 152 ? 35.422 46.852 51.809 1.00 20.55 151 GLN B C 1
ATOM 3274 O O . GLN B 1 152 ? 35.397 45.693 52.179 1.00 24.49 151 GLN B O 1
ATOM 3285 N N . PHE B 1 153 ? 34.528 47.728 52.155 1.00 17.84 152 PHE B N 1
ATOM 3286 C CA . PHE B 1 153 ? 33.486 47.507 53.173 1.00 17.26 152 PHE B CA 1
ATOM 3287 C C . PHE B 1 153 ? 32.313 46.698 52.665 1.00 17.19 152 PHE B C 1
ATOM 3288 O O . PHE B 1 153 ? 31.342 47.346 52.177 1.00 21.84 152 PHE B O 1
ATOM 3296 N N . LEU B 1 154 ? 32.367 45.374 52.662 1.00 14.86 153 LEU B N 1
ATOM 3297 C CA . LEU B 1 154 ? 31.280 44.585 52.051 1.00 13.45 153 LEU B CA 1
ATOM 3298 C C . LEU B 1 154 ? 29.976 44.729 52.788 1.00 15.12 153 LEU B C 1
ATOM 3299 O O . LEU B 1 154 ? 28.888 44.791 52.221 1.00 15.62 153 LEU B O 1
ATOM 3304 N N . LYS B 1 155 ? 29.999 44.872 54.108 1.00 13.65 154 LYS B N 1
ATOM 3305 C CA . LYS B 1 155 ? 28.795 45.184 54.925 1.00 13.85 154 LYS B CA 1
ATOM 3306 C C . LYS B 1 155 ? 29.266 45.819 56.223 1.00 13.51 154 LYS B C 1
ATOM 3307 O O . LYS B 1 155 ? 30.444 45.638 56.652 1.00 14.21 154 LYS B O 1
ATOM 3313 N N . VAL B 1 156 ? 28.385 46.476 56.922 1.00 12.67 155 VAL B N 1
ATOM 3314 C CA . VAL B 1 156 ? 28.548 46.888 58.305 1.00 13.56 155 VAL B CA 1
ATOM 3315 C C . VAL B 1 156 ? 27.304 46.452 59.060 1.00 14.04 155 VAL B C 1
ATOM 3316 O O . VAL B 1 156 ? 26.308 45.957 58.465 1.00 13.71 155 VAL B O 1
ATOM 3320 N N . MET B 1 157 ? 27.429 46.440 60.421 1.00 13.57 156 MET B N 1
ATOM 3321 C CA . MET B 1 157 ? 26.269 45.964 61.222 1.00 12.59 156 MET B CA 1
ATOM 3322 C C . MET B 1 157 ? 26.139 46.854 62.438 1.00 13.10 156 MET B C 1
ATOM 3323 O O . MET B 1 157 ? 27.152 47.120 63.184 1.00 14.48 156 MET B O 1
ATOM 3328 N N . MET B 1 158 ? 24.901 47.142 62.830 1.00 13.92 157 MET B N 1
ATOM 3329 C CA . MET B 1 158 ? 24.625 47.606 64.186 1.00 12.36 157 MET B CA 1
ATOM 3330 C C . MET B 1 158 ? 24.255 46.369 64.989 1.00 11.79 157 MET B C 1
ATOM 3331 O O . MET B 1 158 ? 23.431 45.546 64.536 1.00 13.63 157 MET B O 1
ATOM 3336 N N . ILE B 1 159 ? 24.904 46.133 66.126 1.00 12.51 158 ILE B N 1
ATOM 3337 C CA . ILE B 1 159 ? 24.684 44.912 66.883 1.00 12.53 158 ILE B CA 1
ATOM 3338 C C . ILE B 1 159 ? 24.567 45.285 68.341 1.00 13.54 158 ILE B C 1
ATOM 3339 O O . ILE B 1 159 ? 25.308 46.144 68.855 1.00 12.65 158 ILE B O 1
ATOM 3344 N N . ASP B 1 160 ? 23.644 44.658 69.089 1.00 12.44 159 ASP B N 1
ATOM 3345 C CA . ASP B 1 160 ? 23.509 44.974 70.506 1.00 12.77 159 ASP B CA 1
ATOM 3346 C C . ASP B 1 160 ? 22.429 44.081 71.164 1.00 12.61 159 ASP B C 1
ATOM 3347 O O . ASP B 1 160 ? 21.772 43.338 70.456 1.00 13.88 159 ASP B O 1
ATOM 3352 N N . GLU B 1 161 ? 22.309 44.252 72.484 1.00 13.93 160 GLU B N 1
ATOM 3353 C CA . GLU B 1 161 ? 21.133 43.590 73.134 1.00 13.92 160 GLU B CA 1
ATOM 3354 C C . GLU B 1 161 ? 19.922 43.923 72.355 1.00 14.26 160 GLU B C 1
ATOM 3355 O O . GLU B 1 161 ? 19.748 45.087 71.945 1.00 13.63 160 GLU B O 1
ATOM 3361 N N . PRO B 1 162 ? 18.941 43.002 72.117 1.00 14.70 161 PRO B N 1
ATOM 3362 C CA . PRO B 1 162 ? 17.839 43.328 71.226 1.00 13.70 161 PRO B CA 1
ATOM 3363 C C . PRO B 1 162 ? 17.033 44.579 71.541 1.00 13.49 161 PRO B C 1
ATOM 3364 O O . PRO B 1 162 ? 16.712 45.289 70.643 1.00 13.85 161 PRO B O 1
ATOM 3368 N N . ALA B 1 163 ? 16.752 44.806 72.861 1.00 15.63 162 ALA B N 1
ATOM 3369 C CA . ALA B 1 163 ? 15.980 45.995 73.159 1.00 15.99 162 ALA B CA 1
ATOM 3370 C C . ALA B 1 163 ? 16.758 47.276 72.846 1.00 16.39 162 ALA B C 1
ATOM 3371 O O . ALA B 1 163 ? 16.157 48.264 72.413 1.00 17.21 162 ALA B O 1
ATOM 3373 N N . ILE B 1 164 ? 18.073 47.230 73.070 1.00 16.16 163 ILE B N 1
ATOM 3374 C CA . ILE B 1 164 ? 18.908 48.416 72.767 1.00 16.64 163 ILE B CA 1
ATOM 3375 C C . ILE B 1 164 ? 18.994 48.701 71.288 1.00 14.11 163 ILE B C 1
ATOM 3376 O O . ILE B 1 164 ? 18.858 49.744 70.623 1.00 17.66 163 ILE B O 1
ATOM 3381 N N . LEU B 1 165 ? 19.146 47.564 70.512 1.00 15.29 164 LEU B N 1
ATOM 3382 C CA . LEU B 1 165 ? 19.165 47.635 69.077 1.00 15.44 164 LEU B CA 1
ATOM 3383 C C . LEU B 1 165 ? 17.835 48.130 68.485 1.00 16.12 164 LEU B C 1
ATOM 3384 O O . LEU B 1 165 ? 17.854 48.961 67.576 1.00 17.07 164 LEU B O 1
ATOM 3389 N N . ASP B 1 166 ? 16.709 47.619 68.995 1.00 16.28 165 ASP B N 1
ATOM 3390 C CA . ASP B 1 166 ? 15.420 48.114 68.504 1.00 14.80 165 ASP B CA 1
ATOM 3391 C C . ASP B 1 166 ? 15.173 49.621 68.811 1.00 15.59 165 ASP B C 1
ATOM 3392 O O . ASP B 1 166 ? 14.623 50.256 67.901 1.00 18.03 165 ASP B O 1
ATOM 3397 N N . GLN B 1 167 ? 15.617 50.064 69.943 1.00 15.90 166 GLN B N 1
ATOM 3398 C CA . GLN B 1 167 ? 15.530 51.490 70.256 1.00 19.89 166 GLN B CA 1
ATOM 3399 C C . GLN B 1 167 ? 16.358 52.268 69.243 1.00 18.31 166 GLN B C 1
ATOM 3400 O O . GLN B 1 167 ? 15.958 53.331 68.707 1.00 21.82 166 GLN B O 1
ATOM 3406 N N . ALA B 1 168 ? 17.571 51.771 68.877 1.00 16.67 167 ALA B N 1
ATOM 3407 C CA . ALA B 1 168 ? 18.380 52.444 67.889 1.00 19.25 167 ALA B CA 1
ATOM 3408 C C . ALA B 1 168 ? 17.703 52.481 66.537 1.00 15.70 167 ALA B C 1
ATOM 3409 O O . ALA B 1 168 ? 17.831 53.446 65.770 1.00 18.71 167 ALA B O 1
ATOM 3411 N N . ILE B 1 169 ? 17.158 51.308 66.105 1.00 16.81 168 ILE B N 1
ATOM 3412 C CA . ILE B 1 169 ? 16.482 51.248 64.780 1.00 17.63 168 ILE B CA 1
ATOM 3413 C C . ILE B 1 169 ? 15.373 52.310 64.647 1.00 20.91 168 ILE B C 1
ATOM 3414 O O . ILE B 1 169 ? 15.255 52.888 63.556 1.00 19.97 168 ILE B O 1
ATOM 3419 N N . ALA B 1 170 ? 14.656 52.472 65.762 1.00 21.26 169 ALA B N 1
ATOM 3420 C CA . ALA B 1 170 ? 13.560 53.486 65.752 1.00 20.62 169 ALA B CA 1
ATOM 3421 C C . ALA B 1 170 ? 14.096 54.899 65.634 1.00 24.68 169 ALA B C 1
ATOM 3422 O O . ALA B 1 170 ? 13.361 55.797 65.169 1.00 27.34 169 ALA B O 1
ATOM 3424 N N . ARG B 1 171 ? 15.324 55.176 65.993 1.00 20.88 170 ARG B N 1
ATOM 3425 C CA . ARG B 1 171 ? 15.981 56.472 65.834 1.00 21.54 170 ARG B CA 1
ATOM 3426 C C . ARG B 1 171 ? 16.612 56.692 64.500 1.00 21.07 170 ARG B C 1
ATOM 3427 O O . ARG B 1 171 ? 17.179 57.776 64.187 1.00 23.07 170 ARG B O 1
ATOM 3435 N N . ILE B 1 172 ? 16.791 55.654 63.676 1.00 20.19 171 ILE B N 1
ATOM 3436 C CA . ILE B 1 172 ? 17.432 55.857 62.358 1.00 21.53 171 ILE B CA 1
ATOM 3437 C C . ILE B 1 172 ? 16.465 56.601 61.434 1.00 22.46 171 ILE B C 1
ATOM 3438 O O . ILE B 1 172 ? 15.359 56.127 61.273 1.00 24.57 171 ILE B O 1
ATOM 3443 N N . PRO B 1 173 ? 16.897 57.711 60.831 1.00 23.14 172 PRO B N 1
ATOM 3444 C CA . PRO B 1 173 ? 15.960 58.455 59.996 1.00 26.08 172 PRO B CA 1
ATOM 3445 C C . PRO B 1 173 ? 15.505 57.616 58.828 1.00 26.39 172 PRO B C 1
ATOM 3446 O O . PRO B 1 173 ? 16.247 56.829 58.196 1.00 26.51 172 PRO B O 1
ATOM 3450 N N . GLN B 1 174 ? 14.271 57.835 58.343 1.00 26.93 173 GLN B N 1
ATOM 3451 C CA . GLN B 1 174 ? 13.810 57.128 57.148 1.00 28.76 173 GLN B CA 1
ATOM 3452 C C . GLN B 1 174 ? 14.700 57.360 55.936 1.00 28.09 173 GLN B C 1
ATOM 3453 O O . GLN B 1 174 ? 14.887 56.449 55.114 1.00 27.66 173 GLN B O 1
ATOM 3459 N N . GLU B 1 175 ? 15.410 58.459 55.743 1.00 27.69 174 GLU B N 1
ATOM 3460 C CA . GLU B 1 175 ? 16.314 58.728 54.650 1.00 29.84 174 GLU B CA 1
ATOM 3461 C C . GLU B 1 175 ? 17.472 57.732 54.573 1.00 28.94 174 GLU B C 1
ATOM 3462 O O . GLU B 1 175 ? 17.925 57.422 53.462 1.00 25.71 174 GLU B O 1
ATOM 3468 N N . VAL B 1 176 ? 17.968 57.292 55.759 1.00 26.15 175 VAL B N 1
ATOM 3469 C CA . VAL B 1 176 ? 19.092 56.334 55.711 1.00 25.01 175 VAL B CA 1
ATOM 3470 C C . VAL B 1 176 ? 18.539 54.986 55.276 1.00 23.09 175 VAL B C 1
ATOM 3471 O O . VAL B 1 176 ? 19.220 54.269 54.556 1.00 22.29 175 VAL B O 1
ATOM 3477 N N . LYS B 1 177 ? 17.327 54.653 55.724 1.00 20.17 176 LYS B N 1
ATOM 3478 C CA . LYS B 1 177 ? 16.707 53.388 55.291 1.00 22.80 176 LYS B CA 1
ATOM 3479 C C . LYS B 1 177 ? 16.428 53.306 53.802 1.00 23.86 176 LYS B C 1
ATOM 3480 O O . LYS B 1 177 ? 16.369 52.269 53.132 1.00 25.10 176 LYS B O 1
ATOM 3486 N N . GLU B 1 178 ? 16.309 54.485 53.155 1.00 23.76 177 GLU B N 1
ATOM 3487 C CA . GLU B 1 178 ? 16.132 54.530 51.702 1.00 25.69 177 GLU B CA 1
ATOM 3488 C C . GLU B 1 178 ? 17.473 54.533 50.990 1.00 23.60 177 GLU B C 1
ATOM 3489 O O . GLU B 1 178 ? 17.586 53.954 49.904 1.00 26.63 177 GLU B O 1
ATOM 3495 N N . LYS B 1 179 ? 18.524 55.083 51.566 1.00 24.03 178 LYS B N 1
ATOM 3496 C CA . LYS B 1 179 ? 19.835 55.166 50.936 1.00 22.57 178 LYS B CA 1
ATOM 3497 C C . LYS B 1 179 ? 20.613 53.846 51.044 1.00 20.89 178 LYS B C 1
ATOM 3498 O O . LYS B 1 179 ? 21.485 53.651 50.205 1.00 22.63 178 LYS B O 1
ATOM 3504 N N . TYR B 1 180 ? 20.317 53.031 52.071 1.00 19.33 179 TYR B N 1
ATOM 3505 C CA . TYR B 1 180 ? 21.095 51.767 52.226 1.00 17.84 179 TYR B CA 1
ATOM 3506 C C . TYR B 1 180 ? 20.126 50.635 52.420 1.00 17.32 179 TYR B C 1
ATOM 3507 O O . TYR B 1 180 ? 18.959 50.816 52.738 1.00 18.42 179 TYR B O 1
ATOM 3516 N N . THR B 1 181 ? 20.624 49.411 52.208 1.00 16.53 180 THR B N 1
ATOM 3517 C CA . THR B 1 181 ? 19.866 48.231 52.646 1.00 16.21 180 THR B CA 1
ATOM 3518 C C . THR B 1 181 ? 19.967 48.065 54.165 1.00 14.60 180 THR B C 1
ATOM 3519 O O . THR B 1 181 ? 21.134 47.940 54.572 1.00 16.12 180 THR B O 1
ATOM 3523 N N . VAL B 1 182 ? 18.894 48.137 54.935 1.00 16.31 181 VAL B N 1
ATOM 3524 C CA . VAL B 1 182 ? 18.925 48.149 56.389 1.00 16.01 181 VAL B CA 1
ATOM 3525 C C . VAL B 1 182 ? 17.947 47.111 56.885 1.00 16.60 181 VAL B C 1
ATOM 3526 O O . VAL B 1 182 ? 16.708 47.307 56.764 1.00 16.89 181 VAL B O 1
ATOM 3530 N N . LEU B 1 183 ? 18.398 45.890 57.242 1.00 14.73 182 LEU B N 1
ATOM 3531 C CA . LEU B 1 183 ? 17.537 44.786 57.573 1.00 13.50 182 LEU B CA 1
ATOM 3532 C C . LEU B 1 183 ? 17.942 43.919 58.749 1.00 13.17 182 LEU B C 1
ATOM 3533 O O . LEU B 1 183 ? 19.176 43.588 58.781 1.00 14.24 182 LEU B O 1
ATOM 3538 N N . LYS B 1 184 ? 17.104 43.523 59.695 1.00 13.99 183 LYS B N 1
ATOM 3539 C CA . LYS B 1 184 ? 17.527 42.627 60.752 1.00 13.17 183 LYS B CA 1
ATOM 3540 C C . LYS B 1 184 ? 17.754 41.234 60.187 1.00 13.42 183 LYS B C 1
ATOM 3541 O O . LYS B 1 184 ? 16.989 40.679 59.362 1.00 14.79 183 LYS B O 1
ATOM 3547 N N . SER B 1 185 ? 18.735 40.515 60.824 1.00 14.98 184 SER B N 1
ATOM 3548 C CA . SER B 1 185 ? 18.928 39.099 60.532 1.00 14.63 184 SER B CA 1
ATOM 3549 C C . SER B 1 185 ? 18.750 38.275 61.774 1.00 14.18 184 SER B C 1
ATOM 3550 O O . SER B 1 185 ? 18.783 37.052 61.697 1.00 14.91 184 SER B O 1
ATOM 3553 N N . ALA B 1 186 ? 18.555 38.865 62.956 1.00 12.11 185 ALA B N 1
ATOM 3554 C CA . ALA B 1 186 ? 18.441 38.182 64.241 1.00 13.43 185 ALA B CA 1
ATOM 3555 C C . ALA B 1 186 ? 17.948 39.234 65.239 1.00 13.24 185 ALA B C 1
ATOM 3556 O O . ALA B 1 186 ? 18.034 40.416 64.869 1.00 13.36 185 ALA B O 1
ATOM 3558 N N . PRO B 1 187 ? 17.510 38.873 66.424 1.00 15.17 186 PRO B N 1
ATOM 3559 C CA . PRO B 1 187 ? 17.063 39.912 67.365 1.00 14.57 186 PRO B CA 1
ATOM 3560 C C . PRO B 1 187 ? 18.114 40.980 67.614 1.00 13.63 186 PRO B C 1
ATOM 3561 O O . PRO B 1 187 ? 17.859 42.135 67.931 1.00 14.49 186 PRO B O 1
ATOM 3565 N N . TYR B 1 188 ? 19.419 40.584 67.551 1.00 13.22 187 TYR B N 1
ATOM 3566 C CA . TYR B 1 188 ? 20.597 41.365 67.980 1.00 13.14 187 TYR B CA 1
ATOM 3567 C C . TYR B 1 188 ? 21.449 41.794 66.804 1.00 12.73 187 TYR B C 1
ATOM 3568 O O . TYR B 1 188 ? 22.531 42.420 67.045 1.00 13.22 187 TYR B O 1
ATOM 3577 N N . PHE B 1 189 ? 21.068 41.554 65.539 1.00 12.87 188 PHE B N 1
ATOM 3578 C CA . PHE B 1 189 ? 21.845 41.946 64.357 1.00 12.37 188 PHE B CA 1
ATOM 3579 C C . PHE B 1 189 ? 21.074 42.789 63.355 1.00 12.55 188 PHE B C 1
ATOM 3580 O O . PHE B 1 189 ? 19.994 42.303 62.910 1.00 14.65 188 PHE B O 1
ATOM 3588 N N . LEU B 1 190 ? 21.574 43.999 63.020 1.00 13.25 189 LEU B N 1
ATOM 3589 C CA . LEU B 1 190 ? 21.057 44.771 61.900 1.00 12.18 189 LEU B CA 1
ATOM 3590 C C . LEU B 1 190 ? 22.075 44.851 60.802 1.00 13.97 189 LEU B C 1
ATOM 3591 O O . LEU B 1 190 ? 23.198 45.379 60.989 1.00 13.83 189 LEU B O 1
ATOM 3596 N N . GLU B 1 191 ? 21.774 44.247 59.649 1.00 12.85 190 GLU B N 1
ATOM 3597 C CA . GLU B 1 191 ? 22.635 44.216 58.475 1.00 14.38 190 GLU B CA 1
ATOM 3598 C C . GLU B 1 191 ? 22.554 45.507 57.712 1.00 13.65 190 GLU B C 1
ATOM 3599 O O . GLU B 1 191 ? 21.398 45.944 57.425 1.00 15.40 190 GLU B O 1
ATOM 3605 N N . ILE B 1 192 ? 23.645 46.107 57.323 1.00 14.79 191 ILE B N 1
ATOM 3606 C CA . ILE B 1 192 ? 23.610 47.371 56.525 1.00 14.96 191 ILE B CA 1
ATOM 3607 C C . ILE B 1 192 ? 24.546 47.197 55.357 1.00 14.00 191 ILE B C 1
ATOM 3608 O O . ILE B 1 192 ? 25.747 46.894 55.489 1.00 15.25 191 ILE B O 1
ATOM 3613 N N . LEU B 1 193 ? 24.086 47.410 54.102 1.00 14.71 192 LEU B N 1
ATOM 3614 C CA . LEU B 1 193 ? 24.932 47.309 52.944 1.00 15.97 192 LEU B CA 1
ATOM 3615 C C . LEU B 1 193 ? 24.419 48.249 51.831 1.00 16.62 192 LEU B C 1
ATOM 3616 O O . LEU B 1 193 ? 23.464 48.980 52.060 1.00 16.07 192 LEU B O 1
ATOM 3621 N N . ASP B 1 194 ? 25.193 48.179 50.748 1.00 18.84 193 ASP B N 1
ATOM 3622 C CA . ASP B 1 194 ? 24.846 49.096 49.623 1.00 17.74 193 ASP B CA 1
ATOM 3623 C C . ASP B 1 194 ? 23.449 48.819 49.161 1.00 18.08 193 ASP B C 1
ATOM 3624 O O . ASP B 1 194 ? 23.007 47.669 49.031 1.00 18.87 193 ASP B O 1
ATOM 3629 N N . LYS B 1 195 ? 22.595 49.851 48.858 1.00 17.97 194 LYS B N 1
ATOM 3630 C CA . LYS B 1 195 ? 21.252 49.676 48.396 1.00 18.96 194 LYS B CA 1
ATOM 3631 C C . LYS B 1 195 ? 21.090 48.861 47.079 1.00 17.43 194 LYS B C 1
ATOM 3632 O O . LYS B 1 195 ? 20.021 48.319 46.952 1.00 20.58 194 LYS B O 1
ATOM 3638 N N . ARG B 1 196 ? 22.128 48.657 46.316 1.00 18.43 195 ARG B N 1
ATOM 3639 C CA . ARG B 1 196 ? 22.031 47.905 45.070 1.00 19.89 195 ARG B CA 1
ATOM 3640 C C . ARG B 1 196 ? 22.087 46.400 45.348 1.00 23.42 195 ARG B C 1
ATOM 3641 O O . ARG B 1 196 ? 21.821 45.657 44.391 1.00 23.93 195 ARG B O 1
ATOM 3649 N N . VAL B 1 197 ? 22.377 45.949 46.584 1.00 20.93 196 VAL B N 1
ATOM 3650 C CA . VAL B 1 197 ? 22.534 44.512 46.840 1.00 19.29 196 VAL B CA 1
ATOM 3651 C C . VAL B 1 197 ? 21.805 44.116 48.124 1.00 18.97 196 VAL B C 1
ATOM 3652 O O . VAL B 1 197 ? 21.625 44.784 49.134 1.00 19.04 196 VAL B O 1
ATOM 3656 N N . ASN B 1 198 ? 21.233 42.898 48.073 1.00 18.97 197 ASN B N 1
ATOM 3657 C CA . ASN B 1 198 ? 20.542 42.216 49.161 1.00 16.55 197 ASN B CA 1
ATOM 3658 C C . ASN B 1 198 ? 20.411 40.711 48.846 1.00 13.57 197 ASN B C 1
ATOM 3659 O O . ASN B 1 198 ? 20.870 40.309 47.769 1.00 14.02 197 ASN B O 1
ATOM 3664 N N . LYS B 1 199 ? 19.753 39.895 49.647 1.00 13.68 198 LYS B N 1
ATOM 3665 C CA . LYS B 1 199 ? 19.705 38.466 49.301 1.00 13.14 198 LYS B CA 1
ATOM 3666 C C . LYS B 1 199 ? 18.908 38.205 48.029 1.00 14.75 198 LYS B C 1
ATOM 3667 O O . LYS B 1 199 ? 19.159 37.313 47.232 1.00 14.79 198 LYS B O 1
ATOM 3673 N N . GLY B 1 200 ? 17.861 39.009 47.786 1.00 15.25 199 GLY B N 1
ATOM 3674 C CA . GLY B 1 200 ? 17.058 38.828 46.562 1.00 16.19 199 GLY B CA 1
ATOM 3675 C C . GLY B 1 200 ? 17.830 39.280 45.357 1.00 14.12 199 GLY B C 1
ATOM 3676 O O . GLY B 1 200 ? 17.736 38.510 44.359 1.00 16.92 199 GLY B O 1
ATOM 3677 N N . THR B 1 201 ? 18.662 40.312 45.334 1.00 15.39 200 THR B N 1
ATOM 3678 C CA . THR B 1 201 ? 19.482 40.583 44.168 1.00 14.37 200 THR B CA 1
ATOM 3679 C C . THR B 1 201 ? 20.524 39.511 43.898 1.00 16.57 200 THR B C 1
ATOM 3680 O O . THR B 1 201 ? 20.847 39.172 42.748 1.00 16.52 200 THR B O 1
ATOM 3684 N N . GLY B 1 202 ? 20.995 38.926 45.013 1.00 15.66 201 GLY B N 1
ATOM 3685 C CA . GLY B 1 202 ? 21.990 37.871 44.832 1.00 16.13 201 GLY B CA 1
ATOM 3686 C C . GLY B 1 202 ? 21.388 36.648 44.161 1.00 14.20 201 GLY B C 1
ATOM 3687 O O . GLY B 1 202 ? 21.943 36.045 43.192 1.00 15.62 201 GLY B O 1
ATOM 3688 N N . VAL B 1 203 ? 20.198 36.208 44.636 1.00 14.28 202 VAL B N 1
ATOM 3689 C CA . VAL B 1 203 ? 19.539 35.036 44.069 1.00 14.51 202 VAL B CA 1
ATOM 3690 C C . VAL B 1 203 ? 19.136 35.379 42.641 1.00 13.47 202 VAL B C 1
ATOM 3691 O O . VAL B 1 203 ? 19.320 34.527 41.713 1.00 17.01 202 VAL B O 1
ATOM 3695 N N . LYS B 1 204 ? 18.567 36.533 42.344 1.00 15.91 203 LYS B N 1
ATOM 3696 C CA . LYS B 1 204 ? 18.166 36.898 40.979 1.00 14.76 203 LYS B CA 1
ATOM 3697 C C . LYS B 1 204 ? 19.348 37.006 40.062 1.00 18.69 203 LYS B C 1
ATOM 3698 O O . LYS B 1 204 ? 19.299 36.510 38.912 1.00 18.50 203 LYS B O 1
ATOM 3704 N N . SER B 1 205 ? 20.493 37.491 40.535 1.00 19.11 204 SER B N 1
ATOM 3705 C CA . SER B 1 205 ? 21.711 37.545 39.702 1.00 20.64 204 SER B CA 1
ATOM 3706 C C . SER B 1 205 ? 22.148 36.167 39.284 1.00 19.61 204 SER B C 1
ATOM 3707 O O . SER B 1 205 ? 22.596 35.909 38.122 1.00 21.72 204 SER B O 1
ATOM 3710 N N . LEU B 1 206 ? 22.054 35.184 40.175 1.00 20.20 205 LEU B N 1
ATOM 3711 C CA . LEU B 1 206 ? 22.452 33.814 39.863 1.00 24.54 205 LEU B CA 1
ATOM 3712 C C . LEU B 1 206 ? 21.462 33.112 38.997 1.00 23.60 205 LEU B C 1
ATOM 3713 O O . LEU B 1 206 ? 21.741 32.471 37.947 1.00 22.78 205 LEU B O 1
ATOM 3718 N N . ALA B 1 207 ? 20.169 33.324 39.168 1.00 22.09 206 ALA B N 1
ATOM 3719 C CA . ALA B 1 207 ? 19.140 32.768 38.328 1.00 22.43 206 ALA B CA 1
ATOM 3720 C C . ALA B 1 207 ? 19.303 33.344 36.923 1.00 23.86 206 ALA B C 1
ATOM 3721 O O . ALA B 1 207 ? 19.236 32.662 35.845 1.00 23.67 206 ALA B O 1
ATOM 3723 N N . ASP B 1 208 ? 19.607 34.632 36.798 1.00 22.90 207 ASP B N 1
ATOM 3724 C CA . ASP B 1 208 ? 19.760 35.255 35.495 1.00 27.65 207 ASP B CA 1
ATOM 3725 C C . ASP B 1 208 ? 20.951 34.681 34.770 1.00 24.51 207 ASP B C 1
ATOM 3726 O O . ASP B 1 208 ? 20.775 34.200 33.595 1.00 26.52 207 ASP B O 1
ATOM 3731 N N . VAL B 1 209 ? 22.103 34.446 35.379 1.00 23.17 208 VAL B N 1
ATOM 3732 C CA . VAL B 1 209 ? 23.290 33.942 34.736 1.00 28.66 208 VAL B CA 1
ATOM 3733 C C . VAL B 1 209 ? 23.158 32.456 34.415 1.00 26.13 208 VAL B C 1
ATOM 3734 O O . VAL B 1 209 ? 23.678 31.998 33.375 1.00 27.52 208 VAL B O 1
ATOM 3738 N N . LEU B 1 210 ? 22.348 31.702 35.146 1.00 21.35 209 LEU B N 1
ATOM 3739 C CA . LEU B 1 210 ? 22.107 30.296 34.864 1.00 18.03 209 LEU B CA 1
ATOM 3740 C C . LEU B 1 210 ? 20.881 30.024 34.034 1.00 19.51 209 LEU B C 1
ATOM 3741 O O . LEU B 1 210 ? 20.514 28.869 33.750 1.00 19.38 209 LEU B O 1
ATOM 3746 N N . GLY B 1 211 ? 20.153 31.058 33.605 1.00 19.78 210 GLY B N 1
ATOM 3747 C CA . GLY B 1 211 ? 18.932 30.923 32.821 1.00 18.83 210 GLY B CA 1
ATOM 3748 C C . GLY B 1 211 ? 17.840 30.155 33.512 1.00 19.41 210 GLY B C 1
ATOM 3749 O O . GLY B 1 211 ? 17.015 29.462 32.906 1.00 22.11 210 GLY B O 1
ATOM 3750 N N . ILE B 1 212 ? 17.636 30.468 34.808 1.00 18.25 211 ILE B N 1
ATOM 3751 C CA . ILE B 1 212 ? 16.566 29.900 35.622 1.00 17.31 211 ILE B CA 1
ATOM 3752 C C . ILE B 1 212 ? 15.400 30.872 35.833 1.00 15.54 211 ILE B C 1
ATOM 3753 O O . ILE B 1 212 ? 15.703 32.048 36.188 1.00 21.25 211 ILE B O 1
ATOM 3758 N N . LYS B 1 213 ? 14.169 30.448 35.590 1.00 16.67 212 LYS B N 1
ATOM 3759 C CA . LYS B 1 213 ? 13.019 31.352 35.771 1.00 19.59 212 LYS B CA 1
ATOM 3760 C C . LYS B 1 213 ? 12.643 31.418 37.248 1.00 20.51 212 LYS B C 1
ATOM 3761 O O . LYS B 1 213 ? 12.860 30.483 38.049 1.00 17.10 212 LYS B O 1
ATOM 3767 N N . PRO B 1 214 ? 12.007 32.517 37.713 1.00 19.16 213 PRO B N 1
ATOM 3768 C CA . PRO B 1 214 ? 11.565 32.622 39.069 1.00 18.28 213 PRO B CA 1
ATOM 3769 C C . PRO B 1 214 ? 10.709 31.475 39.507 1.00 17.25 213 PRO B C 1
ATOM 3770 O O . PRO B 1 214 ? 10.744 30.995 40.664 1.00 16.04 213 PRO B O 1
ATOM 3774 N N . GLU B 1 215 ? 9.847 30.862 38.627 1.00 16.66 214 GLU B N 1
ATOM 3775 C CA . GLU B 1 215 ? 8.976 29.761 39.053 1.00 16.41 214 GLU B CA 1
ATOM 3776 C C . GLU B 1 215 ? 9.772 28.451 39.358 1.00 17.34 214 GLU B C 1
ATOM 3777 O O . GLU B 1 215 ? 9.196 27.554 39.969 1.00 20.02 214 GLU B O 1
ATOM 3783 N N . GLU B 1 216 ? 11.001 28.441 38.934 1.00 17.22 215 GLU B N 1
ATOM 3784 C CA . GLU B 1 216 ? 11.910 27.319 39.138 1.00 17.42 215 GLU B CA 1
ATOM 3785 C C . GLU B 1 216 ? 12.793 27.500 40.376 1.00 15.34 215 GLU B C 1
ATOM 3786 O O . GLU B 1 216 ? 13.724 26.767 40.624 1.00 15.52 215 GLU B O 1
ATOM 3792 N N . ILE B 1 217 ? 12.499 28.518 41.204 1.00 14.95 216 ILE B N 1
ATOM 3793 C CA . ILE B 1 217 ? 13.354 28.802 42.418 1.00 14.57 216 ILE B CA 1
ATOM 3794 C C . ILE B 1 217 ? 12.495 28.633 43.676 1.00 14.29 216 ILE B C 1
ATOM 3795 O O . ILE B 1 217 ? 11.349 29.091 43.777 1.00 14.85 216 ILE B O 1
ATOM 3800 N N . MET B 1 218 ? 13.092 27.963 44.693 1.00 13.88 217 MET B N 1
ATOM 3801 C CA . MET B 1 218 ? 12.564 27.911 46.038 1.00 14.31 217 MET B CA 1
ATOM 3802 C C . MET B 1 218 ? 13.549 28.651 46.969 1.00 13.77 217 MET B C 1
ATOM 3803 O O . MET B 1 218 ? 14.786 28.488 46.781 1.00 13.96 217 MET B O 1
ATOM 3808 N N . ALA B 1 219 ? 13.044 29.470 47.893 1.00 13.18 218 ALA B N 1
ATOM 3809 C CA . ALA B 1 219 ? 13.947 30.135 48.831 1.00 13.85 218 ALA B CA 1
ATOM 3810 C C . ALA B 1 219 ? 13.396 29.904 50.251 1.00 13.43 218 ALA B C 1
ATOM 3811 O O . ALA B 1 219 ? 12.153 29.924 50.411 1.00 13.70 218 ALA B O 1
ATOM 3813 N N . ILE B 1 220 ? 14.280 29.657 51.209 1.00 12.17 219 ILE B N 1
ATOM 3814 C CA . ILE B 1 220 ? 13.878 29.266 52.567 1.00 12.84 219 ILE B CA 1
ATOM 3815 C C . ILE B 1 220 ? 14.595 30.185 53.556 1.00 12.77 219 ILE B C 1
ATOM 3816 O O . ILE B 1 220 ? 15.822 30.300 53.576 1.00 12.49 219 ILE B O 1
ATOM 3821 N N . GLY B 1 221 ? 13.830 30.784 54.502 1.00 11.63 220 GLY B N 1
ATOM 3822 C CA . GLY B 1 221 ? 14.453 31.726 55.458 1.00 13.23 220 GLY B CA 1
ATOM 3823 C C . GLY B 1 221 ? 13.586 31.898 56.728 1.00 12.56 220 GLY B C 1
ATOM 3824 O O . GLY B 1 221 ? 12.524 31.262 56.892 1.00 12.99 220 GLY B O 1
ATOM 3825 N N . ASP B 1 222 ? 14.062 32.778 57.585 1.00 13.02 221 ASP B N 1
ATOM 3826 C CA . ASP B 1 222 ? 13.459 33.005 58.924 1.00 11.74 221 ASP B CA 1
ATOM 3827 C C . ASP B 1 222 ? 13.349 34.464 59.339 1.00 12.75 221 ASP B C 1
ATOM 3828 O O . ASP B 1 222 ? 12.590 34.701 60.324 1.00 14.15 221 ASP B O 1
ATOM 3833 N N . GLN B 1 223 ? 14.121 35.396 58.822 1.00 11.98 222 GLN B N 1
ATOM 3834 C CA . GLN B 1 223 ? 14.225 36.730 59.407 1.00 12.42 222 GLN B CA 1
ATOM 3835 C C . GLN B 1 223 ? 14.050 37.789 58.349 1.00 12.36 222 GLN B C 1
ATOM 3836 O O . GLN B 1 223 ? 13.848 37.553 57.149 1.00 13.45 222 GLN B O 1
ATOM 3842 N N . GLU B 1 224 ? 14.067 39.085 58.776 1.00 12.87 223 GLU B N 1
ATOM 3843 C CA . GLU B 1 224 ? 13.713 40.199 57.923 1.00 13.26 223 GLU B CA 1
ATOM 3844 C C . GLU B 1 224 ? 14.531 40.233 56.653 1.00 12.88 223 GLU B C 1
ATOM 3845 O O . GLU B 1 224 ? 14.049 40.594 55.546 1.00 15.17 223 GLU B O 1
ATOM 3851 N N . ASN B 1 225 ? 15.834 39.910 56.775 1.00 13.30 224 ASN B N 1
ATOM 3852 C CA . AS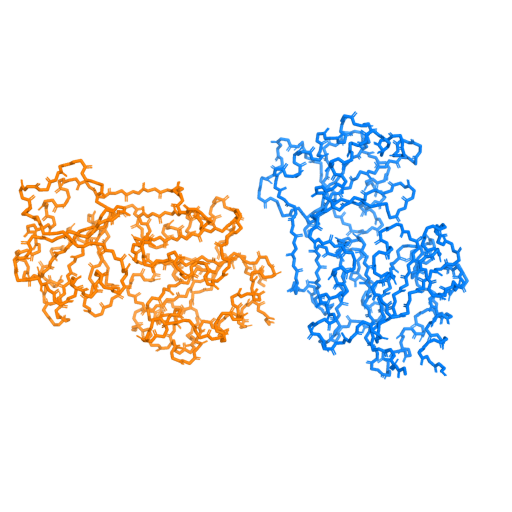N B 1 225 ? 16.735 39.924 55.596 1.00 12.76 224 ASN B CA 1
ATOM 3853 C C . ASN B 1 225 ? 16.484 38.748 54.683 1.00 13.95 224 ASN B C 1
ATOM 3854 O O . ASN B 1 225 ? 17.147 38.772 53.607 1.00 14.91 224 ASN B O 1
ATOM 3859 N N . ASP B 1 226 ? 15.495 37.889 54.879 1.00 12.44 225 ASP B N 1
ATOM 3860 C CA . ASP B 1 226 ? 15.108 36.853 53.908 1.00 13.18 225 ASP B CA 1
ATOM 3861 C C . ASP B 1 226 ? 13.830 37.206 53.165 1.00 14.34 225 ASP B C 1
ATOM 3862 O O . ASP B 1 226 ? 13.533 36.493 52.167 1.00 15.12 225 ASP B O 1
ATOM 3867 N N . ILE B 1 227 ? 13.146 38.312 53.548 1.00 14.42 226 ILE B N 1
ATOM 3868 C CA . ILE B 1 227 ? 11.848 38.593 52.871 1.00 15.11 226 ILE B CA 1
ATOM 3869 C C . ILE B 1 227 ? 12.035 38.825 51.377 1.00 15.87 226 ILE B C 1
ATOM 3870 O O . ILE B 1 227 ? 11.195 38.266 50.635 1.00 16.61 226 ILE B O 1
ATOM 3875 N N . ALA B 1 228 ? 13.026 39.565 50.895 1.00 16.74 227 ALA B N 1
ATOM 3876 C CA . ALA B 1 228 ? 12.987 39.862 49.441 1.00 20.14 227 ALA B CA 1
ATOM 3877 C C . ALA B 1 228 ? 13.311 38.597 48.620 1.00 17.22 227 ALA B C 1
ATOM 3878 O O . ALA B 1 228 ? 12.602 38.372 47.626 1.00 20.38 227 ALA B O 1
ATOM 3880 N N . MET B 1 229 ? 14.094 37.641 49.121 1.00 16.12 228 MET B N 1
ATOM 3881 C CA . MET B 1 229 ? 14.326 36.429 48.308 1.00 14.11 228 MET B CA 1
ATOM 3882 C C . MET B 1 229 ? 13.100 35.511 48.337 1.00 13.73 228 MET B C 1
ATOM 3883 O O . MET B 1 229 ? 12.771 34.843 47.362 1.00 14.35 228 MET B O 1
ATOM 3888 N N . ILE B 1 230 ? 12.388 35.495 49.478 1.00 14.08 229 ILE B N 1
ATOM 3889 C CA . ILE B 1 230 ? 11.165 34.742 49.583 1.00 14.18 229 ILE B CA 1
ATOM 3890 C C . ILE B 1 230 ? 10.031 35.301 48.729 1.00 15.14 229 ILE B C 1
ATOM 3891 O O . ILE B 1 230 ? 9.305 34.519 48.110 1.00 16.93 229 ILE B O 1
ATOM 3896 N N . GLU B 1 231 ? 10.013 36.627 48.507 1.00 15.70 230 GLU B N 1
ATOM 3897 C CA . GLU B 1 231 ? 8.960 37.217 47.639 1.00 16.19 230 GLU B CA 1
ATOM 3898 C C . GLU B 1 231 ? 9.362 36.924 46.204 1.00 16.82 230 GLU B C 1
ATOM 3899 O O . GLU B 1 231 ? 8.432 36.859 45.333 1.00 20.05 230 GLU B O 1
ATOM 3905 N N . TYR B 1 232 ? 10.620 36.945 45.815 1.00 15.85 231 TYR B N 1
ATOM 3906 C CA . TYR B 1 232 ? 11.047 36.728 44.433 1.00 16.13 231 TYR B CA 1
ATOM 3907 C C . TYR B 1 232 ? 10.892 35.287 43.990 1.00 18.37 231 TYR B C 1
ATOM 3908 O O . TYR B 1 232 ? 10.430 35.022 42.857 1.00 17.79 231 TYR B O 1
ATOM 3917 N N . ALA B 1 233 ? 11.205 34.322 44.871 1.00 16.56 232 ALA B N 1
ATOM 3918 C CA . ALA B 1 233 ? 11.151 32.920 44.482 1.00 15.29 232 ALA B CA 1
ATOM 3919 C C . ALA B 1 233 ? 9.736 32.464 44.131 1.00 17.74 232 ALA B C 1
ATOM 3920 O O . ALA B 1 233 ? 8.786 32.785 44.862 1.00 16.79 232 ALA B O 1
ATOM 3922 N N . GLY B 1 234 ? 9.669 31.528 43.185 1.00 16.13 233 GLY B N 1
ATOM 3923 C CA . GLY B 1 234 ? 8.360 30.918 42.865 1.00 17.04 233 GLY B CA 1
ATOM 3924 C C . GLY B 1 234 ? 7.744 30.197 44.046 1.00 16.42 233 GLY B C 1
ATOM 3925 O O . GLY B 1 234 ? 6.525 30.286 44.295 1.00 20.30 233 GLY B O 1
ATOM 3926 N N . VAL B 1 235 ? 8.570 29.488 44.874 1.00 14.36 234 VAL B N 1
ATOM 3927 C CA . VAL B 1 235 ? 8.154 28.826 46.091 1.00 14.44 234 VAL B CA 1
ATOM 3928 C C . VAL B 1 235 ? 8.881 29.556 47.242 1.00 14.25 234 VAL B C 1
ATOM 3929 O O . VAL B 1 235 ? 10.082 29.217 47.483 1.00 15.03 234 VAL B O 1
ATOM 3933 N N . GLY B 1 236 ? 8.210 30.434 47.966 1.00 14.02 235 GLY B N 1
ATOM 3934 C CA . GLY B 1 236 ? 8.847 31.165 49.100 1.00 14.23 235 GLY B CA 1
ATOM 3935 C C . GLY B 1 236 ? 8.461 30.386 50.348 1.00 15.15 235 GLY B C 1
ATOM 3936 O O . GLY B 1 236 ? 7.257 30.131 50.630 1.00 15.68 235 GLY B O 1
ATOM 3937 N N . VAL B 1 237 ? 9.420 30.023 51.211 1.00 13.20 236 VAL B N 1
ATOM 3938 C CA . VAL B 1 237 ? 9.234 29.106 52.365 1.00 13.58 236 VAL B CA 1
ATOM 3939 C C . VAL B 1 237 ? 9.789 29.775 53.626 1.00 13.38 236 VAL B C 1
ATOM 3940 O O . VAL B 1 237 ? 10.942 30.255 53.663 1.00 14.07 236 VAL B O 1
ATOM 3944 N N . ALA B 1 238 ? 8.957 29.856 54.660 1.00 13.29 237 ALA B N 1
ATOM 3945 C CA . ALA B 1 238 ? 9.372 30.239 56.007 1.00 12.48 237 ALA B CA 1
ATOM 3946 C C . ALA B 1 238 ? 9.480 29.026 56.887 1.00 13.73 237 ALA B C 1
ATOM 3947 O O . ALA B 1 238 ? 8.576 28.153 56.912 1.00 15.52 237 ALA B O 1
ATOM 3949 N N . VAL B 1 239 ? 10.510 28.866 57.709 1.00 14.12 238 VAL B N 1
ATOM 3950 C CA . VAL B 1 239 ? 10.520 27.876 58.812 1.00 13.26 238 VAL B CA 1
ATOM 3951 C C . VAL B 1 239 ? 9.497 28.308 59.876 1.00 13.23 238 VAL B C 1
ATOM 3952 O O . VAL B 1 239 ? 9.140 29.505 60.002 1.00 14.21 238 VAL B O 1
ATOM 3956 N N . ASP B 1 240 ? 9.074 27.311 60.673 1.00 14.09 239 ASP B N 1
ATOM 3957 C CA . ASP B 1 240 ? 8.011 27.674 61.695 1.00 14.63 239 ASP B CA 1
ATOM 3958 C C . ASP B 1 240 ? 8.535 28.566 62.759 1.00 14.89 239 ASP B C 1
ATOM 3959 O O . ASP B 1 240 ? 7.712 29.283 63.418 1.00 16.79 239 ASP B O 1
ATOM 3964 N N . ASN B 1 241 ? 9.855 28.714 62.950 1.00 13.15 240 ASN B N 1
ATOM 3965 C CA . ASN B 1 241 ? 10.422 29.656 63.917 1.00 14.15 240 ASN B CA 1
ATOM 3966 C C . ASN B 1 241 ? 10.738 31.015 63.258 1.00 14.06 240 ASN B C 1
ATOM 3967 O O . ASN B 1 241 ? 11.433 31.836 63.885 1.00 14.76 240 ASN B O 1
ATOM 3972 N N . ALA B 1 242 ? 10.171 31.296 62.084 1.00 14.17 241 ALA B N 1
ATOM 3973 C CA . ALA B 1 242 ? 10.332 32.589 61.425 1.00 13.89 241 ALA B CA 1
ATOM 3974 C C . ALA B 1 242 ? 9.527 33.681 62.068 1.00 14.59 241 ALA B C 1
ATOM 3975 O O . ALA B 1 242 ? 8.434 33.417 62.638 1.00 15.16 241 ALA B O 1
ATOM 3977 N N . ILE B 1 243 ? 9.941 34.950 61.899 1.00 15.01 242 ILE B N 1
ATOM 3978 C CA . ILE B 1 243 ? 9.160 36.082 62.413 1.00 15.27 242 ILE B CA 1
ATOM 3979 C C . ILE B 1 243 ? 7.876 36.161 61.592 1.00 16.07 242 ILE B C 1
ATOM 3980 O O . ILE B 1 243 ? 7.769 35.746 60.450 1.00 15.67 242 ILE B O 1
ATOM 3985 N N . PRO B 1 244 ? 6.868 36.899 62.142 1.00 16.43 243 PRO B N 1
ATOM 3986 C CA . PRO B 1 244 ? 5.581 37.026 61.435 1.00 16.48 243 PRO B CA 1
ATOM 3987 C C . PRO B 1 244 ? 5.592 37.683 60.108 1.00 17.81 243 PRO B C 1
ATOM 3988 O O . PRO B 1 244 ? 4.931 37.169 59.204 1.00 17.35 243 PRO B O 1
ATOM 3992 N N . SER B 1 245 ? 6.487 38.650 59.859 1.00 17.26 244 SER B N 1
ATOM 3993 C CA . SER B 1 245 ? 6.536 39.306 58.553 1.00 17.12 244 SER B CA 1
ATOM 3994 C C . SER B 1 245 ? 7.150 38.369 57.481 1.00 17.49 244 SER B C 1
ATOM 3995 O O . SER B 1 245 ? 6.877 38.651 56.299 1.00 18.52 244 SER B O 1
ATOM 3998 N N . VAL B 1 246 ? 7.899 37.319 57.946 1.00 15.20 245 VAL B N 1
ATOM 3999 C CA . VAL B 1 246 ? 8.378 36.388 56.913 1.00 15.41 245 VAL B CA 1
ATOM 4000 C C . VAL B 1 246 ? 7.302 35.375 56.583 1.00 15.92 245 VAL B C 1
ATOM 4001 O O . VAL B 1 246 ? 7.107 34.976 55.408 1.00 16.38 245 VAL B O 1
ATOM 4005 N N . LYS B 1 247 ? 6.562 34.925 57.594 1.00 16.13 246 LYS B N 1
ATOM 4006 C CA . LYS B 1 247 ? 5.471 33.959 57.342 1.00 16.12 246 LYS B CA 1
ATOM 4007 C C . LYS B 1 247 ? 4.433 34.574 56.401 1.00 17.80 246 LYS B C 1
ATOM 4008 O O . LYS B 1 247 ? 3.890 33.901 55.533 1.00 18.04 246 LYS B O 1
ATOM 4014 N N . GLU B 1 248 ? 4.222 35.875 56.584 1.00 17.30 247 GLU B N 1
ATOM 4015 C CA . GLU B 1 248 ? 3.114 36.494 55.827 1.00 18.51 247 GLU B CA 1
ATOM 4016 C C . GLU B 1 248 ? 3.445 36.505 54.355 1.00 20.65 247 GLU B C 1
ATOM 4017 O O . GLU B 1 248 ? 2.441 36.555 53.602 1.00 26.07 247 GLU B O 1
ATOM 4023 N N . VAL B 1 249 ? 4.692 36.595 53.898 1.00 18.57 248 VAL B N 1
ATOM 4024 C CA . VAL B 1 249 ? 4.953 36.589 52.459 1.00 19.01 248 VAL B CA 1
ATOM 4025 C C . VAL B 1 249 ? 5.208 35.206 51.914 1.00 19.60 248 VAL B C 1
ATOM 4026 O O . VAL B 1 249 ? 5.356 35.072 50.674 1.00 20.57 248 VAL B O 1
ATOM 4030 N N . ALA B 1 250 ? 5.347 34.202 52.760 1.00 18.72 249 ALA B N 1
ATOM 4031 C CA . ALA B 1 250 ? 5.722 32.868 52.253 1.00 16.86 249 ALA B CA 1
ATOM 4032 C C . ALA B 1 250 ? 4.540 32.141 51.610 1.00 18.51 249 ALA B C 1
ATOM 4033 O O . ALA B 1 250 ? 3.414 32.314 52.111 1.00 21.34 249 ALA B O 1
ATOM 4035 N N . ASN B 1 251 ? 4.801 31.334 50.607 1.00 17.39 250 ASN B N 1
ATOM 4036 C CA . ASN B 1 251 ? 3.722 30.451 50.112 1.00 17.59 250 ASN B CA 1
ATOM 4037 C C . ASN B 1 251 ? 3.513 29.279 51.062 1.00 20.84 250 ASN B C 1
ATOM 4038 O O . ASN B 1 251 ? 2.446 28.630 50.956 1.00 22.73 250 ASN B O 1
ATOM 4043 N N . PHE B 1 252 ? 4.538 28.844 51.776 1.00 18.12 251 PHE B N 1
ATOM 4044 C CA . PHE B 1 252 ? 4.460 27.679 52.618 1.00 17.50 251 PHE B CA 1
ATOM 4045 C C . PHE B 1 252 ? 5.203 27.902 53.926 1.00 17.06 251 PHE B C 1
ATOM 4046 O O . PHE B 1 252 ? 6.356 28.430 53.844 1.00 17.64 251 PHE B O 1
ATOM 4054 N N . VAL B 1 253 ? 4.662 27.484 55.072 1.00 16.09 252 VAL B N 1
ATOM 4055 C CA . VAL B 1 253 ? 5.333 27.491 56.345 1.00 14.58 252 VAL B CA 1
ATOM 4056 C C . VAL B 1 253 ? 5.771 26.084 56.688 1.00 16.44 252 VAL B C 1
ATOM 4057 O O . VAL B 1 253 ? 4.916 25.194 56.856 1.00 18.86 252 VAL B O 1
ATOM 4061 N N . THR B 1 254 ? 7.043 25.784 56.622 1.00 16.23 253 THR B N 1
ATOM 4062 C CA . THR B 1 254 ? 7.575 24.444 56.918 1.00 14.61 253 THR B CA 1
ATOM 4063 C C . THR B 1 254 ? 7.825 24.269 58.401 1.00 14.35 253 THR B C 1
ATOM 4064 O O . THR B 1 254 ? 7.562 25.183 59.164 1.00 16.46 253 THR B O 1
ATOM 4068 N N . LYS B 1 255 ? 8.408 23.131 58.777 1.00 15.74 254 LYS B N 1
ATOM 4069 C CA . LYS B 1 255 ? 8.711 22.886 60.209 1.00 15.03 254 LYS B CA 1
ATOM 4070 C C . LYS B 1 255 ? 9.800 23.821 60.666 1.00 14.15 254 LYS B C 1
ATOM 4071 O O . LYS B 1 255 ? 10.467 24.499 59.856 1.00 15.05 254 LYS B O 1
ATOM 4077 N N . SER B 1 256 ? 10.040 23.986 61.996 1.00 14.55 255 SER B N 1
ATOM 4078 C CA . SER B 1 256 ? 11.178 24.771 62.469 1.00 13.34 255 SER B CA 1
ATOM 4079 C C . SER B 1 256 ? 12.501 24.130 62.088 1.00 15.07 255 SER B C 1
ATOM 4080 O O . SER B 1 256 ? 12.650 22.943 61.709 1.00 16.59 255 SER B O 1
ATOM 4083 N N . ASN B 1 257 ? 13.549 24.923 62.281 1.00 15.58 256 ASN B N 1
ATOM 4084 C CA . ASN B 1 257 ? 14.925 24.411 62.172 1.00 14.20 256 ASN B CA 1
ATOM 4085 C C . ASN B 1 257 ? 15.125 23.246 63.118 1.00 16.79 256 ASN B C 1
ATOM 4086 O O . ASN B 1 257 ? 15.792 22.272 62.732 1.00 18.39 256 ASN B O 1
ATOM 4091 N N . LEU B 1 258 ? 14.574 23.245 64.330 1.00 16.91 257 LEU B N 1
ATOM 4092 C CA . LEU B 1 258 ? 14.829 22.157 65.262 1.00 18.42 257 LEU B CA 1
ATOM 4093 C C . LEU B 1 258 ? 14.226 20.865 64.759 1.00 17.92 257 LEU B C 1
ATOM 4094 O O . LEU B 1 258 ? 14.689 19.728 65.068 1.00 20.02 257 LEU B O 1
ATOM 4099 N N . GLU B 1 259 ? 13.128 20.955 64.008 1.00 16.27 258 GLU B N 1
ATOM 4100 C CA . GLU B 1 259 ? 12.376 19.837 63.459 1.00 17.93 258 GLU B CA 1
ATOM 4101 C C . GLU B 1 259 ? 12.618 19.599 61.973 1.00 18.33 258 GLU B C 1
ATOM 4102 O O . GLU B 1 259 ? 11.724 19.125 61.264 1.00 20.64 258 GLU B O 1
ATOM 4108 N N . ASP B 1 260 ? 13.749 20.052 61.462 1.00 16.10 259 ASP B N 1
ATOM 4109 C CA . ASP B 1 260 ? 14.221 19.772 60.082 1.00 16.07 259 ASP B CA 1
ATOM 4110 C C . ASP B 1 260 ? 13.254 20.277 59.020 1.00 17.74 259 ASP B C 1
ATOM 4111 O O . ASP B 1 260 ? 13.159 19.733 57.895 1.00 16.60 259 ASP B O 1
ATOM 4116 N N . GLY B 1 261 ? 12.888 21.563 59.160 1.00 15.34 260 GLY B N 1
ATOM 4117 C CA . GLY B 1 261 ? 12.026 22.236 58.191 1.00 15.41 260 GLY B CA 1
ATOM 4118 C C . GLY B 1 261 ? 12.663 22.267 56.786 1.00 14.17 260 GLY B C 1
ATOM 4119 O O . GLY B 1 261 ? 11.904 22.259 55.795 1.00 14.73 260 GLY B O 1
ATOM 4120 N N . VAL B 1 262 ? 13.982 22.480 56.696 1.00 14.16 261 VAL B N 1
ATOM 4121 C CA . VAL B 1 262 ? 14.587 22.521 55.356 1.00 13.45 261 VAL B CA 1
ATOM 4122 C C . VAL B 1 262 ? 14.429 21.166 54.646 1.00 14.28 261 VAL B C 1
ATOM 4123 O O . VAL B 1 262 ? 14.122 21.171 53.428 1.00 15.10 261 VAL B O 1
ATOM 4127 N N . ALA B 1 263 ? 14.630 20.065 55.411 1.00 15.71 262 ALA B N 1
ATOM 4128 C CA . ALA B 1 263 ? 14.391 18.759 54.734 1.00 15.91 262 ALA B CA 1
ATOM 4129 C C . ALA B 1 263 ? 12.948 18.568 54.366 1.00 15.80 262 ALA B C 1
ATOM 4130 O O . ALA B 1 263 ? 12.673 18.076 53.237 1.00 18.35 262 ALA B O 1
ATOM 4132 N N . PHE B 1 264 ? 11.999 19.053 55.168 1.00 15.86 263 PHE B N 1
ATOM 4133 C CA . PHE B 1 264 ? 10.591 18.826 54.887 1.00 15.39 263 PHE B CA 1
ATOM 4134 C C . PHE B 1 264 ? 10.181 19.599 53.635 1.00 17.95 263 PHE B C 1
ATOM 4135 O O . PHE B 1 264 ? 9.421 19.064 52.816 1.00 17.60 263 PHE B O 1
ATOM 4143 N N . ALA B 1 265 ? 10.764 20.805 53.456 1.00 15.94 264 ALA B N 1
ATOM 4144 C CA . ALA B 1 265 ? 10.401 21.576 52.266 1.00 17.08 264 ALA B CA 1
ATOM 4145 C C . ALA B 1 265 ? 11.042 20.995 51.024 1.00 16.23 264 ALA B C 1
ATOM 4146 O O . ALA B 1 265 ? 10.381 21.019 49.953 1.00 16.54 264 ALA B O 1
ATOM 4148 N N . ILE B 1 266 ? 12.277 20.492 51.084 1.00 14.82 265 ILE B N 1
ATOM 4149 C CA . ILE B 1 266 ? 12.868 19.783 49.921 1.00 16.31 265 ILE B CA 1
ATOM 4150 C C . ILE B 1 266 ? 12.116 18.506 49.562 1.00 17.76 265 ILE B C 1
ATOM 4151 O O . ILE B 1 266 ? 11.858 18.285 48.348 1.00 17.57 265 ILE B O 1
ATOM 4156 N N . GLU B 1 267 ? 11.648 17.777 50.565 1.00 16.89 266 GLU B N 1
ATOM 4157 C CA . GLU B 1 267 ? 10.833 16.596 50.245 1.00 19.27 266 GLU B CA 1
ATOM 4158 C C . GLU B 1 267 ? 9.546 17.022 49.595 1.00 18.10 266 GLU B C 1
ATOM 4159 O O . GLU B 1 267 ? 9.153 16.381 48.569 1.00 20.48 266 GLU B O 1
ATOM 4165 N N . LYS B 1 268 ? 8.828 18.018 50.011 1.00 17.63 267 LYS B N 1
ATOM 4166 C CA . LYS B 1 268 ? 7.548 18.456 49.461 1.00 17.43 267 LYS B CA 1
ATOM 4167 C C . LYS B 1 268 ? 7.644 18.983 48.044 1.00 19.75 267 LYS B C 1
ATOM 4168 O O . LYS B 1 268 ? 6.813 18.611 47.193 1.00 22.71 267 LYS B O 1
ATOM 4174 N N . TYR B 1 269 ? 8.599 19.816 47.684 1.00 17.54 268 TYR B N 1
ATOM 4175 C CA . TYR B 1 269 ? 8.639 20.501 46.386 1.00 17.76 268 TYR B CA 1
ATOM 4176 C C . TYR B 1 269 ? 9.634 19.885 45.434 1.00 19.48 268 TYR B C 1
ATOM 4177 O O . TYR B 1 269 ? 9.565 20.293 44.243 1.00 21.84 268 TYR B O 1
ATOM 4186 N N . VAL B 1 270 ? 10.589 19.090 45.859 1.00 18.71 269 VAL B N 1
ATOM 4187 C CA . VAL B 1 270 ? 11.605 18.508 44.999 1.00 22.12 269 VAL B CA 1
ATOM 4188 C C . VAL B 1 270 ? 11.519 16.997 44.986 1.00 25.95 269 VAL B C 1
ATOM 4189 O O . VAL B 1 270 ? 11.494 16.428 43.861 1.00 28.87 269 VAL B O 1
ATOM 4193 N N . LEU B 1 271 ? 11.596 16.273 46.088 1.00 24.69 270 LEU B N 1
ATOM 4194 C CA . LEU B 1 271 ? 11.757 14.836 46.038 1.00 25.81 270 LEU B CA 1
ATOM 4195 C C . LEU B 1 271 ? 10.458 14.092 45.814 1.00 29.93 270 LEU B C 1
ATOM 4196 O O . LEU B 1 271 ? 10.543 12.901 45.450 1.00 32.67 270 LEU B O 1
ATOM 4201 N N . ASN B 1 272 ? 9.316 14.681 46.069 1.00 31.42 271 ASN B N 1
ATOM 4202 C CA . ASN B 1 272 ? 8.006 14.050 45.959 1.00 38.25 271 ASN B CA 1
ATOM 4203 C C . ASN B 1 272 ? 7.059 14.900 45.133 1.00 41.39 271 ASN B C 1
ATOM 4204 O O . ASN B 1 272 ? 6.209 14.339 44.394 1.00 48.28 271 ASN B O 1
#

Nearest PDB structures (foldseek):
  1rkq-assembly2_B  TM=1.002E+00  e=1.044E-60  Escherichia coli
  3mpo-assembly2_B  TM=8.577E-01  e=3.420E-37  Levilactobacillus brevis ATCC 367
  3mpo-assembly3_C  TM=8.533E-01  e=2.586E-33  Levilactobacillus brevis ATCC 367
  3mpo-assembly4_D  TM=8.549E-01  e=4.648E-30  Levilactobacillus brevis ATCC 367
  4zex-assembly1_A  TM=8.954E-01  e=1.638E-20  Plasmodium falciparum 3D7

Organism: Escherichia coli (strain K12) (NCBI:txid83333)

Radius of gyration: 28.16 Å; Cα contacts (8 Å, |Δi|>4): 1233; chains: 2; bounding box: 41×80×70 Å

Secondary structure (DSSP, 8-state):
-----EEEE-IIIIIS-TTS---HHHHHHHHHHHHTT-EEEEE-SS-GGGTHHHHHHTT--STT-EEEEGGGTEEEETTT--EEEE-PBPHHHHHHHHHHHHHHT-EEEEE-SS-EEE--SS--HHHHHHHHHTT--EEE--GGGS-TT--B-EEEEE--HHHHHHHHHHS-HHHHHHEEEEEEETTEEEEEETT-SHHHHHHHHHHHHT--GGGEEEEE-SGGGHHHHHHSSEEEE-TTS-HHHHHH-SEE---TTTTHHHHHHIIIII-/-PPP-EEEE-IIIIIS-TTSPPPHHHHHHHHHHHHTT-EEEEB-SS-GGGTHHHHHHTT--STT-EEEEGGGTEEEETTT--EEEE-PBPHHHHHHHHHHHHHHT-EEEEE-SS-EEE--SS--HHHHHHHHHTT--EEE--GGGS-TT--B-EEEEE--HHHHHHHHHTS-HHHHHHEEEEEEETTEEEEEETT--HHHHHHHHHHHHT--GGGEEEEE-SGGGHHHHHHSSEEEE-TTS-HHHHTT-SEE---TTTTHHHHHHIIIII-

Solvent-accessible surface area: 22779 Å² total; per-residue (Å²): 162,81,82,17,102,1,0,0,0,11,0,61,23,3,4,2,46,95,96,63,64,8,12,102,45,5,71,100,6,2,55,27,0,44,89,148,68,16,20,1,0,0,0,2,8,14,0,33,22,4,0,71,77,32,4,138,70,8,115,2,110,94,118,36,1,22,0,0,0,0,0,5,0,0,3,0,37,6,59,106,3,52,40,16,27,43,32,28,5,57,58,110,25,7,84,81,0,12,102,12,1,140,134,6,41,8,40,8,1,1,0,20,88,87,19,0,37,4,29,28,195,104,67,9,140,23,0,75,37,9,22,165,32,2,83,4,87,62,61,78,24,42,6,115,131,8,87,82,45,21,78,0,2,2,0,0,0,0,11,85,45,83,69,0,70,92,0,33,89,129,7,66,129,124,10,53,128,134,7,8,20,41,34,23,13,69,58,21,3,4,1,0,17,100,142,16,31,2,7,50,2,0,98,39,0,0,90,90,64,62,19,120,60,101,10,0,0,0,0,0,12,18,61,6,0,37,42,0,2,106,52,7,28,22,0,0,0,0,75,68,10,52,105,52,0,68,145,52,22,100,43,61,4,93,18,15,110,124,40,0,1,5,83,0,0,77,103,67,32,48,154,164,80,81,16,78,0,0,0,0,9,0,62,22,2,5,2,44,93,95,67,66,6,13,103,43,5,66,100,6,1,59,27,0,48,51,49,39,13,40,2,2,0,0,2,8,16,0,33,23,5,0,74,93,33,5,158,64,11,123,2,88,83,106,39,13,24,0,0,0,0,0,5,1,0,5,0,64,6,57,105,3,50,67,79,46,78,32,27,5,57,54,108,24,6,87,99,0,12,127,6,2,148,116,2,39,8,42,9,0,1,0,20,85,86,19,0,37,4,30,28,193,105,69,10,143,34,0,74,38,10,22,164,36,3,83,3,85,63,59,81,24,48,6,121,143,8,83,85,134,22,106,0,1,3,0,0,0,0,10,103,50,73,64,0,68,105,0,32,86,131,5,66,117,142,5,59,110,132,7,8,20,42,34,24,12,68,53,19,2,4,0,0,16,101,174,16,32,2,8,54,2,0,98,50,2,0,88,87,38,47,12,115,65,92,14,0,0,0,0,0,15,17,60,6,1,35,46,0,2,105,50,6,37,22,0,0,0,0,78,67,10,50,108,46,0,67,144,49,19,106,38,62,4,92,19,16,107,116,40,0,1,5,75,0,0,74,96,66,31,44,152

InterPro domains:
  IPR000150 Cof family [TIGR00099] (5-264)
  IPR006379 HAD-superfamily hydrolase, subfamily IIB [TIGR01484] (5-237)
  IPR023214 HAD superfamily [G3DSA:3.40.50.1000] (4-265)
  IPR036412 HAD-like superfamily [SSF56784] (1-269)

GO terms:
  GO:0005829 cytosol (C, IDA)
  GO:0050308 sugar-phosphatase activity (F, IDA)
  GO:0000287 magnesium ion binding (F, IDA)
  GO:0016791 phosphatase activity (F, IDA)

CATH classification: 3.40.50.1000 (+1 more: 3.30.1240.10)

Sequence (542 aa):
SLAIKLIAIDMDGTLLLPDHTISPAVKNAIAAARARGVNVVLTTGRPYAGVHNYLKELHMEQPGDYCITYNGALVQKAADGSTVAQTALSYDDYRFLEKLSREVGSHFHALDRTTLYTANRDISYYTVHESFVATIPLVFCEAEKMDPNTQFLKVMMIDEPAILDQAIARIPQEVKEKYTVLKSAPYFLEILDKRVNKGTGVKSLADVLGIKPEEIMAIGDQENDIAMIEYAGVGVAVDNAIPSVKEVANFVTKSNLEDGVAFAIEKYVLNSLAIKLIAIDMDGTLLLPDHTISPAVKNAIAAARARGVNVVLTTGRPYAGVHNYLKELHMEQPGDYCITYNGALVQKAADGSTVAQTALSYDDYRFLEKLSREVGSHFHALDRTTLYTANRDISYYTVHESFVATIPLVFCEAEKMDPNTQFLKVMMIDEPAILDQAIARIPQEVKEKYTVLKSAPYFLEILDKRVNKGTGVKSLADVLGIKPEEIMAIGDQENDIAMIEYAGVGVAVDNAIPSVKEVANFVTKSNLEDGVAFAIEKYVLN

B-factor: mean 20.71, std 8.33, range [7.44, 70.21]

Foldseek 3Di:
DDAAQEEEEEQPFTQADPVRDGDPLSLVLLVVCVVVNRAYEHQYLAAVLQPLVVCVVSVQQDQLHWYAYNQFQFIARNNPGHTPHHDFDALVRVVVVLVLCVVLQFFKWFDANAAIEGQDPPHAPVSVVSCVNSVGYYDYDHSVGPPRPGGTSKMKGFHDLVSVVSSVVPDDVVQVVQWPWFAQDSGIIITTGNVGGSLVNVVVSCVVVVHQLLNYEYEGATGSCQNNLQSHNAREYEPNHDPVSVVRGPYYAHTSVVVRVSVVSVVRPVD/DDAAQEEEWEQDQTQADPVRDGDPLLLVLLVVLVVVNRAYEHQYLAAVLQPLVVCVVSVQQDQLHWYAYNQFQFIARNNPRHTPHHDFDALVRLVVVLVLLVVLQFFKWFDANAAIEGQDPVHAPVSVVSCVNSVGYYDYDHSVGDDRPGGGRKMKGFHQLVSVVSSVVVDDVVQVVQWPWFAQDSGIIITTGNVGGSLVNVVVSCVVVVHQLLNYEYEGATGSRQNNLQSHNAREYEQNHDPVSVVRGPYYAHTSVVPRSSVVSCVRHVD